Protein AF-A0A098VPV2-F1 (afdb_monomer)

Radius of gyration: 25.62 Å; Cα contacts (8 Å, |Δi|>4): 652; chains: 1; bounding box: 62×74×69 Å

Organism: NCBI:txid1485682

Foldseek 3Di:
DVVVVVVVVVVVVVVVVVVVVVVVVVDDLVNQDFDDPDPWAWDKDWDWFDAPPDIAIFIETETADPPVQKKKKKFKWDFLCLPDPCVDLLVVLQLQLCVFLLQLCLQQQDFPPDDSVVLVVLCVVQWPGKGKGKDKAWQQPLDPDSQPDDDPNTGITIIIMIIIMGGLVSLVVNLVSVLRSLQGRPLVPPVSSLVSLVVVLVVLVVCCQVPVQQLQAQLQVQHCRCLSSVVSLVLNVQVPDPDPRVVNVVVSVLSVLSSVLSQSSTNGSYMYMYGNDPVSSVVSVVSVCVCRRPCHSHVDDDDNDDRDDDPPSSVPTDGRPLFAAEEADAHPDKHKDKDFDDDRNLDLCNLLPQCLVVQVPPPPDGDDPVNLVVVLVVVSCVVVPDDDPNCPCVCCVRRVQDPVNVSVSNVSNSPDDPVSNVVVCCVQPNDPDDHGSMYMYMYYHDDDDDPRHHYHYDPPDDDD

InterPro domains:
  IPR011249 Metalloenzyme, LuxS/M16 peptidase-like [SSF63411] (55-239)
  IPR013578 Peptidase M16C associated [PF08367] (9-222)
  IPR013578 Peptidase M16C associated [SM01264] (1-235)

Solvent-accessible surface area (backbone atoms only — not comparable to full-atom values): 26373 Å² total; per-residue (Å²): 110,76,70,57,54,56,52,52,52,52,50,50,53,52,49,52,53,47,52,51,51,56,52,58,72,64,66,52,81,84,73,58,77,75,87,74,72,69,93,63,65,78,44,78,48,76,45,82,26,68,51,102,88,48,83,47,65,39,36,41,36,37,39,67,45,97,45,86,48,33,31,40,42,42,34,31,18,37,53,78,45,62,81,54,83,68,84,46,71,67,59,54,58,57,50,53,47,54,45,57,59,45,26,50,41,54,54,69,56,36,38,62,97,56,56,58,66,64,50,53,50,50,44,61,75,32,26,79,47,62,46,41,41,72,45,79,45,66,56,45,73,76,63,97,61,81,50,66,37,67,62,95,85,44,42,40,41,47,22,46,30,38,39,37,34,26,44,59,91,30,45,70,61,38,51,49,49,53,51,47,43,67,51,38,51,30,78,81,46,57,66,60,52,50,51,51,49,50,48,51,36,57,48,45,58,50,44,42,75,77,44,29,38,60,31,21,41,30,31,28,68,62,41,58,45,54,38,33,51,56,52,35,50,52,52,46,58,45,66,70,45,95,57,94,43,68,66,45,56,53,50,54,55,45,44,56,50,45,50,50,35,50,43,58,68,31,59,62,38,35,34,36,40,38,20,55,46,68,68,59,49,51,53,50,50,53,49,52,48,52,59,52,43,78,41,34,69,43,70,62,74,91,63,90,64,71,68,89,78,69,74,78,73,53,81,80,52,72,70,66,79,66,62,38,33,40,35,40,28,95,37,98,61,68,26,64,24,72,35,66,80,83,67,43,71,67,42,88,61,33,62,52,53,82,60,46,66,65,44,72,70,44,87,73,87,53,82,51,74,64,57,49,49,53,49,50,52,55,51,46,56,65,72,70,47,91,69,56,82,84,59,58,67,41,56,36,72,74,71,64,51,48,72,68,56,51,53,51,50,51,54,53,48,71,66,64,48,73,63,59,42,53,51,49,44,50,72,56,48,38,91,94,54,84,55,66,77,54,12,38,21,37,40,22,40,98,72,84,75,65,92,88,45,48,77,42,81,36,89,91,55,78,90,124

Secondary structure (DSSP, 8-state):
-HHHHHHHHHHHHHHHHHHHHHHHTT--GGGSPPPPPPSSPPEEEEEEEEETTEEEEEEEEEEE---TTEEEEEEE---TTTT-----HHHHHHHHHHHHHHHHHHHHS-BTTS-HHHHHHHHHHH-S-EEEEEEEEE-SS----S---EETTEEEEEEEEEEEEEEGGGHHHHHHHHHHHHH-B-TT-HHHHHHHHHHHHHHHHHHHHHHHHHHHHHHHTTSSTTHHHHHHHHHHHHHTSSS--HHHHHHHHHHHHHHHHHHHHHS-SEEEEEES-HHHHHHHHHHHHHHHHSS-S----S--------GGGTTTS----S--EEEE---SS-EEEEEE----TTSTTHHHHHHHHHHHT--SS---HHHHHHHHHHHHHHHTS---TTTTTHHHHHH---HHHHHHHHHHHHH--HHHHHHHHHHHS-TTS----EEEEEEESS----TTSEEEEPTT----

Sequence (464 aa):
MKTLESSLDKNQVLIEAKELKEDQNKIQVSDIPKESPLKTPWVKAQRSRGYANFESNLVCYSRTDSTNNILYLKILGNDLFSNADVQSPELLVRSLIRLPIVMDCISEIGVEHRTIDDYTEDVKLHTGGISVGLETIIDYKGSDRDLIVILDNQKFSILPTISTHGLSQNVPRLLDLIDETLRIPNFSDKLRLKNLILSSSSSGITSIANSGHSYAILYAEALEGITQIFYLDHLCSLISCKDENPDLDRSVLKFTKDWEAIVCRGICDRFSILGAEDSIIASAAETVFDIFSNGGPLACKAGGTRLPFSEEDASKLPIPDGTNTYFDFPFPVSSTATSFMTVPWCDDDSPKFKKSIGWIKSEDNGPNDQDILEAKLSIFKSMDAPVDIDSLGMTEFIHRISSEERDARRKKLLSVTLHDIKELLNRVWPTGGQGPKGCSVIIGGGISPPADWRIIKGPGCSQS

Structure (mmCIF, N/CA/C/O backbone):
data_AF-A0A098VPV2-F1
#
_entry.id   AF-A0A098VPV2-F1
#
loop_
_atom_site.group_PDB
_atom_site.id
_atom_site.type_symbol
_atom_site.label_atom_id
_atom_site.label_alt_id
_atom_site.label_comp_id
_atom_site.label_asym_id
_atom_site.label_entity_id
_atom_site.label_seq_id
_atom_site.pdbx_PDB_ins_code
_atom_site.Cartn_x
_atom_site.Cartn_y
_atom_site.Cartn_z
_atom_site.occupancy
_atom_site.B_iso_or_equiv
_atom_site.auth_seq_id
_atom_site.auth_comp_id
_atom_site.auth_asym_id
_atom_site.auth_atom_id
_atom_site.pdbx_PDB_model_num
ATOM 1 N N . MET A 1 1 ? -24.142 -48.689 18.770 1.00 47.81 1 MET A N 1
ATOM 2 C CA . MET A 1 1 ? -22.750 -48.335 19.130 1.00 47.81 1 MET A CA 1
ATOM 3 C C . MET A 1 1 ? -22.330 -46.998 18.527 1.00 47.81 1 MET A C 1
ATOM 5 O O . MET A 1 1 ? -22.113 -46.094 19.314 1.00 47.81 1 MET A O 1
ATOM 9 N N . LYS A 1 2 ? -22.369 -46.795 17.198 1.00 50.50 2 LYS A N 1
ATOM 10 C CA . LYS A 1 2 ? -21.977 -45.514 16.554 1.00 50.50 2 LYS A CA 1
ATOM 11 C C . LYS A 1 2 ? -22.668 -44.235 17.080 1.00 50.50 2 LYS A C 1
ATOM 13 O O . LYS A 1 2 ? -22.057 -43.177 17.117 1.00 50.50 2 LYS A O 1
ATOM 18 N N . THR A 1 3 ? -23.929 -44.308 17.511 1.00 49.53 3 THR A N 1
ATOM 19 C CA . THR A 1 3 ? -24.670 -43.151 18.058 1.00 49.53 3 THR A CA 1
ATOM 20 C C . THR A 1 3 ? -24.257 -42.779 19.487 1.00 49.53 3 THR A C 1
ATOM 22 O O . THR A 1 3 ? -24.289 -41.602 19.831 1.00 49.53 3 THR A O 1
ATOM 25 N N . LEU A 1 4 ? -23.839 -43.768 20.289 1.00 46.47 4 LEU A N 1
ATOM 26 C CA . LEU A 1 4 ? -23.369 -43.588 21.669 1.00 46.47 4 LEU A CA 1
ATOM 27 C C . LEU A 1 4 ? -21.952 -42.997 21.704 1.00 46.47 4 LEU A C 1
ATOM 29 O O . LEU A 1 4 ? -21.686 -42.109 22.509 1.00 46.47 4 LEU A O 1
ATOM 33 N N . GLU A 1 5 ? -21.084 -43.416 20.779 1.00 51.12 5 GLU A N 1
ATOM 34 C CA . GLU A 1 5 ? -19.741 -42.844 20.600 1.00 51.12 5 GLU A CA 1
ATOM 35 C C . GLU A 1 5 ? -19.811 -41.361 20.198 1.00 51.12 5 GLU A C 1
ATOM 37 O O . GLU A 1 5 ? -19.147 -40.539 20.819 1.00 51.12 5 GLU A O 1
ATOM 42 N N . SER A 1 6 ? -20.705 -40.977 19.273 1.00 56.75 6 SER A N 1
ATOM 43 C CA . SER A 1 6 ? -20.863 -39.559 18.886 1.00 56.75 6 SER A CA 1
ATOM 44 C C . SER A 1 6 ? -21.430 -38.673 20.009 1.00 56.75 6 SER A C 1
ATOM 46 O O . SER A 1 6 ? -21.164 -37.474 20.055 1.00 56.75 6 SER A O 1
ATOM 48 N N . SER A 1 7 ? -22.235 -39.244 20.916 1.00 54.62 7 SER A N 1
ATOM 49 C CA . SER A 1 7 ? -22.764 -38.511 22.075 1.00 54.62 7 SER A CA 1
ATOM 50 C C . SER A 1 7 ? -21.745 -38.365 23.205 1.00 54.62 7 SER A C 1
ATOM 52 O O . SER A 1 7 ? -21.778 -37.359 23.909 1.00 54.62 7 SER A O 1
ATOM 54 N N . LEU A 1 8 ? -20.838 -39.337 23.367 1.00 58.19 8 LEU A N 1
ATOM 55 C CA . LEU A 1 8 ? -19.726 -39.237 24.315 1.00 58.19 8 LEU A CA 1
ATOM 56 C C . LEU A 1 8 ? -18.745 -38.145 23.877 1.00 58.19 8 LEU A C 1
ATOM 58 O O . LEU A 1 8 ? -18.377 -37.302 24.686 1.00 58.19 8 LEU A O 1
ATOM 62 N N . ASP A 1 9 ? -18.413 -38.120 22.587 1.00 72.00 9 ASP A N 1
ATOM 63 C CA . ASP A 1 9 ? -17.484 -37.159 21.987 1.00 72.00 9 ASP A CA 1
ATOM 64 C C . ASP A 1 9 ? -18.010 -35.714 22.091 1.00 72.00 9 ASP A C 1
ATOM 66 O O . ASP A 1 9 ? -17.317 -34.802 22.532 1.00 72.00 9 ASP A O 1
ATOM 70 N N . LYS A 1 10 ? -19.311 -35.502 21.840 1.00 72.44 10 LYS A N 1
ATOM 71 C CA . LYS A 1 10 ? -19.955 -34.191 22.051 1.00 72.44 10 LYS A CA 1
ATOM 72 C C . LYS A 1 10 ? -19.955 -33.738 23.510 1.00 72.44 10 LYS A C 1
ATOM 74 O O . LYS A 1 10 ? -19.818 -32.546 23.766 1.00 72.44 10 LYS A O 1
ATOM 79 N N . ASN A 1 11 ? -20.139 -34.659 24.456 1.00 77.88 11 ASN A N 1
ATOM 80 C CA . ASN A 1 11 ? -20.098 -34.327 25.881 1.00 77.88 11 ASN A CA 1
ATOM 81 C C . ASN A 1 11 ? -18.674 -33.996 26.339 1.00 77.88 11 ASN A C 1
ATOM 83 O O . ASN A 1 11 ? -18.511 -33.071 27.129 1.00 77.88 11 ASN A O 1
ATOM 87 N N . GLN A 1 12 ? -17.666 -34.692 25.807 1.00 80.62 12 GLN A N 1
ATOM 88 C CA . GLN A 1 12 ? -16.251 -34.399 26.037 1.00 80.62 12 GLN A CA 1
ATOM 89 C C . GLN A 1 12 ? -15.903 -32.984 25.547 1.00 80.62 12 GLN A C 1
ATOM 91 O O . GLN A 1 12 ? -15.435 -32.164 26.331 1.00 80.62 12 GLN A O 1
ATOM 96 N N . VAL A 1 13 ? -16.270 -32.651 24.304 1.00 76.75 13 VAL A N 1
ATOM 97 C CA . VAL A 1 13 ? -16.083 -31.308 23.725 1.00 76.75 13 VAL A CA 1
ATOM 98 C C . VAL A 1 13 ? -16.815 -30.232 24.534 1.00 76.75 13 VAL A C 1
ATOM 100 O O . VAL A 1 13 ? -16.314 -29.123 24.689 1.00 76.75 13 VAL A O 1
ATOM 103 N N . LEU A 1 14 ? -17.998 -30.533 25.080 1.00 77.50 14 LEU A N 1
ATOM 104 C CA . LEU A 1 14 ? -18.746 -29.584 25.908 1.00 77.50 14 LEU A CA 1
ATOM 105 C C . LEU A 1 14 ? -18.081 -29.341 27.274 1.00 77.50 14 LEU A C 1
ATOM 107 O O . LEU A 1 14 ? -18.190 -28.238 27.810 1.00 77.50 14 LEU A O 1
ATOM 111 N N . ILE A 1 15 ? -17.437 -30.359 27.850 1.00 82.88 15 ILE A N 1
ATOM 112 C CA . ILE A 1 15 ? -16.669 -30.246 29.098 1.00 82.88 15 ILE A CA 1
ATOM 113 C C . ILE A 1 15 ? -15.402 -29.433 28.839 1.00 82.88 15 ILE A C 1
ATOM 115 O O . ILE A 1 15 ? -15.197 -28.428 29.510 1.00 82.88 15 ILE A O 1
ATOM 119 N N . GLU A 1 16 ? -14.641 -29.776 27.800 1.00 79.88 16 GLU A N 1
ATOM 120 C CA . GLU A 1 16 ? -13.447 -29.027 27.387 1.00 79.88 16 GLU A CA 1
ATOM 121 C C . GLU A 1 16 ? -13.785 -27.566 27.059 1.00 79.88 16 GLU A C 1
ATOM 123 O O . GLU A 1 16 ? -13.076 -26.655 27.470 1.00 79.88 16 GLU A O 1
ATOM 128 N N . ALA A 1 17 ? -14.913 -27.300 26.393 1.00 68.62 17 ALA A N 1
ATOM 129 C CA . ALA A 1 17 ? -15.369 -25.937 26.125 1.00 68.62 17 ALA A CA 1
ATOM 130 C C . ALA A 1 17 ? -15.728 -25.161 27.405 1.00 68.62 17 ALA A C 1
ATOM 132 O O . ALA A 1 17 ? -15.537 -23.945 27.457 1.00 68.62 17 ALA A O 1
ATOM 133 N N . LYS A 1 18 ? -16.256 -25.833 28.438 1.00 75.69 18 LYS A N 1
ATOM 134 C CA . LYS A 1 18 ? -16.531 -25.211 29.743 1.00 75.69 18 LYS A CA 1
ATOM 135 C C . LYS A 1 18 ? -15.243 -24.929 30.507 1.00 75.69 18 LYS A C 1
ATOM 137 O O . LYS A 1 18 ? -15.109 -23.827 31.023 1.00 75.69 18 LYS A O 1
ATOM 142 N N . GLU A 1 19 ? -14.306 -25.870 30.518 1.00 79.75 19 GLU A N 1
ATOM 143 C CA . GLU A 1 19 ? -12.982 -25.699 31.126 1.00 79.75 19 GLU A CA 1
ATOM 144 C C . GLU A 1 19 ? -12.207 -24.565 30.440 1.00 79.75 19 GLU A C 1
ATOM 146 O O . GLU A 1 19 ? -11.731 -23.654 31.110 1.00 79.75 19 GLU A O 1
ATOM 151 N N . LEU A 1 20 ? -12.202 -24.522 29.104 1.00 73.38 20 LEU A N 1
ATOM 152 C CA . LEU A 1 20 ? -11.614 -23.426 28.326 1.00 73.38 20 LEU A CA 1
ATOM 153 C C . LEU A 1 20 ? -12.273 -22.077 28.625 1.00 73.38 20 LEU A C 1
ATOM 155 O O . LEU A 1 20 ? -11.588 -21.058 28.666 1.00 73.38 20 LEU A O 1
ATOM 159 N N . LYS A 1 21 ? -13.594 -22.046 28.837 1.00 71.25 21 LYS A N 1
ATOM 160 C CA . LYS A 1 21 ? -14.310 -20.820 29.213 1.00 71.25 21 LYS A CA 1
ATOM 161 C C . LYS A 1 21 ? -13.957 -20.375 30.634 1.00 71.25 21 LYS A C 1
ATOM 163 O O . LYS A 1 21 ? -13.791 -19.184 30.878 1.00 71.25 21 LYS A O 1
ATOM 168 N N . GLU A 1 22 ? -13.825 -21.313 31.567 1.00 73.19 22 GLU A N 1
ATOM 169 C CA . GLU A 1 22 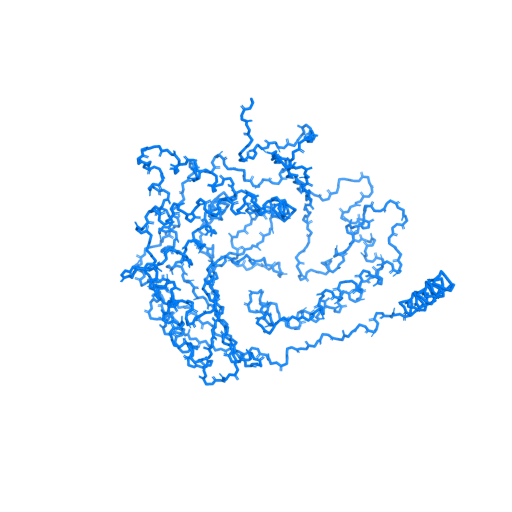? -13.362 -21.031 32.928 1.00 73.19 22 GLU A CA 1
ATOM 170 C C . GLU A 1 22 ? -11.911 -20.545 32.948 1.00 73.19 22 GLU A C 1
ATOM 172 O O . GLU A 1 22 ? -11.595 -19.621 33.695 1.00 73.19 22 GLU A O 1
ATOM 177 N N . ASP A 1 23 ? -11.045 -21.104 32.105 1.00 71.81 23 ASP A N 1
ATOM 178 C CA . ASP A 1 23 ? -9.656 -20.671 31.966 1.00 71.81 23 ASP A CA 1
ATOM 179 C C . ASP A 1 23 ? -9.536 -19.312 31.270 1.00 71.81 23 ASP A C 1
ATOM 181 O O . ASP A 1 23 ? -8.753 -18.475 31.714 1.00 71.81 23 ASP A O 1
ATOM 185 N N . GLN A 1 24 ? -10.363 -19.025 30.259 1.00 61.16 24 GLN A N 1
ATOM 186 C CA . GLN A 1 24 ? -10.448 -17.689 29.655 1.00 61.16 24 GLN A CA 1
ATOM 187 C C . GLN A 1 24 ? -10.844 -16.618 30.675 1.00 61.16 24 GLN A C 1
ATOM 189 O O . GLN A 1 24 ? -10.275 -15.529 30.662 1.00 61.16 24 GLN A O 1
ATOM 194 N N . ASN A 1 25 ? -11.748 -16.937 31.606 1.00 64.06 25 ASN A N 1
ATOM 195 C CA . ASN A 1 25 ? -12.144 -16.025 32.683 1.00 64.06 25 ASN A CA 1
ATOM 196 C C . ASN A 1 25 ? -11.033 -15.785 33.723 1.00 64.06 25 ASN A C 1
ATOM 198 O O . ASN A 1 25 ? -11.143 -14.860 34.529 1.00 64.06 25 ASN A O 1
ATOM 202 N N . LYS A 1 26 ? -9.974 -16.607 33.741 1.00 69.25 26 LYS A N 1
ATOM 203 C CA . LYS A 1 26 ? -8.810 -16.416 34.621 1.00 69.25 26 LYS A CA 1
ATOM 204 C C . LYS A 1 26 ? -7.746 -15.509 34.003 1.00 69.25 26 LYS A C 1
ATOM 206 O O . LYS A 1 26 ? -6.904 -15.025 34.755 1.00 69.25 26 LYS A O 1
ATOM 211 N N . ILE A 1 27 ? -7.780 -15.274 32.687 1.00 64.56 27 ILE A N 1
ATOM 212 C CA . ILE A 1 27 ? -6.778 -14.465 31.981 1.00 64.56 27 ILE A CA 1
ATOM 213 C C . ILE A 1 27 ? -6.861 -13.019 32.463 1.00 64.56 27 ILE A C 1
ATOM 215 O O . ILE A 1 27 ? -7.900 -12.368 32.372 1.00 64.56 27 ILE A O 1
ATOM 219 N N . GLN A 1 28 ? -5.744 -12.502 32.950 1.00 68.38 28 GLN A N 1
ATOM 220 C CA . GLN A 1 28 ? -5.603 -11.126 33.396 1.00 68.38 28 GLN A CA 1
ATOM 221 C C . GLN A 1 28 ? -4.818 -10.304 32.376 1.00 68.38 28 GLN A C 1
ATOM 223 O O . GLN A 1 28 ? -4.032 -10.808 31.576 1.00 68.38 28 GLN A O 1
ATOM 228 N N . VAL A 1 29 ? -4.967 -8.982 32.450 1.00 63.59 29 VAL A N 1
ATOM 229 C CA . VAL A 1 29 ? -4.187 -8.037 31.631 1.00 63.59 29 VAL A CA 1
ATOM 230 C C . VAL A 1 29 ? -2.673 -8.197 31.862 1.00 63.59 29 VAL A C 1
ATOM 232 O O . VAL A 1 29 ? -1.883 -7.921 30.964 1.00 63.59 29 VAL A O 1
ATOM 235 N N . SER A 1 30 ? -2.261 -8.677 33.041 1.00 65.81 30 SER A N 1
ATOM 236 C CA . SER A 1 30 ? -0.864 -8.984 33.374 1.00 65.81 30 SER A CA 1
ATOM 237 C C . SER A 1 30 ? -0.269 -10.150 32.584 1.00 65.81 30 SER A C 1
ATOM 239 O O . SER A 1 30 ? 0.954 -10.242 32.499 1.00 65.81 30 SER A O 1
ATOM 241 N N . ASP A 1 31 ? -1.107 -11.016 32.013 1.00 67.38 31 ASP A N 1
ATOM 242 C CA . ASP A 1 31 ? -0.672 -12.203 31.268 1.00 67.38 31 ASP A CA 1
ATOM 243 C C . ASP A 1 31 ? -0.323 -11.867 29.812 1.00 67.38 31 ASP A C 1
ATOM 245 O O . ASP A 1 31 ? 0.223 -12.693 29.080 1.00 67.38 31 ASP A O 1
ATOM 249 N N . ILE A 1 32 ? -0.616 -10.634 29.385 1.00 67.94 32 ILE A N 1
ATOM 250 C CA . ILE A 1 32 ? -0.303 -10.129 28.054 1.00 67.94 32 ILE A CA 1
ATOM 251 C C . ILE A 1 32 ? 1.218 -9.904 27.971 1.00 67.94 32 ILE A C 1
ATOM 253 O O . ILE A 1 32 ? 1.752 -9.078 28.720 1.00 67.94 32 ILE A O 1
ATOM 257 N N . PRO A 1 33 ? 1.937 -10.596 27.063 1.00 64.94 33 PRO A N 1
ATOM 258 C CA . PRO A 1 33 ? 3.388 -10.480 26.952 1.00 64.94 33 PRO A CA 1
ATOM 259 C C . PRO A 1 33 ? 3.839 -9.034 26.729 1.00 64.94 33 PRO A C 1
ATOM 261 O O . PRO A 1 33 ? 3.109 -8.207 26.181 1.00 64.94 33 PRO A O 1
ATOM 264 N N . LYS A 1 34 ? 5.068 -8.702 27.123 1.00 66.38 34 LYS A N 1
ATOM 265 C CA . LYS A 1 34 ? 5.674 -7.432 26.697 1.00 66.38 34 LYS A CA 1
ATOM 266 C C . LYS A 1 34 ? 5.966 -7.490 25.201 1.00 66.38 34 LYS A C 1
ATOM 268 O O . LYS A 1 34 ? 6.206 -8.572 24.666 1.00 66.38 34 LYS A O 1
ATOM 273 N N . GLU A 1 35 ? 5.960 -6.331 24.550 1.00 67.50 35 GLU A N 1
ATOM 274 C CA . GLU A 1 35 ? 6.436 -6.258 23.174 1.00 67.50 35 GLU A CA 1
ATOM 275 C C . GLU A 1 35 ? 7.873 -6.781 23.136 1.00 67.50 35 GLU A C 1
ATOM 277 O O . GLU A 1 35 ? 8.708 -6.423 23.973 1.00 67.50 35 GLU A O 1
ATOM 282 N N . SER A 1 36 ? 8.144 -7.693 22.208 1.00 63.22 36 SER A N 1
ATOM 283 C CA . SER A 1 36 ? 9.511 -8.130 21.976 1.00 63.22 36 SER A CA 1
ATOM 284 C C . SER A 1 36 ? 10.161 -7.108 21.051 1.00 63.22 36 SER A C 1
ATOM 286 O O . SER A 1 36 ? 9.631 -6.885 19.958 1.00 63.22 36 SER A O 1
ATOM 288 N N . PRO A 1 37 ? 11.283 -6.478 21.444 1.00 63.84 37 PRO A N 1
ATOM 289 C CA . PRO A 1 37 ? 12.012 -5.627 20.520 1.00 63.84 37 PRO A CA 1
ATOM 290 C C . PRO A 1 37 ? 12.425 -6.450 19.298 1.00 63.84 37 PRO A C 1
ATOM 292 O O . PRO A 1 37 ? 12.566 -7.677 19.369 1.00 63.84 37 PRO A O 1
ATOM 295 N N . LEU A 1 38 ? 12.634 -5.766 18.173 1.00 66.31 38 LEU A N 1
ATOM 296 C CA . LEU A 1 38 ? 13.230 -6.400 17.002 1.00 66.31 38 LEU A CA 1
ATOM 297 C C . LEU A 1 38 ? 14.532 -7.083 17.432 1.00 66.31 38 LEU A C 1
ATOM 299 O O . LEU A 1 38 ? 15.394 -6.447 18.039 1.00 66.31 38 LEU A O 1
ATOM 303 N N . LYS A 1 39 ? 14.664 -8.379 17.123 1.00 71.44 39 LYS A N 1
ATOM 304 C CA . LYS A 1 39 ? 15.875 -9.149 17.450 1.00 71.44 39 LYS A CA 1
ATOM 305 C C . LYS A 1 39 ? 17.119 -8.498 16.843 1.00 71.44 39 LYS A C 1
ATOM 307 O O . LYS A 1 39 ? 18.169 -8.475 17.476 1.00 71.44 39 LYS A O 1
ATOM 312 N N . THR A 1 40 ? 16.969 -7.946 15.642 1.00 75.06 40 THR A N 1
ATOM 313 C CA . THR A 1 40 ? 17.985 -7.193 14.912 1.00 75.06 40 THR A CA 1
ATOM 314 C C . THR A 1 40 ? 17.417 -5.812 14.544 1.00 75.06 40 THR A C 1
ATOM 316 O O . THR A 1 40 ? 16.446 -5.718 13.790 1.00 75.06 40 THR A O 1
ATOM 319 N N . PRO A 1 41 ? 17.942 -4.712 15.113 1.00 81.94 41 PRO A N 1
ATOM 320 C CA . PRO A 1 41 ? 17.497 -3.366 14.761 1.00 81.94 41 PRO A CA 1
ATOM 321 C C . PRO A 1 41 ? 18.033 -2.941 13.386 1.00 81.94 41 PRO A C 1
ATOM 323 O O . PRO A 1 41 ? 18.973 -3.536 12.859 1.00 81.94 41 PRO A O 1
ATOM 326 N N . TRP A 1 42 ? 17.456 -1.879 12.820 1.00 86.88 42 TRP A N 1
ATOM 327 C CA . TRP A 1 42 ? 17.965 -1.268 11.592 1.00 86.88 42 TRP A CA 1
ATOM 328 C C . TRP A 1 42 ? 19.347 -0.646 11.802 1.00 86.88 42 TRP A C 1
ATOM 330 O O . TRP A 1 42 ? 19.540 0.174 12.703 1.00 86.88 42 TRP A O 1
ATOM 340 N N . VAL A 1 43 ? 20.280 -0.957 10.906 1.00 88.62 43 VAL A N 1
ATOM 341 C CA . VAL A 1 43 ? 21.529 -0.213 10.740 1.00 88.62 43 VAL A CA 1
ATOM 342 C C . VAL A 1 43 ? 21.279 0.897 9.722 1.00 88.62 43 VAL A C 1
ATOM 344 O O . VAL A 1 43 ? 20.774 0.646 8.630 1.00 88.62 43 VAL A O 1
ATOM 347 N N . LYS A 1 44 ? 21.586 2.146 10.089 1.00 90.31 44 LYS A N 1
ATOM 348 C CA . LYS A 1 44 ? 21.343 3.318 9.236 1.00 90.31 44 LYS A CA 1
ATOM 349 C C . LYS A 1 44 ? 22.655 3.817 8.646 1.00 90.31 44 LYS A C 1
ATOM 351 O O . LYS A 1 44 ? 23.588 4.120 9.388 1.00 90.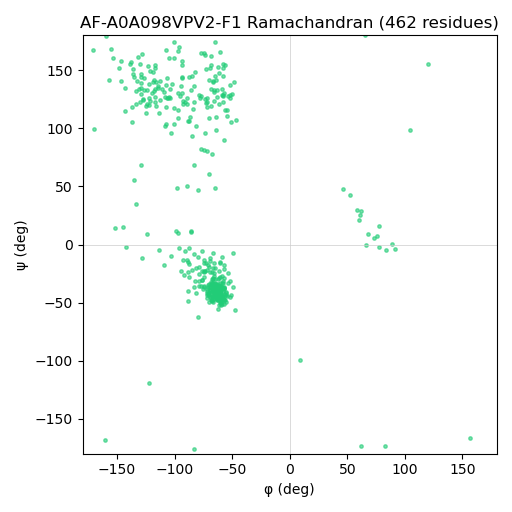31 44 LYS A O 1
ATOM 356 N N . ALA A 1 45 ? 22.703 3.945 7.326 1.00 84.81 45 ALA A N 1
ATOM 357 C CA . ALA A 1 45 ? 23.785 4.603 6.600 1.00 84.81 45 ALA A CA 1
ATOM 358 C C . ALA A 1 45 ? 23.214 5.757 5.771 1.00 84.81 45 ALA A C 1
ATOM 360 O O . ALA A 1 45 ? 22.066 5.703 5.332 1.00 84.81 45 ALA A O 1
ATOM 361 N N . GLN A 1 46 ? 24.003 6.806 5.556 1.00 84.75 46 GLN A N 1
ATOM 362 C CA . GLN A 1 46 ? 23.580 7.963 4.770 1.00 84.75 46 GLN A CA 1
ATOM 363 C C . GLN A 1 46 ? 24.677 8.398 3.807 1.00 84.75 46 GLN A C 1
ATOM 365 O O . GLN A 1 46 ? 25.862 8.349 4.146 1.00 84.75 46 GLN A O 1
ATOM 370 N N . ARG A 1 47 ? 24.269 8.860 2.627 1.00 79.31 47 ARG A N 1
ATOM 371 C CA . ARG A 1 47 ? 25.156 9.434 1.615 1.00 79.31 47 ARG A CA 1
ATOM 372 C C . ARG A 1 47 ? 24.573 10.758 1.135 1.00 79.31 47 ARG A C 1
ATOM 374 O O . ARG A 1 47 ? 23.375 10.842 0.862 1.00 79.31 47 ARG A O 1
ATOM 381 N N . SER A 1 48 ? 25.411 11.787 1.054 1.00 67.25 48 SER A N 1
ATOM 382 C CA . SER A 1 48 ? 25.003 13.081 0.514 1.00 67.25 48 SER A CA 1
ATOM 383 C C . SER A 1 48 ? 24.767 12.981 -0.992 1.00 67.25 48 SER A C 1
ATOM 385 O O . SER A 1 48 ? 25.493 12.294 -1.712 1.00 67.25 48 SER A O 1
ATOM 387 N N . ARG A 1 49 ? 23.740 13.683 -1.470 1.00 65.81 49 ARG A N 1
ATOM 388 C CA . ARG A 1 49 ? 23.368 13.751 -2.881 1.00 65.81 49 ARG A CA 1
ATOM 389 C C . ARG A 1 49 ? 23.104 15.198 -3.278 1.00 65.81 49 ARG A C 1
ATOM 391 O O . ARG A 1 49 ? 22.356 15.897 -2.598 1.00 65.81 49 ARG A O 1
ATOM 398 N N . GLY A 1 50 ? 23.680 15.619 -4.403 1.00 50.94 50 GLY A N 1
ATOM 399 C CA . GLY A 1 50 ? 23.377 16.903 -5.032 1.00 50.94 50 GLY A CA 1
ATOM 400 C C . GLY A 1 50 ? 22.343 16.739 -6.144 1.00 50.94 50 GLY A C 1
ATOM 401 O O . GLY A 1 50 ? 22.621 16.101 -7.158 1.00 50.94 50 GLY A O 1
ATOM 402 N N . TYR A 1 51 ? 21.166 17.336 -5.979 1.00 52.41 51 TYR A N 1
ATOM 403 C CA . TYR A 1 51 ? 20.308 17.706 -7.105 1.00 52.41 51 TYR A CA 1
ATOM 404 C C . TYR A 1 51 ? 20.604 19.148 -7.500 1.00 52.41 51 TYR A C 1
ATOM 406 O O . TYR A 1 51 ? 21.092 19.914 -6.677 1.00 52.41 51 TYR A O 1
ATOM 414 N N . ALA A 1 52 ? 20.289 19.527 -8.742 1.00 46.28 52 ALA A N 1
ATOM 415 C CA . ALA A 1 52 ? 20.718 20.765 -9.399 1.00 46.28 52 ALA A CA 1
ATOM 416 C C . ALA A 1 52 ? 20.530 22.089 -8.618 1.00 46.28 52 ALA A C 1
ATOM 418 O O . ALA A 1 52 ? 21.042 23.085 -9.106 1.00 46.28 52 ALA A O 1
ATOM 419 N N . ASN A 1 53 ? 19.857 22.116 -7.453 1.00 37.47 53 ASN A N 1
ATOM 420 C CA . ASN A 1 53 ? 19.852 23.218 -6.476 1.00 37.47 53 ASN A CA 1
ATOM 421 C C . ASN A 1 53 ? 19.613 22.788 -4.993 1.00 37.47 53 ASN A C 1
ATOM 423 O O . ASN A 1 53 ? 19.305 23.650 -4.174 1.00 37.47 53 ASN A O 1
ATOM 427 N N . PHE A 1 54 ? 19.717 21.500 -4.621 1.00 47.09 54 PHE A N 1
ATOM 428 C CA . PHE A 1 54 ? 19.455 21.017 -3.247 1.00 47.09 54 PHE A CA 1
ATOM 429 C C . PHE A 1 54 ? 20.413 19.889 -2.832 1.00 47.09 54 PHE A C 1
ATOM 431 O O . PHE A 1 54 ? 20.612 18.935 -3.587 1.00 47.09 54 PHE A O 1
ATOM 438 N N . GLU A 1 55 ? 20.961 19.974 -1.616 1.00 53.97 55 GLU A N 1
ATOM 439 C CA . GLU A 1 55 ? 21.633 18.856 -0.943 1.00 53.97 55 GLU A CA 1
ATOM 440 C C . GLU A 1 55 ? 20.598 18.059 -0.140 1.00 53.97 55 GLU A C 1
ATOM 442 O O . GLU A 1 55 ? 19.932 18.598 0.744 1.00 53.97 55 GLU A O 1
ATOM 447 N N . SER A 1 56 ? 20.450 16.773 -0.449 1.00 65.06 56 SER A N 1
ATOM 448 C CA . SER A 1 56 ? 19.594 15.844 0.299 1.00 65.06 56 SER A CA 1
ATOM 449 C C . SER A 1 56 ? 20.388 14.594 0.664 1.00 65.06 56 SER A C 1
ATOM 451 O O . SER A 1 56 ? 21.205 14.138 -0.137 1.00 65.06 56 SER A O 1
ATOM 453 N N . ASN A 1 57 ? 20.140 14.009 1.834 1.00 75.50 57 ASN A N 1
ATOM 454 C CA . ASN A 1 57 ? 20.778 12.752 2.226 1.00 75.50 57 ASN A CA 1
ATOM 455 C C . ASN A 1 57 ? 19.910 11.571 1.800 1.00 75.50 57 ASN A C 1
ATOM 457 O O . ASN A 1 57 ? 18.771 11.467 2.245 1.00 75.50 57 ASN A O 1
ATOM 461 N N . LEU A 1 58 ? 20.468 10.662 0.999 1.00 84.81 58 LEU A N 1
ATOM 462 C CA . LEU A 1 58 ? 19.851 9.362 0.757 1.00 84.81 58 LEU A CA 1
ATOM 463 C C . LEU A 1 58 ? 20.136 8.454 1.956 1.00 84.81 58 LEU A C 1
ATOM 465 O O . LEU A 1 58 ? 21.295 8.331 2.367 1.00 84.81 58 LEU A O 1
ATOM 469 N N . VAL A 1 59 ? 19.099 7.827 2.518 1.00 90.38 59 VAL A N 1
ATOM 470 C CA . VAL A 1 59 ? 19.222 7.007 3.737 1.00 90.38 59 VAL A CA 1
ATOM 471 C C . VAL A 1 59 ? 18.962 5.528 3.446 1.00 90.38 59 VAL A C 1
ATOM 473 O O . VAL A 1 59 ? 17.890 5.154 2.975 1.00 90.38 59 VAL A O 1
ATOM 476 N N . CYS A 1 60 ? 19.924 4.678 3.795 1.00 94.00 60 CYS A N 1
ATOM 477 C CA . CYS A 1 60 ? 19.802 3.223 3.764 1.00 94.00 60 CYS A CA 1
ATOM 478 C C . CYS A 1 60 ? 19.447 2.692 5.156 1.00 94.00 60 CYS A C 1
ATOM 480 O O . CYS A 1 60 ? 20.107 3.033 6.140 1.00 94.00 60 CYS A O 1
ATOM 482 N N . TYR A 1 61 ? 18.429 1.839 5.214 1.00 94.62 61 TYR A N 1
ATOM 483 C CA . TYR A 1 61 ? 18.059 1.024 6.364 1.00 94.62 61 TYR A CA 1
ATOM 484 C C . TYR A 1 61 ? 18.427 -0.426 6.043 1.00 94.62 61 TYR A C 1
ATOM 486 O O . TYR A 1 61 ? 17.729 -1.084 5.278 1.00 94.62 61 TYR A O 1
ATOM 494 N N . SER A 1 62 ? 19.515 -0.944 6.599 1.00 94.19 62 SER A N 1
ATOM 495 C CA . SER A 1 62 ? 19.928 -2.330 6.376 1.00 94.19 62 SER A CA 1
ATOM 496 C C . SER A 1 62 ? 19.672 -3.202 7.598 1.00 94.19 62 SER A C 1
ATOM 498 O O . SER A 1 62 ? 19.804 -2.760 8.744 1.00 94.19 62 SER A O 1
ATOM 500 N N . ARG A 1 63 ? 19.281 -4.455 7.361 1.00 92.12 63 ARG A N 1
ATOM 501 C CA . ARG A 1 63 ? 19.125 -5.455 8.416 1.00 92.12 63 ARG A CA 1
ATOM 502 C C . ARG A 1 63 ? 19.485 -6.843 7.913 1.00 92.12 63 ARG A C 1
ATOM 504 O O . ARG A 1 63 ? 19.093 -7.240 6.818 1.00 92.12 63 ARG A O 1
ATOM 511 N N . THR A 1 64 ? 20.153 -7.593 8.775 1.00 92.00 64 THR A N 1
ATOM 512 C CA . THR A 1 64 ? 20.543 -8.977 8.516 1.00 92.00 64 THR A CA 1
ATOM 513 C C . THR A 1 64 ? 19.671 -9.912 9.335 1.00 92.00 64 THR A C 1
ATOM 515 O O . THR A 1 64 ? 19.525 -9.730 10.547 1.00 92.00 64 THR A O 1
ATOM 518 N N . ASP A 1 65 ? 19.044 -10.877 8.668 1.00 90.94 65 ASP A N 1
ATOM 519 C CA . ASP A 1 65 ? 18.153 -11.850 9.297 1.00 90.94 65 ASP A CA 1
ATOM 520 C C . ASP A 1 65 ? 18.048 -13.152 8.483 1.00 90.94 65 ASP A C 1
ATOM 522 O O . ASP A 1 65 ? 18.482 -13.234 7.331 1.00 90.94 65 ASP A O 1
ATOM 526 N N . SER A 1 66 ? 17.454 -14.190 9.071 1.00 89.00 66 SER A N 1
ATOM 527 C CA . SER A 1 66 ? 17.289 -15.505 8.442 1.00 89.00 66 SER A CA 1
ATOM 528 C C . SER A 1 66 ? 16.185 -15.481 7.379 1.00 89.00 66 SER A C 1
ATOM 530 O O . SER A 1 66 ? 15.038 -15.855 7.604 1.00 89.00 66 SER A O 1
ATOM 532 N N . THR A 1 67 ? 16.554 -15.009 6.195 1.00 89.94 67 THR A N 1
ATOM 533 C CA . THR A 1 67 ? 15.671 -14.787 5.037 1.00 89.94 67 THR A CA 1
ATOM 534 C C . THR A 1 67 ? 15.694 -15.932 4.023 1.00 89.94 67 THR A C 1
ATOM 536 O O . THR A 1 67 ? 15.176 -15.786 2.920 1.00 89.94 67 THR A O 1
ATOM 539 N N . ASN A 1 68 ? 16.316 -17.069 4.359 1.00 92.25 68 ASN A N 1
ATOM 540 C CA . ASN A 1 68 ? 16.526 -18.197 3.442 1.00 92.25 68 ASN A CA 1
ATOM 541 C C . ASN A 1 68 ? 17.194 -17.788 2.111 1.00 92.25 68 ASN A C 1
ATOM 543 O O . ASN A 1 68 ? 16.804 -18.259 1.046 1.00 92.25 68 ASN A O 1
ATOM 547 N N . ASN A 1 69 ? 18.215 -16.924 2.180 1.00 92.69 69 ASN A N 1
ATOM 548 C CA . ASN A 1 69 ? 18.965 -16.396 1.029 1.00 92.69 69 ASN A CA 1
ATOM 549 C C . ASN A 1 69 ? 18.124 -15.577 0.040 1.00 92.69 69 ASN A C 1
ATOM 551 O O . ASN A 1 69 ? 18.443 -15.522 -1.149 1.00 92.69 69 ASN A O 1
ATOM 555 N N . ILE A 1 70 ? 17.064 -14.936 0.530 1.00 95.44 70 ILE A N 1
ATOM 556 C CA . ILE A 1 70 ? 16.280 -13.964 -0.227 1.00 95.44 70 ILE A CA 1
ATOM 557 C C . ILE A 1 70 ? 16.653 -12.566 0.264 1.00 95.44 70 ILE A C 1
ATOM 559 O O . ILE A 1 70 ? 16.591 -12.276 1.457 1.00 95.44 70 ILE A O 1
ATOM 563 N N . LEU A 1 71 ? 17.034 -11.693 -0.661 1.00 96.88 71 LEU A N 1
ATOM 564 C CA . LEU A 1 71 ? 17.200 -10.272 -0.402 1.00 96.88 71 LEU A CA 1
ATOM 565 C C . LEU A 1 71 ? 15.899 -9.550 -0.747 1.00 96.88 71 LEU A C 1
ATOM 567 O O . LEU A 1 71 ? 15.370 -9.727 -1.843 1.00 96.88 71 LEU A O 1
ATOM 571 N N . TYR A 1 72 ? 15.414 -8.720 0.170 1.00 96.88 72 TYR A N 1
ATOM 572 C CA . TYR A 1 72 ? 14.258 -7.848 -0.020 1.00 96.88 72 TYR A CA 1
ATOM 573 C C . TYR A 1 72 ? 14.735 -6.402 -0.090 1.00 96.88 72 TYR A C 1
ATOM 575 O O . TYR A 1 72 ? 15.496 -5.950 0.771 1.00 96.88 72 TYR A O 1
ATOM 583 N N . LEU A 1 73 ? 14.272 -5.678 -1.102 1.00 96.88 73 LEU A N 1
ATOM 584 C CA . LEU A 1 73 ? 14.545 -4.264 -1.311 1.00 96.88 73 LEU A CA 1
ATOM 585 C C . LEU A 1 73 ? 13.216 -3.513 -1.351 1.00 96.88 73 LEU A C 1
ATOM 587 O O . LEU A 1 73 ? 12.365 -3.803 -2.193 1.00 96.88 73 LEU A O 1
ATOM 591 N N . LYS A 1 74 ? 13.056 -2.511 -0.481 1.00 96.06 74 LYS A N 1
ATOM 592 C CA . LYS A 1 74 ? 11.954 -1.542 -0.570 1.00 96.06 74 LYS A CA 1
ATOM 593 C C . LYS A 1 74 ? 12.508 -0.128 -0.629 1.00 96.06 74 LYS A C 1
ATOM 595 O O . LYS A 1 74 ? 13.195 0.312 0.289 1.00 96.06 74 LYS A O 1
ATOM 600 N N . ILE A 1 75 ? 12.186 0.589 -1.693 1.00 93.88 75 ILE A N 1
ATOM 601 C CA . ILE A 1 75 ? 12.533 1.988 -1.929 1.00 93.88 75 ILE A CA 1
ATOM 602 C C . ILE A 1 75 ? 11.299 2.849 -1.648 1.00 93.88 75 ILE A C 1
ATOM 604 O O . ILE A 1 75 ? 10.177 2.497 -2.027 1.00 93.88 75 ILE A O 1
ATOM 608 N N . LEU A 1 76 ? 11.515 3.978 -0.980 1.00 91.31 76 LEU A N 1
ATOM 609 C CA . LEU A 1 76 ? 10.534 5.035 -0.768 1.00 91.31 76 LEU A CA 1
ATOM 610 C C . LEU A 1 76 ? 11.087 6.341 -1.329 1.00 91.31 76 LEU A C 1
ATOM 612 O O . LEU A 1 76 ? 12.189 6.766 -0.970 1.00 91.31 76 LEU A O 1
ATOM 616 N N . GLY A 1 77 ? 10.315 6.982 -2.197 1.00 86.19 77 GLY A N 1
ATOM 617 C CA . GLY A 1 77 ? 10.668 8.281 -2.748 1.00 86.19 77 GLY A CA 1
ATOM 618 C C . GLY A 1 77 ? 10.301 9.445 -1.847 1.00 86.19 77 GLY A C 1
ATOM 619 O O . GLY A 1 77 ? 9.826 9.281 -0.722 1.00 86.19 77 GLY A O 1
ATOM 620 N N . ASN A 1 78 ? 10.534 10.641 -2.373 1.00 79.12 78 ASN A N 1
ATOM 621 C CA . ASN A 1 78 ? 10.125 11.873 -1.722 1.00 79.12 78 ASN A CA 1
ATOM 622 C C . ASN A 1 78 ? 8.602 12.013 -1.723 1.00 79.12 78 ASN A C 1
ATOM 624 O O . ASN A 1 78 ? 7.908 11.491 -2.598 1.00 79.12 78 ASN A O 1
ATOM 628 N N . ASP A 1 79 ? 8.093 12.769 -0.753 1.00 78.25 79 ASP A N 1
ATOM 629 C CA . ASP A 1 79 ? 6.689 13.153 -0.747 1.00 78.25 79 ASP A CA 1
ATOM 630 C C . ASP A 1 79 ? 6.392 13.979 -2.002 1.00 78.25 79 ASP A C 1
ATOM 632 O O . ASP A 1 79 ? 6.987 15.045 -2.223 1.00 78.25 79 ASP A O 1
ATOM 636 N N . LEU A 1 80 ? 5.454 13.477 -2.807 1.00 74.81 80 LEU A N 1
ATOM 637 C CA . LEU A 1 80 ? 5.030 14.091 -4.056 1.00 74.81 80 LEU A CA 1
ATOM 638 C C . LEU A 1 80 ? 4.446 15.496 -3.850 1.00 74.81 80 LEU A C 1
ATOM 640 O O . LEU A 1 80 ? 4.379 16.240 -4.824 1.00 74.81 80 LEU A O 1
ATOM 644 N N . PHE A 1 81 ? 4.083 15.901 -2.630 1.00 69.00 81 PHE A N 1
ATOM 645 C CA . PHE A 1 81 ? 3.453 17.197 -2.345 1.00 69.00 81 PHE A CA 1
ATOM 646 C C . PHE A 1 81 ? 4.312 18.155 -1.503 1.00 69.00 81 PHE A C 1
ATOM 648 O O . PHE A 1 81 ? 3.950 19.322 -1.373 1.00 69.00 81 PHE A O 1
ATOM 655 N N . SER A 1 82 ? 5.489 17.724 -1.030 1.00 58.94 82 SER A N 1
ATOM 656 C CA . SER A 1 82 ? 6.361 18.454 -0.077 1.00 58.94 82 SER A CA 1
ATOM 657 C C . SER A 1 82 ? 6.859 19.850 -0.493 1.00 58.94 82 SER A C 1
ATOM 659 O O . SER A 1 82 ? 7.399 20.569 0.336 1.00 58.94 82 SER A O 1
ATOM 661 N N . ASN A 1 83 ? 6.682 20.264 -1.750 1.00 50.97 83 ASN A N 1
ATOM 662 C CA . ASN A 1 83 ? 7.089 21.583 -2.265 1.00 50.97 83 ASN A CA 1
ATOM 663 C C . ASN A 1 83 ? 6.117 22.128 -3.322 1.00 50.97 83 ASN A C 1
ATOM 665 O O . ASN A 1 83 ? 6.453 23.024 -4.102 1.00 50.97 83 ASN A O 1
ATOM 669 N N . ALA A 1 84 ? 4.925 21.542 -3.424 1.00 51.66 84 ALA A N 1
ATOM 670 C CA . ALA A 1 84 ? 3.900 22.110 -4.274 1.00 51.66 84 ALA A CA 1
ATOM 671 C C . ALA A 1 84 ? 3.310 23.315 -3.536 1.00 51.66 84 ALA A C 1
ATOM 673 O O . ALA A 1 84 ? 2.861 23.179 -2.402 1.00 51.66 84 ALA A O 1
ATOM 674 N N . ASP A 1 85 ? 3.249 24.480 -4.186 1.00 45.47 85 ASP A N 1
ATOM 675 C CA . ASP A 1 85 ? 2.188 25.438 -3.877 1.00 45.47 85 ASP A CA 1
ATOM 676 C C . ASP A 1 85 ? 0.871 24.684 -4.114 1.00 45.47 85 ASP A C 1
ATOM 678 O O . ASP A 1 85 ? 0.383 24.619 -5.248 1.00 45.47 85 ASP A O 1
ATOM 682 N N . VAL A 1 86 ? 0.341 24.011 -3.089 1.00 51.56 86 VAL A N 1
ATOM 683 C CA . VAL A 1 86 ? -0.939 23.304 -3.155 1.00 51.56 86 VAL A CA 1
ATOM 684 C C . VAL A 1 86 ? -2.014 24.381 -3.192 1.00 51.56 86 VAL A C 1
ATOM 686 O O . VAL A 1 86 ? -2.584 24.771 -2.180 1.00 51.56 86 VAL A O 1
ATOM 689 N N . GLN A 1 87 ? -2.227 24.938 -4.385 1.00 45.62 87 GLN A N 1
ATOM 690 C CA . GLN A 1 87 ? -3.157 26.043 -4.604 1.00 45.62 87 GLN A CA 1
ATOM 691 C C . GLN A 1 87 ? -4.620 25.593 -4.450 1.00 45.62 87 GLN A C 1
ATOM 693 O O . GLN A 1 87 ? -5.475 26.442 -4.210 1.00 45.62 87 GLN A O 1
ATOM 698 N N . SER A 1 88 ? -4.926 24.286 -4.535 1.00 52.22 88 SER A N 1
ATOM 699 C CA . SER A 1 88 ? -6.264 23.760 -4.233 1.00 52.22 88 SER A CA 1
ATOM 700 C C . SER A 1 88 ? -6.278 22.263 -3.837 1.00 52.22 88 SER A C 1
ATOM 702 O O . SER A 1 88 ? -5.572 21.460 -4.453 1.00 52.22 88 SER A O 1
ATOM 704 N N . PRO A 1 89 ? -7.124 21.849 -2.865 1.00 52.91 89 PRO A N 1
ATOM 705 C CA . PRO A 1 89 ? -7.414 20.439 -2.536 1.00 52.91 89 PRO A CA 1
ATOM 706 C C . PRO A 1 89 ? -7.878 19.600 -3.735 1.00 52.91 89 PRO A C 1
ATOM 708 O O . PRO A 1 89 ? -7.694 18.389 -3.788 1.00 52.91 89 PRO A O 1
ATOM 711 N N . GLU A 1 90 ? -8.442 20.258 -4.742 1.00 49.78 90 GLU A N 1
ATOM 712 C CA . GLU A 1 90 ? -8.882 19.628 -5.979 1.00 49.78 90 GLU A CA 1
ATOM 713 C C . GLU A 1 90 ? -7.708 19.065 -6.796 1.00 49.78 90 GLU A C 1
ATOM 715 O O . GLU A 1 90 ? -7.816 17.995 -7.389 1.00 49.78 90 GLU A O 1
ATOM 720 N N . LEU A 1 91 ? -6.550 19.737 -6.793 1.00 52.75 91 LEU A N 1
ATOM 721 C CA . LEU A 1 91 ? -5.341 19.253 -7.468 1.00 52.75 91 LEU A CA 1
ATOM 722 C C . LEU A 1 91 ? -4.767 18.000 -6.800 1.00 52.75 91 LEU A C 1
ATOM 724 O O . LEU A 1 91 ? -4.249 17.130 -7.499 1.00 52.75 91 LEU A O 1
ATOM 728 N N . LEU A 1 92 ? -4.893 17.873 -5.476 1.00 56.56 92 LEU A N 1
ATOM 729 C CA . LEU A 1 92 ? -4.494 16.669 -4.750 1.00 56.56 92 LEU A CA 1
ATOM 730 C C . LEU A 1 92 ? -5.318 15.467 -5.201 1.00 56.56 92 LEU A C 1
ATOM 732 O O . LEU A 1 92 ? -4.743 14.474 -5.638 1.00 56.56 92 LEU A O 1
ATOM 736 N N . VAL A 1 93 ? -6.648 15.576 -5.129 1.00 55.72 93 VAL A N 1
ATOM 737 C CA . VAL A 1 93 ? -7.556 14.483 -5.501 1.00 55.72 93 VAL A CA 1
ATOM 738 C C . VAL A 1 93 ? -7.348 14.085 -6.964 1.00 55.72 93 VAL A C 1
ATOM 740 O O . VAL A 1 93 ? -7.325 12.909 -7.298 1.00 55.72 93 VAL A O 1
ATOM 743 N N . ARG A 1 94 ? -7.098 15.053 -7.848 1.00 58.47 94 ARG A N 1
ATOM 744 C CA . ARG A 1 94 ? -6.808 14.791 -9.268 1.00 58.47 94 ARG A CA 1
ATOM 745 C C . ARG A 1 94 ? -5.467 14.099 -9.510 1.00 58.47 94 ARG A C 1
ATOM 747 O O . ARG A 1 94 ? -5.345 13.338 -10.466 1.00 58.47 94 ARG A O 1
ATOM 754 N N . SER A 1 95 ? -4.457 14.395 -8.692 1.00 59.12 95 SER A N 1
ATOM 755 C CA . SER A 1 95 ? -3.146 13.738 -8.770 1.00 59.12 95 SER A CA 1
ATOM 756 C C . SER A 1 95 ? -3.262 12.293 -8.366 1.00 59.12 95 SER A C 1
ATOM 758 O O . SER A 1 95 ? -2.796 11.414 -9.071 1.00 59.12 95 SER A O 1
ATOM 760 N N . LEU A 1 96 ? -3.923 12.091 -7.241 1.00 67.12 96 LEU A N 1
ATOM 761 C CA . LEU A 1 96 ? -4.251 10.811 -6.683 1.00 67.12 96 LEU A CA 1
ATOM 762 C C . LEU A 1 96 ? -4.861 9.920 -7.796 1.00 67.12 96 LEU A C 1
ATOM 764 O O . LEU A 1 96 ? -4.215 8.961 -8.199 1.00 67.12 96 LEU A O 1
ATOM 768 N N . ILE A 1 97 ? -5.940 10.339 -8.471 1.00 76.44 97 ILE A N 1
ATOM 769 C CA . ILE A 1 97 ? -6.772 9.399 -9.263 1.00 76.44 97 ILE A CA 1
ATOM 770 C C . ILE A 1 97 ? -6.031 8.679 -10.397 1.00 76.44 97 ILE A C 1
ATOM 772 O O . ILE A 1 97 ? -6.338 7.533 -10.737 1.00 76.44 97 ILE A O 1
ATOM 776 N N . ARG A 1 98 ? -5.058 9.353 -11.011 1.00 78.94 98 ARG A N 1
ATOM 777 C CA . ARG A 1 98 ? -4.300 8.816 -12.149 1.00 78.94 98 ARG A CA 1
ATOM 778 C C . ARG A 1 98 ? -3.025 8.089 -11.746 1.00 78.94 98 ARG A C 1
ATOM 780 O O . ARG A 1 98 ? -2.534 7.264 -12.509 1.00 78.94 98 ARG A O 1
ATOM 787 N N . LEU A 1 99 ? -2.440 8.422 -10.600 1.00 82.44 99 LEU A N 1
ATOM 788 C CA . LEU A 1 99 ? -1.100 7.951 -10.274 1.00 82.44 99 LEU A CA 1
ATOM 789 C C . LEU A 1 99 ? -1.029 6.439 -10.030 1.00 82.44 99 LEU A C 1
ATOM 791 O O . LEU A 1 99 ? -0.069 5.854 -10.526 1.00 82.44 99 LEU A O 1
ATOM 795 N N . PRO A 1 100 ? -1.992 5.764 -9.371 1.00 86.75 100 PRO A N 1
ATOM 796 C CA . PRO A 1 100 ? -1.863 4.330 -9.171 1.00 86.75 100 PRO A CA 1
ATOM 797 C C . PRO A 1 100 ? -1.876 3.551 -10.495 1.00 86.75 100 PRO A C 1
ATOM 799 O O . PRO A 1 100 ? -1.036 2.677 -10.662 1.00 86.75 100 PRO A O 1
ATOM 802 N N . ILE A 1 101 ? -2.689 3.931 -11.497 1.00 87.50 101 ILE A N 1
ATOM 803 C CA . ILE A 1 101 ? -2.621 3.274 -12.820 1.00 87.50 101 ILE A CA 1
ATOM 804 C C . ILE A 1 101 ? -1.296 3.558 -13.542 1.00 87.50 101 ILE A C 1
ATOM 806 O O . ILE A 1 101 ? -0.782 2.684 -14.238 1.00 87.50 101 ILE A O 1
ATOM 810 N N . VAL A 1 102 ? -0.705 4.746 -13.362 1.00 88.00 102 VAL A N 1
ATOM 811 C CA . VAL A 1 102 ? 0.646 5.035 -13.876 1.00 88.00 102 VAL A CA 1
ATOM 812 C C . VAL A 1 102 ? 1.670 4.101 -13.225 1.00 88.00 102 VAL A C 1
ATOM 814 O O . VAL A 1 102 ? 2.470 3.507 -13.944 1.00 88.00 102 VAL A O 1
ATOM 817 N N . MET A 1 103 ? 1.623 3.930 -11.899 1.00 88.94 103 MET A N 1
ATOM 818 C CA . MET A 1 103 ? 2.533 3.041 -11.166 1.00 88.94 103 MET A CA 1
ATOM 819 C C . MET A 1 103 ? 2.374 1.574 -11.576 1.00 88.94 103 MET A C 1
ATOM 821 O O . MET A 1 103 ? 3.376 0.918 -11.861 1.00 88.94 103 MET A O 1
ATOM 825 N N . ASP A 1 104 ? 1.135 1.092 -11.691 1.00 88.88 104 ASP A N 1
ATOM 826 C CA . ASP A 1 104 ? 0.840 -0.267 -12.154 1.00 88.88 104 ASP A CA 1
ATOM 827 C C . ASP A 1 104 ? 1.433 -0.500 -13.550 1.00 88.88 104 ASP A C 1
ATOM 829 O O . ASP A 1 104 ? 2.126 -1.491 -13.791 1.00 88.88 104 ASP A O 1
ATOM 833 N N . CYS A 1 105 ? 1.243 0.460 -14.464 1.00 91.19 105 CYS A N 1
ATOM 834 C CA . CYS A 1 105 ? 1.787 0.366 -15.814 1.00 91.19 105 CYS A CA 1
ATOM 835 C C . CYS A 1 105 ? 3.316 0.284 -15.820 1.00 91.19 105 CYS A C 1
ATOM 837 O O . CYS A 1 105 ? 3.854 -0.503 -16.591 1.00 91.19 105 CYS A O 1
ATOM 839 N N . ILE A 1 106 ? 4.030 1.028 -14.968 1.00 90.44 106 ILE A N 1
ATOM 840 C CA . ILE A 1 106 ? 5.505 0.985 -14.926 1.00 90.44 106 ILE A CA 1
ATOM 841 C C . ILE A 1 106 ? 6.030 -0.427 -14.663 1.00 90.44 106 ILE A C 1
ATOM 843 O O . ILE A 1 106 ? 7.014 -0.835 -15.276 1.00 90.44 106 ILE A O 1
ATOM 847 N N . SER A 1 107 ? 5.361 -1.187 -13.797 1.00 87.38 107 SER A N 1
ATOM 848 C CA . SER A 1 107 ? 5.779 -2.554 -13.474 1.00 87.38 107 SER A CA 1
ATOM 849 C C . SER A 1 107 ? 5.557 -3.565 -14.609 1.00 87.38 107 SER A C 1
ATOM 851 O O . SER A 1 107 ? 6.177 -4.626 -14.613 1.00 87.38 107 SER A O 1
ATOM 853 N N . GLU A 1 108 ? 4.718 -3.236 -15.600 1.00 90.88 108 GLU A N 1
ATOM 854 C CA . GLU A 1 108 ? 4.248 -4.194 -16.611 1.00 90.88 108 GLU A CA 1
ATOM 855 C C . GLU A 1 108 ? 4.417 -3.761 -18.078 1.00 90.88 108 GLU A C 1
ATOM 857 O O . GLU A 1 108 ? 4.209 -4.575 -18.991 1.00 90.88 108 GLU A O 1
ATOM 862 N N . ILE A 1 109 ? 4.741 -2.491 -18.333 1.00 91.50 109 ILE A N 1
ATOM 863 C CA . ILE A 1 109 ? 4.851 -1.924 -19.686 1.00 91.50 109 ILE A CA 1
ATOM 864 C C . ILE A 1 109 ? 6.123 -2.395 -20.408 1.00 91.50 109 ILE A C 1
ATOM 866 O O . ILE A 1 109 ? 6.152 -2.438 -21.636 1.00 91.50 109 ILE A O 1
ATOM 870 N N . GLY A 1 110 ? 7.144 -2.812 -19.652 1.00 92.00 110 GLY A N 1
ATOM 871 C CA . GLY A 1 110 ? 8.459 -3.188 -20.169 1.00 92.00 110 GLY A CA 1
ATOM 872 C C . GLY A 1 110 ? 9.371 -1.982 -20.408 1.00 92.00 110 GLY A C 1
ATOM 873 O O . GLY A 1 110 ? 9.043 -0.846 -20.064 1.00 92.00 110 GLY A O 1
ATOM 874 N N . VAL A 1 111 ? 10.534 -2.235 -21.005 1.00 92.38 111 VAL A N 1
ATOM 875 C CA . VAL A 1 111 ? 11.593 -1.230 -21.190 1.00 92.38 111 VAL A CA 1
ATOM 876 C C . VAL A 1 111 ? 11.876 -0.951 -22.659 1.00 92.38 111 VAL A C 1
ATOM 878 O O . VAL A 1 111 ? 11.636 -1.790 -23.532 1.00 92.38 111 VAL A O 1
ATOM 881 N N . GLU A 1 112 ? 12.391 0.240 -22.948 1.00 86.69 112 GLU A N 1
ATOM 882 C CA . GLU A 1 112 ? 12.877 0.580 -24.280 1.00 86.69 112 GLU A CA 1
ATOM 883 C C . GLU A 1 112 ? 14.039 -0.356 -24.666 1.00 86.69 112 GLU A C 1
ATOM 885 O O . GLU A 1 112 ? 14.815 -0.808 -23.827 1.00 86.69 112 GLU A O 1
ATOM 890 N N . HIS A 1 113 ? 14.161 -0.668 -25.958 1.00 86.88 113 HIS A N 1
ATOM 891 C CA . HIS A 1 113 ? 15.233 -1.503 -26.532 1.00 86.88 113 HIS A CA 1
ATOM 892 C C . HIS A 1 113 ? 15.186 -3.017 -26.256 1.00 86.88 113 HIS A C 1
ATOM 894 O O . HIS A 1 113 ? 16.093 -3.725 -26.699 1.00 86.88 113 HIS A O 1
ATOM 900 N N . ARG A 1 114 ? 14.138 -3.547 -25.616 1.00 91.31 114 ARG A N 1
ATOM 901 C CA . ARG A 1 114 ? 13.921 -4.999 -25.465 1.00 91.31 114 ARG A CA 1
ATOM 902 C C . ARG A 1 114 ? 12.510 -5.392 -25.879 1.00 91.31 114 ARG A C 1
ATOM 904 O O . ARG A 1 114 ? 11.593 -4.576 -25.841 1.00 91.31 114 ARG A O 1
ATOM 911 N N . THR A 1 115 ? 12.331 -6.650 -26.277 1.00 92.88 115 THR A N 1
ATOM 912 C CA . THR A 1 115 ? 10.979 -7.194 -26.418 1.00 92.88 115 THR A CA 1
ATOM 913 C C . THR A 1 115 ? 10.383 -7.427 -25.029 1.00 92.88 115 THR A C 1
ATOM 915 O O . THR A 1 115 ? 11.106 -7.676 -24.060 1.00 92.88 115 THR A O 1
ATOM 918 N N . ILE A 1 116 ? 9.056 -7.335 -24.922 1.00 91.06 116 ILE A N 1
ATOM 919 C CA . ILE A 1 116 ? 8.356 -7.566 -23.654 1.00 91.06 116 ILE A CA 1
ATOM 920 C C . ILE A 1 116 ? 8.568 -8.992 -23.136 1.00 91.06 116 ILE A C 1
ATOM 922 O O . ILE A 1 116 ? 8.714 -9.182 -21.929 1.00 91.06 116 ILE A O 1
ATOM 926 N N . ASP A 1 117 ? 8.630 -9.975 -24.035 1.00 93.25 117 ASP A N 1
ATOM 927 C CA . ASP A 1 117 ? 8.811 -11.381 -23.681 1.00 93.25 117 ASP A CA 1
ATOM 928 C C . ASP A 1 117 ? 10.198 -11.603 -23.067 1.00 93.25 117 ASP A C 1
ATOM 930 O O . ASP A 1 117 ? 10.292 -12.117 -21.952 1.00 93.25 117 ASP A O 1
ATOM 934 N N . ASP A 1 118 ? 11.253 -11.098 -23.720 1.00 95.00 118 ASP A N 1
ATOM 935 C CA . ASP A 1 118 ? 12.631 -11.212 -23.225 1.00 95.00 118 ASP A CA 1
ATOM 936 C C . ASP A 1 118 ? 12.819 -10.495 -21.881 1.00 95.00 118 ASP A C 1
ATOM 938 O O . ASP A 1 118 ? 13.561 -10.956 -21.013 1.00 95.00 118 ASP A O 1
ATOM 942 N N . TYR A 1 119 ? 12.193 -9.328 -21.706 1.00 94.88 119 TYR A N 1
ATOM 943 C CA . TYR A 1 119 ? 12.266 -8.581 -20.450 1.00 94.88 119 TYR A CA 1
ATOM 944 C C . TYR A 1 119 ? 11.509 -9.302 -19.327 1.00 94.88 119 TYR A C 1
ATOM 946 O O . TYR A 1 119 ? 12.036 -9.467 -18.228 1.00 94.88 119 TYR A O 1
ATOM 954 N N . THR A 1 120 ? 10.302 -9.796 -19.606 1.00 94.19 120 THR A N 1
ATOM 955 C CA . THR A 1 120 ? 9.480 -10.501 -18.613 1.00 94.19 120 THR A CA 1
ATOM 956 C C . THR A 1 120 ? 10.118 -11.823 -18.182 1.00 94.19 120 THR A C 1
ATOM 958 O O . THR A 1 120 ? 10.044 -12.185 -17.006 1.00 94.19 120 THR A O 1
ATOM 961 N N . GLU A 1 121 ? 10.739 -12.559 -19.107 1.00 95.81 121 GLU A N 1
ATOM 962 C CA . GLU A 1 121 ? 11.483 -13.783 -18.793 1.00 95.81 121 GLU A CA 1
ATOM 963 C C . GLU A 1 121 ? 12.670 -13.495 -17.865 1.00 95.81 121 GLU A C 1
ATOM 965 O O . GLU A 1 121 ? 12.844 -14.173 -16.854 1.00 95.81 121 GLU A O 1
ATOM 970 N N . ASP A 1 122 ? 13.429 -12.439 -18.148 1.00 96.25 122 ASP A N 1
ATOM 971 C CA . ASP A 1 122 ? 14.580 -12.021 -17.346 1.00 96.25 122 ASP A CA 1
ATOM 972 C C . ASP A 1 122 ? 14.183 -11.564 -15.931 1.00 96.25 122 ASP A C 1
ATOM 974 O O . ASP A 1 122 ? 14.799 -11.983 -14.947 1.00 96.25 122 ASP A O 1
ATOM 978 N N . VAL A 1 123 ? 13.091 -10.798 -15.805 1.00 96.06 123 VAL A N 1
ATOM 979 C CA . VAL A 1 123 ? 12.504 -10.436 -14.502 1.00 96.06 123 VAL A CA 1
ATOM 980 C C . VAL A 1 123 ? 12.118 -11.686 -13.713 1.00 96.06 123 VAL A C 1
ATOM 982 O O . VAL A 1 123 ? 12.451 -11.770 -12.531 1.00 96.06 123 VAL A O 1
ATOM 985 N N . LYS A 1 124 ? 11.476 -12.677 -14.343 1.00 96.06 124 LYS A N 1
ATOM 986 C CA . LYS A 1 124 ? 11.075 -13.934 -13.680 1.00 96.06 124 LYS A CA 1
ATOM 987 C C . LYS A 1 124 ? 12.258 -14.819 -13.296 1.00 96.06 124 LYS A C 1
ATOM 989 O O . LYS A 1 124 ? 12.173 -15.551 -12.314 1.00 96.06 124 LYS A O 1
ATOM 994 N N . LEU A 1 125 ? 13.337 -14.788 -14.074 1.00 97.12 125 LEU A N 1
ATOM 995 C CA . LEU A 1 125 ? 14.527 -15.597 -13.825 1.00 97.12 125 LEU A CA 1
ATOM 996 C C . LEU A 1 125 ? 15.351 -15.054 -12.649 1.00 97.12 125 LEU A C 1
ATOM 998 O O . LEU A 1 125 ? 15.922 -15.832 -11.880 1.00 97.12 125 LEU A O 1
ATOM 1002 N N . HIS A 1 126 ? 15.411 -13.728 -12.498 1.00 96.94 126 HIS A N 1
ATOM 1003 C CA . HIS A 1 126 ? 16.317 -13.082 -11.545 1.00 96.94 126 HIS A CA 1
ATOM 1004 C C . HIS A 1 126 ? 15.629 -12.461 -10.326 1.00 96.94 126 HIS A C 1
ATOM 1006 O O . HIS A 1 126 ? 16.294 -12.236 -9.313 1.00 96.94 126 HIS A O 1
ATOM 1012 N N . THR A 1 127 ? 14.318 -12.230 -10.376 1.00 96.88 127 THR A N 1
ATOM 1013 C CA . THR A 1 127 ? 13.552 -11.579 -9.304 1.00 96.88 127 THR A CA 1
ATOM 1014 C C . THR A 1 127 ? 12.279 -12.364 -8.977 1.00 96.88 127 THR A C 1
ATOM 1016 O O . THR A 1 127 ? 11.793 -13.154 -9.783 1.00 96.88 127 THR A O 1
ATOM 1019 N N . GLY A 1 128 ? 11.699 -12.120 -7.804 1.00 94.75 128 GLY A N 1
ATOM 1020 C CA . GLY A 1 128 ? 10.338 -12.543 -7.464 1.00 94.75 128 GLY A CA 1
ATOM 1021 C C . GLY A 1 128 ? 9.260 -11.556 -7.923 1.00 94.75 128 GLY A C 1
ATOM 1022 O O . GLY A 1 128 ? 8.110 -11.669 -7.505 1.00 94.75 128 GLY A O 1
ATOM 1023 N N . GLY A 1 129 ? 9.627 -10.579 -8.758 1.00 94.62 129 GLY A N 1
ATOM 1024 C CA . GLY A 1 129 ? 8.767 -9.501 -9.231 1.00 94.62 129 GLY A CA 1
ATOM 1025 C C . GLY A 1 129 ? 9.295 -8.116 -8.858 1.00 94.62 129 GLY A C 1
ATOM 1026 O O . GLY A 1 129 ? 10.034 -7.937 -7.884 1.00 94.62 129 GLY A O 1
ATOM 1027 N N . ILE A 1 130 ? 8.895 -7.126 -9.652 1.00 95.50 130 ILE A N 1
ATOM 1028 C CA . ILE A 1 130 ? 9.121 -5.702 -9.401 1.00 95.50 130 ILE A CA 1
ATOM 1029 C C . ILE A 1 130 ? 7.748 -5.062 -9.249 1.00 95.50 130 ILE A C 1
ATOM 1031 O O . ILE A 1 130 ? 6.913 -5.164 -10.142 1.00 95.50 130 ILE A O 1
ATOM 1035 N N . SER A 1 131 ? 7.500 -4.423 -8.114 1.00 94.94 131 SER A N 1
ATOM 1036 C CA . SER A 1 131 ? 6.242 -3.734 -7.837 1.00 94.94 131 SER A CA 1
ATOM 1037 C C . SER A 1 131 ? 6.514 -2.257 -7.645 1.00 94.94 131 SER A C 1
ATOM 1039 O O . SER A 1 131 ? 7.357 -1.886 -6.827 1.00 94.94 131 SER A O 1
ATOM 1041 N N . VAL A 1 132 ? 5.793 -1.422 -8.385 1.00 93.50 132 VAL A N 1
ATOM 1042 C CA . VAL A 1 132 ? 5.837 0.036 -8.274 1.00 93.50 132 VAL A CA 1
ATOM 1043 C C . VAL A 1 132 ? 4.455 0.498 -7.844 1.00 93.50 132 VAL A C 1
ATOM 1045 O O . VAL A 1 132 ? 3.456 0.019 -8.365 1.00 93.50 132 VAL A O 1
ATOM 1048 N N . GLY A 1 133 ? 4.384 1.390 -6.865 1.00 90.94 133 GLY A N 1
ATOM 1049 C CA . GLY A 1 133 ? 3.118 1.801 -6.273 1.00 90.94 133 GLY A CA 1
ATOM 1050 C C . GLY A 1 133 ? 3.207 3.130 -5.542 1.00 90.94 133 GLY A C 1
ATOM 1051 O O . GLY A 1 133 ? 4.199 3.859 -5.631 1.00 90.94 133 GLY A O 1
ATOM 1052 N N . LEU A 1 134 ? 2.155 3.429 -4.788 1.00 87.31 134 LEU A N 1
ATOM 1053 C CA . LEU A 1 134 ? 2.072 4.584 -3.904 1.00 87.31 134 LEU A CA 1
ATOM 1054 C C . LEU A 1 134 ? 1.896 4.119 -2.462 1.00 87.31 134 LEU A C 1
ATOM 1056 O O . LEU A 1 134 ? 1.156 3.181 -2.182 1.00 87.31 134 LEU A O 1
ATOM 1060 N N . GLU A 1 135 ? 2.543 4.822 -1.547 1.00 87.06 135 GLU A N 1
ATOM 1061 C CA . GLU A 1 135 ? 2.406 4.649 -0.110 1.00 87.06 135 GLU A CA 1
ATOM 1062 C C . GLU A 1 135 ? 1.827 5.945 0.469 1.00 87.06 135 GLU A C 1
ATOM 1064 O O . GLU A 1 135 ? 2.436 7.012 0.348 1.00 87.06 135 GLU A O 1
ATOM 1069 N N . THR A 1 136 ? 0.648 5.862 1.090 1.00 81.75 136 THR A N 1
ATOM 1070 C CA . THR A 1 136 ? 0.038 7.002 1.789 1.00 81.75 136 THR A CA 1
ATOM 1071 C C . THR A 1 136 ? 0.440 6.962 3.257 1.00 81.75 136 THR A C 1
ATOM 1073 O O . THR A 1 136 ? 0.159 6.001 3.970 1.00 81.75 136 THR A O 1
ATOM 1076 N N . ILE A 1 137 ? 1.100 8.016 3.726 1.00 79.81 137 ILE A N 1
ATOM 1077 C CA . ILE A 1 137 ? 1.593 8.137 5.096 1.00 79.81 137 ILE A CA 1
ATOM 1078 C C . ILE A 1 137 ? 0.829 9.260 5.786 1.00 79.81 137 ILE A C 1
ATOM 1080 O O . ILE A 1 137 ? 0.994 10.427 5.452 1.00 79.81 137 ILE A O 1
ATOM 1084 N N . ILE A 1 138 ? 0.023 8.909 6.782 1.00 75.81 138 ILE A N 1
ATOM 1085 C CA . ILE A 1 138 ? -0.701 9.873 7.617 1.00 75.81 138 ILE A CA 1
ATOM 1086 C C . ILE A 1 138 ? 0.232 10.365 8.731 1.00 75.81 138 ILE A C 1
ATOM 1088 O O . ILE A 1 138 ? 0.939 9.555 9.342 1.00 75.81 138 ILE A O 1
ATOM 1092 N N . ASP A 1 139 ? 0.243 11.673 9.019 1.00 70.00 139 ASP A N 1
ATOM 1093 C CA . ASP A 1 139 ? 1.018 12.203 10.145 1.00 70.00 139 ASP A CA 1
ATOM 1094 C C . ASP A 1 139 ? 0.472 11.659 11.469 1.00 70.00 139 ASP A C 1
ATOM 1096 O O . ASP A 1 139 ? -0.604 12.019 11.949 1.00 70.00 139 ASP A O 1
ATOM 1100 N N . TYR A 1 140 ? 1.259 10.783 12.082 1.00 67.81 140 TYR A N 1
ATOM 1101 C CA . TYR A 1 140 ? 0.907 10.117 13.325 1.00 67.81 140 TYR A CA 1
ATOM 1102 C C . TYR A 1 140 ? 1.105 11.013 14.559 1.00 67.81 140 TYR A C 1
ATOM 1104 O O . TYR A 1 140 ? 0.506 10.730 15.602 1.00 67.81 140 TYR A O 1
ATOM 1112 N N . LYS A 1 141 ? 1.913 12.084 14.450 1.00 64.00 141 LYS A N 1
ATOM 1113 C CA . LYS A 1 141 ? 2.309 12.969 15.563 1.00 64.00 141 LYS A CA 1
ATOM 1114 C C . LYS A 1 141 ? 1.420 14.195 15.747 1.00 64.00 141 LYS A C 1
ATOM 1116 O O . LYS A 1 141 ? 1.537 14.844 16.782 1.00 64.00 141 LYS A O 1
ATOM 1121 N N . GLY A 1 142 ? 0.564 14.520 14.776 1.00 53.94 142 GLY A N 1
ATOM 1122 C CA . GLY A 1 142 ? -0.223 15.760 14.799 1.00 53.94 142 GLY A CA 1
ATOM 1123 C C . GLY A 1 142 ? 0.659 17.012 14.867 1.00 53.94 142 GLY A C 1
ATOM 1124 O O . GLY A 1 142 ? 0.278 18.006 15.479 1.00 53.94 142 GLY A O 1
ATOM 1125 N N . SER A 1 143 ? 1.871 16.942 14.310 1.00 45.28 143 SER A N 1
ATOM 1126 C CA . SER A 1 143 ? 2.874 18.002 14.426 1.00 45.28 143 SER A CA 1
ATOM 1127 C C . SER A 1 143 ? 2.805 18.969 13.243 1.00 45.28 143 SER A C 1
ATOM 1129 O O . SER A 1 143 ? 2.403 18.609 12.136 1.00 45.28 143 SER A O 1
ATOM 1131 N N . ASP A 1 144 ? 3.245 20.212 13.445 1.00 42.47 144 ASP A N 1
ATOM 1132 C CA . ASP A 1 144 ? 3.536 21.166 12.365 1.00 42.47 144 ASP A CA 1
ATOM 1133 C C . ASP A 1 144 ? 4.789 20.767 11.578 1.00 42.47 144 ASP A C 1
ATOM 1135 O O . ASP A 1 144 ? 5.792 21.469 11.542 1.00 42.47 144 ASP A O 1
ATOM 1139 N N . ARG A 1 145 ? 4.752 19.587 10.957 1.00 40.75 145 ARG A N 1
ATOM 1140 C CA . ARG A 1 145 ? 5.655 19.248 9.860 1.00 40.75 145 ARG A CA 1
ATOM 1141 C C . ARG A 1 145 ? 5.099 19.828 8.562 1.00 40.75 145 ARG A C 1
ATOM 1143 O O . ARG A 1 145 ? 3.877 19.901 8.403 1.00 40.75 145 ARG A O 1
ATOM 1150 N N . ASP A 1 146 ? 6.009 20.186 7.656 1.00 39.44 146 ASP A N 1
ATOM 1151 C CA . ASP A 1 146 ? 5.796 20.688 6.287 1.00 39.44 146 ASP A CA 1
ATOM 1152 C C . ASP A 1 146 ? 5.133 19.641 5.355 1.00 39.44 146 ASP A C 1
ATOM 1154 O O . ASP A 1 146 ? 5.609 19.345 4.263 1.00 39.44 146 ASP A O 1
ATOM 1158 N N . LEU A 1 147 ? 4.047 19.012 5.808 1.00 41.41 147 LEU A N 1
ATOM 1159 C CA . LEU A 1 147 ? 3.263 18.007 5.090 1.00 41.41 147 LEU A CA 1
ATOM 1160 C C . LEU A 1 147 ? 2.001 18.721 4.589 1.00 41.41 147 LEU A C 1
ATOM 1162 O O . LEU A 1 147 ? 1.063 18.963 5.351 1.00 41.41 147 LEU A O 1
ATOM 1166 N N . ILE A 1 148 ? 2.034 19.168 3.332 1.00 43.88 148 ILE A N 1
ATOM 1167 C CA . ILE A 1 148 ? 1.141 20.209 2.790 1.00 43.88 148 ILE A CA 1
ATOM 1168 C C . ILE A 1 148 ? -0.040 19.594 2.040 1.00 43.88 148 ILE A C 1
ATOM 1170 O O . ILE A 1 148 ? -0.378 20.022 0.940 1.00 43.88 148 ILE A O 1
ATOM 1174 N N . VAL A 1 149 ? -0.729 18.611 2.624 1.00 46.59 149 VAL A N 1
ATOM 1175 C CA . VAL A 1 149 ? -2.097 18.381 2.162 1.00 46.59 149 VAL A CA 1
ATOM 1176 C C . VAL A 1 149 ? -3.069 18.137 3.288 1.00 46.59 149 VAL A C 1
ATOM 1178 O O . VAL A 1 149 ? -2.928 17.202 4.063 1.00 46.59 149 VAL A O 1
ATOM 1181 N N . ILE A 1 150 ? -4.035 19.051 3.362 1.00 47.56 150 ILE A N 1
ATOM 1182 C CA . ILE A 1 150 ? -5.086 19.105 4.362 1.00 47.56 150 ILE A CA 1
ATOM 1183 C C . ILE A 1 150 ? -6.381 18.709 3.657 1.00 47.56 150 ILE A C 1
ATOM 1185 O O . ILE A 1 150 ? -6.975 19.525 2.951 1.00 47.56 150 ILE A O 1
ATOM 1189 N N . LEU A 1 151 ? -6.821 17.467 3.847 1.00 49.12 151 LEU A N 1
ATOM 1190 C CA . LEU A 1 151 ? -8.227 17.107 3.666 1.00 49.12 151 LEU A CA 1
ATOM 1191 C C . LEU A 1 151 ? -8.840 17.050 5.064 1.00 49.12 151 LEU A C 1
ATOM 1193 O O . LEU A 1 151 ? -8.366 16.299 5.914 1.00 49.12 151 LEU A O 1
ATOM 1197 N N . ASP A 1 152 ? -9.818 17.917 5.334 1.00 48.53 152 ASP A N 1
ATOM 1198 C CA . ASP A 1 152 ? -10.518 17.994 6.622 1.00 48.53 152 ASP A CA 1
ATOM 1199 C C . ASP A 1 152 ? -9.587 17.980 7.866 1.00 48.53 152 ASP A C 1
ATOM 1201 O O . ASP A 1 152 ? -9.814 17.246 8.817 1.00 48.53 152 ASP A O 1
ATOM 1205 N N . ASN A 1 153 ? -8.522 18.795 7.898 1.00 48.91 153 ASN A N 1
ATOM 1206 C CA . ASN A 1 153 ? -7.528 18.867 8.995 1.00 48.91 153 ASN A CA 1
ATOM 1207 C C . ASN A 1 153 ? -6.610 17.638 9.191 1.00 48.91 153 ASN A C 1
ATOM 1209 O O . ASN A 1 153 ? -5.840 17.621 10.155 1.00 48.91 153 ASN A O 1
ATOM 1213 N N . GLN A 1 154 ? -6.604 16.645 8.295 1.00 52.75 154 GLN A N 1
ATOM 1214 C CA . GLN A 1 154 ? -5.610 15.563 8.316 1.00 52.75 154 GLN A CA 1
ATOM 1215 C C . GLN A 1 154 ? -4.444 15.859 7.373 1.00 52.75 154 GLN A C 1
ATOM 1217 O O . GLN A 1 154 ? -4.656 16.146 6.198 1.00 52.75 154 GLN A O 1
ATOM 1222 N N . LYS A 1 155 ? -3.214 15.769 7.898 1.00 64.75 155 LYS A N 1
ATOM 1223 C CA . LYS A 1 155 ? -1.974 15.877 7.120 1.00 64.75 155 LYS A CA 1
ATOM 1224 C C . LYS A 1 155 ? -1.527 14.486 6.686 1.00 64.75 155 LYS A C 1
ATOM 1226 O O . LYS A 1 155 ? -1.308 13.617 7.533 1.00 64.75 155 LYS A O 1
ATOM 1231 N N . PHE A 1 156 ? -1.353 14.284 5.389 1.00 69.12 156 PHE A N 1
ATOM 1232 C CA . PHE A 1 156 ? -0.783 13.057 4.846 1.00 69.12 156 PHE A CA 1
ATOM 1233 C C . PHE A 1 156 ? 0.195 13.359 3.715 1.00 69.12 156 PHE A C 1
ATOM 1235 O O . PHE A 1 156 ? 0.134 14.407 3.075 1.00 69.12 156 PHE A O 1
ATOM 1242 N N . SER A 1 157 ? 1.089 12.410 3.479 1.00 75.62 157 SER A N 1
ATOM 1243 C CA . SER A 1 157 ? 2.027 12.395 2.365 1.00 75.62 157 SER A CA 1
ATOM 1244 C C . SER A 1 157 ? 1.754 11.208 1.476 1.00 75.62 157 SER A C 1
ATOM 1246 O O . SER A 1 157 ? 1.322 10.155 1.943 1.00 75.62 157 SER A O 1
ATOM 1248 N N . ILE A 1 158 ? 2.086 11.356 0.204 1.00 79.94 158 ILE A N 1
ATOM 1249 C CA . ILE A 1 158 ? 2.029 10.262 -0.757 1.00 79.94 158 ILE A CA 1
ATOM 1250 C C . ILE A 1 158 ? 3.421 10.112 -1.336 1.00 79.94 158 ILE A C 1
ATOM 1252 O O . ILE A 1 158 ? 3.977 11.052 -1.908 1.00 79.94 158 ILE A O 1
ATOM 1256 N N . LEU A 1 159 ? 3.997 8.935 -1.144 1.00 85.06 159 LEU A N 1
ATOM 1257 C CA . LEU A 1 159 ? 5.346 8.612 -1.580 1.00 85.06 159 LEU A CA 1
ATOM 1258 C C . LEU A 1 159 ? 5.255 7.536 -2.662 1.00 85.06 159 LEU A C 1
ATOM 1260 O O . LEU A 1 159 ? 4.515 6.568 -2.483 1.00 85.06 159 LEU A O 1
ATOM 1264 N N . PRO A 1 160 ? 6.015 7.637 -3.763 1.00 88.31 160 PRO A N 1
ATOM 1265 C CA . PRO A 1 160 ? 6.182 6.503 -4.652 1.00 88.31 160 PRO A CA 1
ATOM 1266 C C . PRO A 1 160 ? 6.974 5.420 -3.912 1.00 88.31 160 PRO A C 1
ATOM 1268 O O . PRO A 1 160 ? 7.925 5.714 -3.177 1.00 88.31 160 PRO A O 1
ATOM 1271 N N . THR A 1 161 ? 6.589 4.165 -4.095 1.00 92.81 161 THR A N 1
ATOM 1272 C CA . THR A 1 161 ? 7.298 3.021 -3.529 1.00 92.81 161 THR A CA 1
ATOM 1273 C C . THR A 1 161 ? 7.650 2.024 -4.613 1.00 92.81 161 THR A C 1
ATOM 1275 O O . THR A 1 161 ? 6.885 1.811 -5.549 1.00 92.81 161 THR A O 1
ATOM 1278 N N . ILE A 1 162 ? 8.826 1.418 -4.481 1.00 94.25 162 ILE A N 1
ATOM 1279 C CA . ILE A 1 162 ? 9.249 0.299 -5.316 1.00 94.25 162 ILE A CA 1
ATOM 1280 C C . ILE A 1 162 ? 9.650 -0.823 -4.382 1.00 94.25 162 ILE A C 1
ATOM 1282 O O . ILE A 1 162 ? 10.389 -0.600 -3.424 1.00 94.25 162 ILE A O 1
ATOM 1286 N N . SER A 1 163 ? 9.173 -2.026 -4.652 1.00 95.50 163 SER A N 1
ATOM 1287 C CA . SER A 1 163 ? 9.549 -3.210 -3.896 1.00 95.50 163 SER A CA 1
ATOM 1288 C C . SER A 1 163 ? 9.908 -4.347 -4.833 1.00 95.50 163 SER A C 1
ATOM 1290 O O . SER A 1 163 ? 9.309 -4.526 -5.892 1.00 95.50 163 SER A O 1
ATOM 1292 N N . THR A 1 164 ? 10.936 -5.089 -4.454 1.00 96.75 164 THR A N 1
ATOM 1293 C CA . THR A 1 164 ? 11.375 -6.285 -5.160 1.00 96.75 164 THR A CA 1
ATOM 1294 C C . THR A 1 164 ? 12.087 -7.212 -4.188 1.00 96.75 164 THR A C 1
ATOM 1296 O O . THR A 1 164 ? 12.531 -6.803 -3.111 1.00 96.75 164 THR A O 1
ATOM 1299 N N . HIS A 1 165 ? 12.190 -8.475 -4.565 1.00 97.00 165 HIS A N 1
ATOM 1300 C CA . HIS A 1 165 ? 12.953 -9.464 -3.829 1.00 97.00 165 HIS A CA 1
ATOM 1301 C C . HIS A 1 165 ? 13.573 -10.466 -4.796 1.00 97.00 165 HIS A C 1
ATOM 1303 O O . HIS A 1 165 ? 13.112 -10.629 -5.926 1.00 97.00 165 HIS A O 1
ATOM 1309 N N . GLY A 1 166 ? 14.629 -11.145 -4.370 1.00 96.94 166 GLY A N 1
ATOM 1310 C CA . GLY A 1 166 ? 15.297 -12.142 -5.197 1.00 96.94 166 GLY A CA 1
ATOM 1311 C C . GLY A 1 166 ? 16.336 -12.929 -4.422 1.00 96.94 166 GLY A C 1
ATOM 1312 O O . GLY A 1 166 ? 16.705 -12.571 -3.306 1.00 96.94 166 GLY A O 1
ATOM 1313 N N . LEU A 1 167 ? 16.810 -14.022 -5.014 1.00 97.19 167 LEU A N 1
ATOM 1314 C CA . LEU A 1 167 ? 17.876 -14.818 -4.413 1.00 97.19 167 LEU A CA 1
ATOM 1315 C C . LEU A 1 167 ? 19.160 -13.991 -4.319 1.00 97.19 167 LEU A C 1
ATOM 1317 O O . LEU A 1 167 ? 19.506 -13.281 -5.262 1.00 97.19 167 LEU A O 1
ATOM 1321 N N . SER A 1 168 ? 19.905 -14.144 -3.225 1.00 94.50 168 SER A N 1
ATOM 1322 C CA . SER A 1 168 ? 21.153 -13.415 -2.961 1.00 94.50 168 SER A CA 1
ATOM 1323 C C . SER A 1 168 ? 22.143 -13.431 -4.139 1.00 94.50 168 SER A C 1
ATOM 1325 O O . SER A 1 168 ? 22.788 -12.429 -4.427 1.00 94.50 168 SER A O 1
ATOM 1327 N N . GLN A 1 169 ? 22.226 -14.550 -4.866 1.00 94.75 169 GLN A N 1
ATOM 1328 C CA . GLN A 1 169 ? 23.102 -14.711 -6.034 1.00 94.75 169 GLN A CA 1
ATOM 1329 C C . GLN A 1 169 ? 22.681 -13.881 -7.263 1.00 94.75 169 GLN A C 1
ATOM 1331 O O . GLN A 1 169 ? 23.514 -13.577 -8.111 1.00 94.75 169 GLN A O 1
ATOM 1336 N N . ASN A 1 170 ? 21.402 -13.504 -7.356 1.00 96.75 170 ASN A N 1
ATOM 1337 C CA . ASN A 1 170 ? 20.830 -12.759 -8.481 1.00 96.75 170 ASN A CA 1
ATOM 1338 C C . ASN A 1 170 ? 20.772 -11.246 -8.220 1.00 96.75 170 ASN A C 1
ATOM 1340 O O . ASN A 1 170 ? 20.369 -10.494 -9.105 1.00 96.75 170 ASN A O 1
ATOM 1344 N N . VAL A 1 171 ? 21.176 -10.792 -7.028 1.00 96.12 171 VAL A N 1
ATOM 1345 C CA . VAL A 1 171 ? 21.084 -9.388 -6.598 1.00 96.12 171 VAL A CA 1
ATOM 1346 C C . VAL A 1 171 ? 21.686 -8.399 -7.604 1.00 96.12 171 VAL A C 1
ATOM 1348 O O . VAL A 1 171 ? 21.016 -7.406 -7.874 1.00 96.12 171 VAL A O 1
ATOM 1351 N N . PRO A 1 172 ? 22.866 -8.641 -8.217 1.00 95.94 172 PRO A N 1
ATOM 1352 C CA . PRO A 1 172 ? 23.398 -7.719 -9.220 1.00 95.94 172 PRO A CA 1
ATOM 1353 C C . PRO A 1 172 ? 22.426 -7.502 -10.390 1.00 95.94 172 PRO A C 1
ATOM 1355 O O . PRO A 1 172 ? 22.052 -6.368 -10.673 1.00 95.94 172 PRO A O 1
ATOM 1358 N N . ARG A 1 173 ? 21.922 -8.589 -10.995 1.00 96.81 173 ARG A N 1
ATOM 1359 C CA . ARG A 1 173 ? 20.989 -8.499 -12.128 1.00 96.81 173 ARG A CA 1
ATOM 1360 C C . ARG A 1 173 ? 19.632 -7.928 -11.720 1.00 96.81 173 ARG A C 1
ATOM 1362 O O . ARG A 1 173 ? 19.021 -7.198 -12.491 1.00 96.81 173 ARG A O 1
ATOM 1369 N N . LEU A 1 174 ? 19.165 -8.235 -10.510 1.00 96.94 174 LEU A N 1
ATOM 1370 C CA . LEU A 1 174 ? 17.941 -7.660 -9.952 1.00 96.94 174 LEU A CA 1
ATOM 1371 C C . LEU A 1 174 ? 18.031 -6.129 -9.875 1.00 96.94 174 LEU A C 1
ATOM 1373 O O . LEU A 1 174 ? 17.082 -5.448 -10.255 1.00 96.94 174 LEU A O 1
ATOM 1377 N N . LEU A 1 175 ? 19.158 -5.584 -9.411 1.00 95.62 175 LEU A N 1
ATOM 1378 C CA . LEU A 1 175 ? 19.355 -4.135 -9.321 1.00 95.62 175 LEU A CA 1
ATOM 1379 C C . LEU A 1 175 ? 19.482 -3.483 -10.703 1.00 95.62 175 LEU A C 1
ATOM 1381 O O . LEU A 1 175 ? 18.916 -2.407 -10.898 1.00 95.62 175 LEU A O 1
ATOM 1385 N N . ASP A 1 176 ? 20.124 -4.152 -11.666 1.00 94.00 176 ASP A N 1
ATOM 1386 C CA . ASP A 1 176 ? 20.145 -3.701 -13.065 1.00 94.00 176 ASP A CA 1
ATOM 1387 C C . ASP A 1 176 ? 18.725 -3.608 -13.640 1.00 94.00 176 ASP A C 1
ATOM 1389 O O . ASP A 1 176 ? 18.369 -2.613 -14.265 1.00 94.00 176 ASP A O 1
ATOM 1393 N N . LEU A 1 177 ? 17.881 -4.616 -13.389 1.00 94.81 177 LEU A N 1
ATOM 1394 C CA . LEU A 1 177 ? 16.492 -4.621 -13.851 1.00 94.81 177 LEU A CA 1
ATOM 1395 C C . LEU A 1 177 ? 15.677 -3.489 -13.222 1.00 94.81 177 LEU A C 1
ATOM 1397 O O . LEU A 1 177 ? 14.876 -2.867 -13.916 1.00 94.81 177 LEU A O 1
ATOM 1401 N N . ILE A 1 178 ? 15.883 -3.184 -11.937 1.00 92.81 178 ILE A N 1
ATOM 1402 C CA . ILE A 1 178 ? 15.261 -2.017 -11.296 1.00 92.81 178 ILE A CA 1
ATOM 1403 C C . ILE A 1 178 ? 15.701 -0.729 -11.999 1.00 92.81 178 ILE A C 1
ATOM 1405 O O . ILE A 1 178 ? 14.854 0.098 -12.330 1.00 92.81 178 ILE A O 1
ATOM 1409 N N . ASP A 1 179 ? 16.992 -0.564 -12.275 1.00 90.12 179 ASP A N 1
ATOM 1410 C CA . ASP A 1 179 ? 17.506 0.618 -12.970 1.00 90.12 179 ASP A CA 1
ATOM 1411 C C . ASP A 1 179 ? 16.935 0.750 -14.397 1.00 90.12 179 ASP A C 1
ATOM 1413 O O . ASP A 1 179 ? 16.419 1.813 -14.752 1.00 90.12 179 ASP A O 1
ATOM 1417 N N . GLU A 1 180 ? 16.925 -0.342 -15.177 1.00 90.62 180 GLU A N 1
ATOM 1418 C CA . GLU A 1 180 ? 16.316 -0.420 -16.518 1.00 90.62 180 GLU A CA 1
ATOM 1419 C C . GLU A 1 180 ? 14.831 0.001 -16.473 1.00 90.62 180 GLU A C 1
ATOM 1421 O O . GLU A 1 180 ? 14.405 0.880 -17.227 1.00 90.62 180 GLU A O 1
ATOM 1426 N N . THR A 1 181 ? 14.058 -0.570 -15.542 1.00 91.38 181 THR A N 1
ATOM 1427 C CA . THR A 1 181 ? 12.608 -0.323 -15.388 1.00 91.38 181 THR A CA 1
ATOM 1428 C C . THR A 1 181 ? 12.299 1.142 -15.104 1.00 91.38 181 THR A C 1
ATOM 1430 O O . THR A 1 181 ? 11.338 1.698 -15.632 1.00 91.38 181 THR A O 1
ATOM 1433 N N . LEU A 1 182 ? 13.108 1.784 -14.258 1.00 86.75 182 LEU A N 1
ATOM 1434 C CA . LEU A 1 182 ? 12.844 3.152 -13.818 1.00 86.75 182 LEU A CA 1
ATOM 1435 C C . LEU A 1 182 ? 13.316 4.208 -14.821 1.00 86.75 182 LEU A C 1
ATOM 1437 O O . LEU A 1 182 ? 12.721 5.287 -14.881 1.00 86.75 182 LEU A O 1
ATOM 1441 N N . ARG A 1 183 ? 14.386 3.928 -15.576 1.00 83.19 183 ARG A N 1
ATOM 1442 C CA . ARG A 1 183 ? 15.000 4.890 -16.505 1.00 83.19 183 ARG A CA 1
ATOM 1443 C C . ARG A 1 183 ? 14.290 4.979 -17.844 1.00 83.19 183 ARG A C 1
ATOM 1445 O O . ARG A 1 183 ? 14.160 6.079 -18.374 1.00 83.19 183 ARG A O 1
ATOM 1452 N N . ILE A 1 184 ? 13.889 3.840 -18.399 1.00 84.19 184 ILE A N 1
ATOM 1453 C CA . ILE A 1 184 ? 13.443 3.745 -19.793 1.00 84.19 184 ILE A CA 1
ATOM 1454 C C . ILE A 1 184 ? 12.159 2.910 -19.942 1.00 84.19 184 ILE A C 1
ATOM 1456 O O . ILE A 1 184 ? 12.148 1.941 -20.702 1.00 84.19 184 ILE A O 1
ATOM 1460 N N . PRO A 1 185 ? 11.060 3.234 -19.233 1.00 89.12 185 PRO A N 1
ATOM 1461 C CA . PRO A 1 185 ? 9.790 2.538 -19.431 1.00 89.12 185 PRO A CA 1
ATOM 1462 C C . PRO A 1 185 ? 9.223 2.805 -20.833 1.00 89.12 185 PRO A C 1
ATOM 1464 O O . PRO A 1 185 ? 9.124 3.953 -21.272 1.00 89.12 185 PRO A O 1
ATOM 1467 N N . ASN A 1 186 ? 8.783 1.756 -21.532 1.00 89.19 186 ASN A N 1
ATOM 1468 C CA . ASN A 1 186 ? 8.325 1.860 -22.921 1.00 89.19 186 ASN A CA 1
ATOM 1469 C C . ASN A 1 186 ? 6.857 2.321 -23.048 1.00 89.19 186 ASN A C 1
ATOM 1471 O O . ASN A 1 186 ? 5.987 1.589 -23.521 1.00 89.19 186 ASN A O 1
ATOM 1475 N N . PHE A 1 187 ? 6.568 3.573 -22.691 1.00 85.06 187 PHE A N 1
ATOM 1476 C CA . PHE A 1 187 ? 5.233 4.165 -22.885 1.00 85.06 187 PHE A CA 1
ATOM 1477 C C . PHE A 1 187 ? 4.831 4.353 -24.360 1.00 85.06 187 PHE A C 1
ATOM 1479 O O . PHE A 1 187 ? 3.682 4.694 -24.647 1.00 85.06 187 PHE A O 1
ATOM 1486 N N . SER A 1 188 ? 5.752 4.124 -25.301 1.00 83.62 188 SER A N 1
ATOM 1487 C CA . SER A 1 188 ? 5.468 4.200 -26.736 1.00 83.62 188 SER A CA 1
ATOM 1488 C C . SER A 1 188 ? 4.600 3.034 -27.228 1.00 83.62 188 SER A C 1
ATOM 1490 O O . SER A 1 188 ? 3.923 3.171 -28.252 1.00 83.62 188 SER A O 1
ATOM 1492 N N . ASP A 1 189 ? 4.563 1.906 -26.508 1.00 86.81 189 ASP A N 1
ATOM 1493 C CA . ASP A 1 189 ? 3.684 0.779 -26.833 1.00 86.81 189 ASP A CA 1
ATOM 1494 C C . ASP A 1 189 ? 2.229 1.056 -26.412 1.00 86.81 189 ASP A C 1
ATOM 1496 O O . ASP A 1 189 ? 1.727 0.624 -25.368 1.00 86.81 189 ASP A O 1
ATOM 1500 N N . LYS A 1 190 ? 1.518 1.782 -27.282 1.00 83.69 190 LYS A N 1
ATOM 1501 C CA . LYS A 1 190 ? 0.101 2.120 -27.092 1.00 83.69 190 LYS A CA 1
ATOM 1502 C C . LYS A 1 190 ? -0.792 0.884 -26.960 1.00 83.69 190 LYS A C 1
ATOM 1504 O O . LYS A 1 190 ? -1.813 0.954 -26.279 1.00 83.69 190 LYS A O 1
ATOM 1509 N N . LEU A 1 191 ? -0.472 -0.223 -27.637 1.00 85.62 191 LEU A N 1
ATOM 1510 C CA . LEU A 1 191 ? -1.302 -1.431 -27.609 1.00 85.62 191 LEU A CA 1
ATOM 1511 C C . LEU A 1 191 ? -1.189 -2.115 -26.249 1.00 85.62 191 LEU A C 1
ATOM 1513 O O . LEU A 1 191 ? -2.212 -2.456 -25.650 1.00 85.62 191 LEU A O 1
ATOM 1517 N N . ARG A 1 192 ? 0.034 -2.261 -25.732 1.00 87.69 192 ARG A N 1
ATOM 1518 C CA . ARG A 1 192 ? 0.269 -2.793 -24.388 1.00 87.69 192 ARG A CA 1
ATOM 1519 C C . ARG A 1 192 ? -0.400 -1.922 -23.337 1.00 87.69 192 ARG A C 1
ATOM 1521 O O . ARG A 1 192 ? -1.133 -2.455 -22.510 1.00 87.69 192 ARG A O 1
ATOM 1528 N N . LEU A 1 193 ? -0.233 -0.603 -23.412 1.00 87.88 193 LEU A N 1
ATOM 1529 C CA . LEU A 1 193 ? -0.846 0.315 -22.455 1.00 87.88 193 LEU A CA 1
ATOM 1530 C C . LEU A 1 193 ? -2.381 0.228 -22.459 1.00 87.88 193 LEU A C 1
ATOM 1532 O O . LEU A 1 193 ? -2.994 0.161 -21.396 1.00 87.88 193 LEU A O 1
ATOM 1536 N N . LYS A 1 194 ? -3.012 0.143 -23.640 1.00 87.88 194 LYS A N 1
ATOM 1537 C CA . LYS A 1 194 ? -4.461 -0.108 -23.756 1.00 87.88 194 LYS A CA 1
ATOM 1538 C C . LYS A 1 194 ? -4.862 -1.406 -23.054 1.00 87.88 194 LYS A C 1
ATOM 1540 O O . LYS A 1 194 ? -5.819 -1.405 -22.286 1.00 87.88 194 LYS A O 1
ATOM 1545 N N . ASN A 1 195 ? -4.127 -2.493 -23.289 1.00 89.94 195 ASN A N 1
ATOM 1546 C CA . ASN A 1 195 ? -4.405 -3.783 -22.657 1.00 89.94 195 ASN A CA 1
ATOM 1547 C C . ASN A 1 195 ? -4.241 -3.727 -21.131 1.00 89.94 195 ASN A C 1
ATOM 1549 O O . ASN A 1 195 ? -5.062 -4.302 -20.422 1.00 89.94 195 ASN A O 1
ATOM 1553 N N . LEU A 1 196 ? -3.233 -3.009 -20.626 1.00 91.62 196 LEU A N 1
ATOM 1554 C CA . LEU A 1 196 ? -3.022 -2.806 -19.190 1.00 91.62 196 LEU A CA 1
ATOM 1555 C C . LEU A 1 196 ? -4.172 -2.020 -18.554 1.00 91.62 196 LEU A C 1
ATOM 1557 O O . LEU A 1 196 ? -4.704 -2.448 -17.534 1.00 91.62 196 LEU A O 1
ATOM 1561 N N . ILE A 1 197 ? -4.628 -0.936 -19.187 1.00 89.44 197 ILE A N 1
ATOM 1562 C CA . ILE A 1 197 ? -5.773 -0.145 -18.705 1.00 89.44 197 ILE A CA 1
ATOM 1563 C C . ILE A 1 197 ? -7.056 -0.989 -18.695 1.00 89.44 197 ILE A C 1
ATOM 1565 O O . ILE A 1 197 ? -7.779 -0.995 -17.699 1.00 89.44 197 ILE A O 1
ATOM 1569 N N . LEU A 1 198 ? -7.330 -1.736 -19.771 1.00 89.94 198 LEU A N 1
ATOM 1570 C CA . LEU A 1 198 ? -8.499 -2.620 -19.859 1.00 89.94 198 LEU A CA 1
ATOM 1571 C C . LEU A 1 198 ? -8.455 -3.735 -18.798 1.00 89.94 198 LEU A C 1
ATOM 1573 O O . LEU A 1 198 ? -9.475 -4.037 -18.170 1.00 89.94 198 LEU A O 1
ATOM 1577 N N . SER A 1 199 ? -7.275 -4.323 -18.580 1.00 91.75 199 SER A N 1
ATOM 1578 C CA . SER A 1 199 ? -7.039 -5.345 -17.555 1.00 91.75 199 SER A CA 1
ATOM 1579 C C . SER A 1 199 ? -7.228 -4.783 -16.143 1.00 91.75 199 SER A C 1
ATOM 1581 O O . SER A 1 199 ? -7.940 -5.381 -15.332 1.00 91.75 199 SER A O 1
ATOM 1583 N N . SER A 1 200 ? -6.661 -3.605 -15.865 1.00 91.00 200 SER A N 1
ATOM 1584 C CA . SER A 1 200 ? -6.780 -2.918 -14.575 1.00 91.00 200 SER A CA 1
ATOM 1585 C C . SER A 1 200 ? -8.230 -2.524 -14.282 1.00 91.00 200 SER A C 1
ATOM 1587 O O . SER A 1 200 ? -8.727 -2.794 -13.192 1.00 91.00 200 SER A O 1
ATOM 1589 N N . SER A 1 201 ? -8.968 -2.009 -15.272 1.00 89.06 201 SER A N 1
ATOM 1590 C CA . SER A 1 201 ? -10.401 -1.700 -15.137 1.00 89.06 201 SER A CA 1
ATOM 1591 C C . SER A 1 201 ? -11.236 -2.942 -14.803 1.00 89.06 201 SER A C 1
ATOM 1593 O O . SER A 1 201 ? -11.994 -2.957 -13.831 1.00 89.06 201 SER A O 1
ATOM 1595 N N . SER A 1 202 ? -11.034 -4.032 -15.552 1.00 89.31 202 SER A N 1
ATOM 1596 C CA . SER A 1 202 ? -11.742 -5.302 -15.328 1.00 89.31 202 SER A CA 1
ATOM 1597 C C . SER A 1 202 ? -11.434 -5.897 -13.948 1.00 89.31 202 SER A C 1
ATOM 1599 O O . SER A 1 202 ? -12.334 -6.362 -13.237 1.00 89.31 202 SER A O 1
ATOM 1601 N N . SER A 1 203 ? -10.163 -5.845 -13.544 1.00 89.75 203 SER A N 1
ATOM 1602 C CA . SER A 1 203 ? -9.714 -6.286 -12.221 1.00 89.75 203 SER A CA 1
ATOM 1603 C C . SER A 1 203 ? -10.299 -5.404 -11.120 1.00 89.75 203 SER A C 1
ATOM 1605 O O . SER A 1 203 ? -10.804 -5.923 -10.131 1.00 89.75 203 SER A O 1
ATOM 1607 N N . GLY A 1 204 ? -10.329 -4.086 -11.316 1.00 88.56 204 GLY A N 1
ATOM 1608 C CA . GLY A 1 204 ? -10.889 -3.120 -10.378 1.00 88.56 204 GLY A CA 1
ATOM 1609 C C . GLY A 1 204 ? -12.386 -3.318 -10.117 1.00 88.56 204 GLY A C 1
ATOM 1610 O O . GLY A 1 204 ? -12.805 -3.327 -8.962 1.00 88.56 204 GLY A O 1
ATOM 1611 N N . ILE A 1 205 ? -13.192 -3.575 -11.155 1.00 86.69 205 ILE A N 1
ATOM 1612 C CA . ILE A 1 205 ? -14.624 -3.908 -10.996 1.00 86.69 205 ILE A CA 1
ATOM 1613 C C . ILE A 1 205 ? -14.797 -5.194 -10.174 1.00 86.69 205 ILE A C 1
ATOM 1615 O O . ILE A 1 205 ? -15.637 -5.256 -9.273 1.00 86.69 205 ILE A O 1
ATOM 1619 N N . THR A 1 206 ? -13.972 -6.207 -10.446 1.00 89.12 206 THR A N 1
ATOM 1620 C CA . THR A 1 206 ? -13.973 -7.467 -9.687 1.00 89.12 206 THR A CA 1
ATOM 1621 C C . THR A 1 206 ? -13.561 -7.238 -8.227 1.00 89.12 206 THR A C 1
ATOM 1623 O O . THR A 1 206 ? -14.169 -7.796 -7.311 1.00 89.12 206 THR A O 1
ATOM 1626 N N . SER A 1 207 ? -12.582 -6.366 -7.985 1.00 89.19 207 SER A N 1
ATOM 1627 C CA . SER A 1 207 ? -12.142 -5.969 -6.646 1.00 89.19 207 SER A CA 1
ATOM 1628 C C . SER A 1 207 ? -13.226 -5.228 -5.865 1.00 89.19 207 SER A C 1
ATOM 1630 O O . SER A 1 207 ? -13.349 -5.468 -4.665 1.00 89.19 207 SER A O 1
ATOM 1632 N N . ILE A 1 208 ? -14.067 -4.402 -6.505 1.00 89.56 208 ILE A N 1
ATOM 1633 C CA . ILE A 1 208 ? -15.240 -3.816 -5.828 1.00 89.56 208 ILE A CA 1
ATOM 1634 C C . ILE A 1 208 ? -16.217 -4.920 -5.406 1.00 89.56 208 ILE A C 1
ATOM 1636 O O . ILE A 1 208 ? -16.721 -4.894 -4.285 1.00 89.56 208 ILE A O 1
ATOM 1640 N N . ALA A 1 209 ? -16.486 -5.901 -6.271 1.00 87.31 209 ALA A N 1
ATOM 1641 C CA . ALA A 1 209 ? -17.414 -6.983 -5.939 1.00 87.31 209 ALA A CA 1
ATOM 1642 C C . ALA A 1 209 ? -16.918 -7.832 -4.751 1.00 87.31 209 ALA A C 1
ATOM 1644 O O . ALA A 1 209 ? -17.714 -8.217 -3.894 1.00 87.31 209 ALA A O 1
ATOM 1645 N N . ASN A 1 210 ? -15.608 -8.086 -4.671 1.00 88.50 210 ASN A N 1
ATOM 1646 C CA . ASN A 1 210 ? -15.003 -8.901 -3.612 1.00 88.50 210 ASN A CA 1
ATOM 1647 C C . ASN A 1 210 ? -14.731 -8.116 -2.313 1.00 88.50 210 ASN A C 1
ATOM 1649 O O . ASN A 1 210 ? -14.900 -8.654 -1.219 1.00 88.50 210 ASN A O 1
ATOM 1653 N N . SER A 1 211 ? -14.331 -6.847 -2.426 1.00 90.31 211 SER A N 1
ATOM 1654 C CA . SER A 1 211 ? -13.824 -6.015 -1.323 1.00 90.31 211 SER A CA 1
ATOM 1655 C C . SER A 1 211 ? -14.454 -4.618 -1.296 1.00 90.31 211 SER A C 1
ATOM 1657 O O . SER A 1 211 ? -13.812 -3.637 -0.921 1.00 90.31 211 SER A O 1
ATOM 1659 N N . GLY A 1 212 ? -15.732 -4.499 -1.666 1.00 90.81 212 GLY A N 1
ATOM 1660 C CA . GLY A 1 212 ? -16.432 -3.212 -1.771 1.00 90.81 212 GLY A CA 1
ATOM 1661 C C . GLY A 1 212 ? -16.438 -2.392 -0.479 1.00 90.81 212 GLY A C 1
ATOM 1662 O O . GLY A 1 212 ? -16.421 -1.167 -0.525 1.00 90.81 212 GLY A O 1
ATOM 1663 N N . HIS A 1 213 ? -16.380 -3.037 0.687 1.00 90.81 213 HIS A N 1
ATOM 1664 C CA . HIS A 1 213 ? -16.277 -2.346 1.972 1.00 90.81 213 HIS A CA 1
ATOM 1665 C C . HIS A 1 213 ? -14.983 -1.524 2.084 1.00 90.81 213 HIS A C 1
ATOM 1667 O O . HIS A 1 213 ? -15.036 -0.402 2.575 1.00 90.81 213 HIS A O 1
ATOM 1673 N N . SER A 1 214 ? -13.847 -2.019 1.578 1.00 91.00 214 SER A N 1
ATOM 1674 C CA . SER A 1 214 ? -12.580 -1.276 1.562 1.00 91.00 214 SER A CA 1
ATOM 1675 C C . SER A 1 214 ? -12.676 -0.034 0.675 1.00 91.00 214 SER A C 1
ATOM 1677 O O . SER A 1 214 ? -12.260 1.044 1.086 1.00 91.00 214 SER A O 1
ATOM 1679 N N . TYR A 1 215 ? -13.302 -0.155 -0.500 1.00 90.50 215 TYR A N 1
ATOM 1680 C CA . TYR A 1 215 ? -13.560 0.981 -1.393 1.00 90.50 215 TYR A CA 1
ATOM 1681 C C . TYR A 1 215 ? -14.486 2.023 -0.752 1.00 90.50 215 TYR A C 1
ATOM 1683 O O . TYR A 1 215 ? -14.238 3.223 -0.875 1.00 90.50 215 TYR A O 1
ATOM 1691 N N . ALA A 1 216 ? -15.524 1.573 -0.038 1.00 90.62 216 ALA A N 1
ATOM 1692 C CA . ALA A 1 216 ? -16.435 2.450 0.691 1.00 90.62 216 ALA A CA 1
ATOM 1693 C C . ALA A 1 216 ? -15.728 3.176 1.849 1.00 90.62 216 ALA A C 1
ATOM 1695 O O . ALA A 1 216 ? -15.958 4.369 2.030 1.00 90.62 216 ALA A O 1
ATOM 1696 N N . ILE A 1 217 ? -14.853 2.487 2.597 1.00 88.25 217 ILE A N 1
ATOM 1697 C CA . ILE A 1 217 ? -14.043 3.080 3.676 1.00 88.25 217 ILE A CA 1
ATOM 1698 C C . ILE A 1 217 ? -13.126 4.163 3.111 1.00 88.25 217 ILE A C 1
ATOM 1700 O O . ILE A 1 217 ? -13.178 5.294 3.584 1.00 88.25 217 ILE A O 1
ATOM 1704 N N . LEU A 1 218 ? -12.350 3.846 2.070 1.00 84.94 218 LEU A N 1
ATOM 1705 C CA . LEU A 1 218 ? -11.415 4.796 1.464 1.00 84.94 218 LEU A CA 1
ATOM 1706 C C . LEU A 1 218 ? -12.142 6.048 0.958 1.00 84.94 218 LEU A C 1
ATOM 1708 O O . LEU A 1 218 ? -11.722 7.158 1.264 1.00 84.94 218 LEU A O 1
ATOM 1712 N N . TYR A 1 219 ? -13.272 5.893 0.261 1.00 84.88 219 TYR A N 1
ATOM 1713 C CA . TYR A 1 219 ? -14.055 7.048 -0.190 1.00 84.88 219 TYR A CA 1
ATOM 1714 C C . TYR A 1 219 ? -14.620 7.864 0.985 1.00 84.88 219 TYR A C 1
ATOM 1716 O O . TYR A 1 219 ? -14.605 9.094 0.954 1.00 84.88 219 TYR A O 1
ATOM 1724 N N . ALA A 1 220 ? -15.093 7.197 2.043 1.00 84.44 220 ALA A N 1
ATOM 1725 C CA . ALA A 1 220 ? -15.592 7.861 3.248 1.00 84.44 220 ALA A CA 1
ATOM 1726 C C . ALA A 1 220 ? -14.489 8.618 4.014 1.00 84.44 220 ALA A C 1
ATOM 1728 O O . ALA A 1 220 ? -14.781 9.601 4.691 1.00 84.44 220 ALA A O 1
ATOM 1729 N N . GLU A 1 221 ? -13.232 8.188 3.889 1.00 77.56 221 GLU A N 1
ATOM 1730 C CA . GLU A 1 221 ? -12.034 8.840 4.443 1.00 77.56 221 GLU A CA 1
ATOM 1731 C C . GLU A 1 221 ? -11.458 9.934 3.528 1.00 77.56 221 GLU A C 1
ATOM 1733 O O . GLU A 1 221 ? -10.366 10.438 3.773 1.00 77.56 221 GLU A O 1
ATOM 1738 N N . ALA A 1 222 ? -12.192 10.319 2.481 1.00 74.38 222 ALA A N 1
ATOM 1739 C CA . ALA A 1 222 ? -11.752 11.262 1.457 1.00 74.38 222 ALA A CA 1
ATOM 1740 C C . ALA A 1 222 ? -10.508 10.820 0.662 1.00 74.38 222 ALA A C 1
ATOM 1742 O O . ALA A 1 222 ? -9.794 11.644 0.089 1.00 74.38 222 ALA A O 1
ATOM 1743 N N . LEU A 1 223 ? -10.283 9.508 0.581 1.00 72.00 223 LEU A N 1
ATOM 1744 C CA . LEU A 1 223 ? -9.284 8.883 -0.275 1.00 72.00 223 LEU A CA 1
ATOM 1745 C C . LEU A 1 223 ? -9.912 8.385 -1.584 1.00 72.00 223 LEU A C 1
ATOM 1747 O O . LEU A 1 223 ? -11.124 8.262 -1.746 1.00 72.00 223 LEU A O 1
ATOM 1751 N N . GLU A 1 224 ? -9.034 8.068 -2.525 1.00 67.69 224 GLU A N 1
ATOM 1752 C CA . GLU A 1 224 ? -9.302 7.700 -3.920 1.00 67.69 224 GLU A CA 1
ATOM 1753 C C . GLU A 1 224 ? -10.326 6.592 -4.140 1.00 67.69 224 GLU A C 1
ATOM 1755 O O . GLU A 1 224 ? -10.985 6.572 -5.177 1.00 67.69 224 GLU A O 1
ATOM 1760 N N . GLY A 1 225 ? -10.402 5.660 -3.181 1.00 73.69 225 GLY A N 1
ATOM 1761 C CA . GLY A 1 225 ? -11.172 4.417 -3.186 1.00 73.69 225 GLY A CA 1
ATOM 1762 C C . GLY A 1 225 ? -11.805 4.068 -4.529 1.00 73.69 225 GLY A C 1
ATOM 1763 O O . GLY A 1 225 ? -11.176 3.497 -5.416 1.00 73.69 225 GLY A O 1
ATOM 1764 N N . ILE A 1 226 ? -13.093 4.383 -4.659 1.00 84.81 226 ILE A N 1
ATOM 1765 C CA . ILE A 1 226 ? -13.896 4.036 -5.835 1.00 84.81 226 ILE A CA 1
ATOM 1766 C C . ILE A 1 226 ? -13.718 5.008 -7.010 1.00 84.81 226 ILE A C 1
ATOM 1768 O O . ILE A 1 226 ? -13.983 4.638 -8.152 1.00 84.81 226 ILE A O 1
ATOM 1772 N N . THR A 1 227 ? -13.242 6.230 -6.770 1.00 84.88 227 THR A N 1
ATOM 1773 C CA . THR A 1 227 ? -13.043 7.268 -7.792 1.00 84.88 227 THR A CA 1
ATOM 1774 C C . THR A 1 227 ? -12.052 6.830 -8.867 1.00 84.88 227 THR A C 1
ATOM 1776 O O . THR A 1 227 ? -12.277 7.102 -10.048 1.00 84.88 227 THR A O 1
ATOM 1779 N N . GLN A 1 228 ? -11.012 6.079 -8.490 1.00 84.94 228 GLN A N 1
ATOM 1780 C CA . GLN A 1 228 ? -10.066 5.495 -9.444 1.00 84.94 228 GLN A CA 1
ATOM 1781 C C . GLN A 1 228 ? -10.762 4.570 -10.460 1.00 84.94 228 GLN A C 1
ATOM 1783 O O . GLN A 1 228 ? -10.417 4.570 -11.640 1.00 84.94 228 GLN A O 1
ATOM 1788 N N . ILE A 1 229 ? -11.790 3.825 -10.044 1.00 88.12 229 ILE A N 1
ATOM 1789 C CA . ILE A 1 229 ? -12.525 2.916 -10.936 1.00 88.12 229 ILE A CA 1
ATOM 1790 C C . ILE A 1 229 ? -13.339 3.692 -11.973 1.00 88.12 229 ILE A C 1
ATOM 1792 O O . ILE A 1 229 ? -13.357 3.320 -13.143 1.00 88.12 229 ILE A O 1
ATOM 1796 N N . PHE A 1 230 ? -13.950 4.810 -11.578 1.00 87.25 230 PHE A N 1
ATOM 1797 C CA . PHE A 1 230 ? -14.623 5.709 -12.521 1.00 87.25 230 PHE A CA 1
ATOM 1798 C C . PHE A 1 230 ? -13.646 6.319 -13.531 1.00 87.25 230 PHE A C 1
ATOM 1800 O O . PHE A 1 230 ? -13.994 6.499 -14.697 1.00 87.25 230 PHE A O 1
ATOM 1807 N N . TYR A 1 231 ? -12.415 6.607 -13.107 1.00 85.81 231 TYR A N 1
ATOM 1808 C CA . TYR A 1 231 ? -11.373 7.074 -14.015 1.00 85.81 231 TYR A CA 1
ATOM 1809 C C . TYR A 1 231 ? -10.935 5.992 -15.008 1.00 85.81 231 TYR A C 1
ATOM 1811 O O . TYR A 1 231 ? -10.839 6.262 -16.205 1.00 85.81 231 TYR A O 1
ATOM 1819 N N . LEU A 1 232 ? -10.738 4.754 -14.547 1.00 87.12 232 LEU A N 1
ATOM 1820 C CA . LEU A 1 232 ? -10.415 3.623 -15.419 1.00 87.12 232 LEU A CA 1
ATOM 1821 C C . LEU A 1 232 ? -11.534 3.328 -16.425 1.00 87.12 232 LEU A C 1
ATOM 1823 O O . LEU A 1 232 ? -11.249 3.107 -17.602 1.00 87.12 232 LEU A O 1
ATOM 1827 N N . ASP A 1 233 ? -12.797 3.376 -15.999 1.00 86.38 233 ASP A N 1
ATOM 1828 C CA . ASP A 1 233 ? -13.953 3.229 -16.891 1.00 86.38 233 ASP A CA 1
ATOM 1829 C C . ASP A 1 233 ? -13.994 4.343 -17.946 1.00 86.38 233 ASP A C 1
ATOM 1831 O O . ASP A 1 233 ? -14.164 4.078 -19.141 1.00 86.38 233 ASP A O 1
ATOM 1835 N N . HIS A 1 234 ? -13.718 5.586 -17.539 1.00 84.38 234 HIS A N 1
ATOM 1836 C CA . HIS A 1 234 ? -13.593 6.694 -18.478 1.00 84.38 234 HIS A CA 1
ATOM 1837 C C . HIS A 1 234 ? -12.497 6.431 -19.522 1.00 84.38 234 HIS A C 1
ATOM 1839 O O . HIS A 1 234 ? -12.761 6.560 -20.720 1.00 84.38 234 HIS A O 1
ATOM 1845 N N . LEU A 1 235 ? -11.305 5.984 -19.116 1.00 84.44 235 LEU A N 1
ATOM 1846 C CA . LEU A 1 235 ? -10.244 5.614 -20.060 1.00 84.44 235 LEU A CA 1
ATOM 1847 C C . LEU A 1 235 ? -10.677 4.470 -20.993 1.00 84.44 235 LEU A C 1
ATOM 1849 O O . LEU A 1 235 ? -10.433 4.539 -22.198 1.00 84.44 235 LEU A O 1
ATOM 1853 N N . CYS A 1 236 ? -11.378 3.454 -20.483 1.00 86.31 236 CYS A N 1
ATOM 1854 C CA . CYS A 1 236 ? -11.913 2.356 -21.297 1.00 86.31 236 CYS A CA 1
ATOM 1855 C C . CYS A 1 236 ? -12.916 2.848 -22.353 1.00 86.31 236 CYS A C 1
ATOM 1857 O O . CYS A 1 236 ? -12.907 2.366 -23.493 1.00 86.31 236 CYS A O 1
ATOM 1859 N N . SER A 1 237 ? -13.738 3.845 -22.014 1.00 83.19 237 SER A N 1
ATOM 1860 C CA . SER A 1 237 ? -14.658 4.481 -22.964 1.00 83.19 237 SER A CA 1
ATOM 1861 C C . SER A 1 237 ? -13.912 5.195 -24.101 1.00 83.19 237 SER A C 1
ATOM 1863 O O . SER A 1 237 ? -14.307 5.086 -25.265 1.00 83.19 237 SER A O 1
ATOM 1865 N N . LEU A 1 238 ? -12.778 5.839 -23.796 1.00 82.75 238 LEU A N 1
ATOM 1866 C CA . LEU A 1 238 ? -11.920 6.479 -24.797 1.00 82.75 238 LEU A CA 1
ATOM 1867 C C . LEU A 1 238 ? -11.232 5.446 -25.702 1.00 82.75 238 LEU A C 1
ATOM 1869 O O . LEU A 1 238 ? -11.108 5.687 -26.903 1.00 82.75 238 LEU A O 1
ATOM 1873 N N . ILE A 1 239 ? -10.829 4.293 -25.149 1.00 83.25 239 ILE A N 1
ATOM 1874 C CA . ILE A 1 239 ? -10.203 3.178 -25.887 1.00 83.25 239 ILE A CA 1
ATOM 1875 C C . ILE A 1 239 ? -11.184 2.512 -26.859 1.00 83.25 239 ILE A C 1
ATOM 1877 O O . ILE A 1 239 ? -10.780 2.100 -27.944 1.00 83.25 239 ILE A O 1
ATOM 1881 N N . SER A 1 240 ? -12.461 2.409 -26.487 1.00 77.50 240 SER A N 1
ATOM 1882 C CA . SER A 1 240 ? -13.488 1.692 -27.262 1.00 77.50 240 SER A CA 1
ATOM 1883 C C . SER A 1 240 ? -13.987 2.456 -28.500 1.00 77.50 240 SER A C 1
ATOM 1885 O O . SER A 1 240 ? -14.775 1.923 -29.286 1.00 77.50 240 SER A O 1
ATOM 1887 N N . CYS A 1 241 ? -13.551 3.704 -28.694 1.00 70.56 241 CYS A N 1
ATOM 1888 C CA . CYS A 1 241 ? -13.864 4.493 -29.883 1.00 70.56 241 CYS A CA 1
ATOM 1889 C C . CYS A 1 241 ? -13.166 3.896 -31.124 1.00 70.56 241 CYS A C 1
ATOM 1891 O O . CYS A 1 241 ? -11.993 3.541 -31.070 1.00 70.56 241 CYS A O 1
ATOM 1893 N N . LYS A 1 242 ? -13.897 3.752 -32.242 1.00 58.84 242 LYS A N 1
ATOM 1894 C CA . LYS A 1 242 ? -13.421 3.047 -33.456 1.00 58.84 242 LYS A CA 1
ATOM 1895 C C . LYS A 1 242 ? -12.276 3.752 -34.197 1.00 58.84 242 LYS A C 1
ATOM 1897 O O . LYS A 1 242 ? -11.544 3.080 -34.917 1.00 58.84 242 LYS A O 1
ATOM 1902 N N . ASP A 1 243 ? -12.141 5.061 -34.017 1.00 62.31 243 ASP A N 1
ATOM 1903 C CA . ASP A 1 243 ? -11.087 5.881 -34.614 1.00 62.31 243 ASP A CA 1
ATOM 1904 C C . ASP A 1 243 ? -9.974 6.164 -33.594 1.00 62.31 243 ASP A C 1
ATOM 1906 O O . ASP A 1 243 ? -10.189 6.066 -32.383 1.00 62.31 243 ASP A O 1
ATOM 1910 N N . GLU A 1 244 ? -8.780 6.539 -34.069 1.00 66.56 244 GLU A N 1
ATOM 1911 C CA . GLU A 1 244 ? -7.725 7.061 -33.194 1.00 66.56 244 GLU A CA 1
ATOM 1912 C C . GLU A 1 244 ? -8.271 8.249 -32.395 1.00 66.56 244 GLU A C 1
ATOM 1914 O O . GLU A 1 244 ? -8.575 9.306 -32.947 1.00 66.56 244 GLU A O 1
ATOM 1919 N N . ASN A 1 245 ? -8.437 8.054 -31.086 1.00 70.25 245 ASN A N 1
ATOM 1920 C CA . ASN A 1 245 ? -8.986 9.072 -30.212 1.00 70.25 245 ASN A CA 1
ATOM 1921 C C . ASN A 1 245 ? -7.849 9.994 -29.730 1.00 70.25 245 ASN A C 1
ATOM 1923 O O . ASN A 1 245 ? -7.030 9.559 -28.910 1.00 70.25 245 ASN A O 1
ATOM 1927 N N . PRO A 1 246 ? -7.784 11.260 -30.188 1.00 73.38 246 PRO A N 1
ATOM 1928 C CA . PRO A 1 246 ? -6.732 12.188 -29.777 1.00 73.38 246 PRO A CA 1
ATOM 1929 C C . PRO A 1 246 ? -6.743 12.460 -28.266 1.00 73.38 246 PRO A C 1
ATOM 1931 O O . PRO A 1 246 ? -5.709 12.825 -27.704 1.00 73.38 246 PRO A O 1
ATOM 1934 N N . ASP A 1 247 ? -7.875 12.252 -27.587 1.00 71.56 247 ASP A N 1
ATOM 1935 C CA . ASP A 1 247 ? -7.981 12.407 -26.135 1.00 71.56 247 ASP A CA 1
ATOM 1936 C C . ASP A 1 247 ? -7.348 11.234 -25.375 1.00 71.56 247 ASP A C 1
ATOM 1938 O O . ASP A 1 247 ? -6.777 11.434 -24.298 1.00 71.56 247 ASP A O 1
ATOM 1942 N N . LEU A 1 248 ? -7.359 10.022 -25.945 1.00 72.81 248 LEU A N 1
ATOM 1943 C CA . LEU A 1 248 ? -6.602 8.898 -25.390 1.00 72.81 248 LEU A CA 1
ATOM 1944 C C . LEU A 1 248 ? -5.100 9.156 -25.517 1.00 72.81 248 LEU A C 1
ATOM 1946 O O . LEU A 1 248 ? -4.381 9.032 -24.532 1.00 72.81 248 LEU A O 1
ATOM 1950 N N . ASP A 1 249 ? -4.632 9.576 -26.693 1.00 73.81 249 ASP A N 1
ATOM 1951 C CA . ASP A 1 249 ? -3.220 9.915 -26.909 1.00 73.81 249 ASP A CA 1
ATOM 1952 C C . ASP A 1 249 ? -2.762 11.055 -25.989 1.00 73.81 249 ASP A C 1
ATOM 1954 O O . ASP A 1 249 ? -1.667 11.009 -25.421 1.00 73.81 249 ASP A O 1
ATOM 1958 N N . ARG A 1 250 ? -3.628 12.051 -25.761 1.00 76.69 250 ARG A N 1
ATOM 1959 C CA . ARG A 1 250 ? -3.399 13.105 -24.767 1.00 76.69 250 ARG A CA 1
ATOM 1960 C C . ARG A 1 250 ? -3.289 12.534 -23.352 1.00 76.69 250 ARG A C 1
ATOM 1962 O O . ARG A 1 250 ? -2.440 12.999 -22.597 1.00 76.69 250 ARG A O 1
ATOM 1969 N N . SER A 1 251 ? -4.126 11.565 -22.988 1.00 74.94 251 SER A N 1
ATOM 1970 C CA . SER A 1 251 ? -4.128 10.938 -21.658 1.00 74.94 251 SER A CA 1
ATOM 1971 C C . SER A 1 251 ? -2.890 10.067 -21.434 1.00 74.94 251 SER A C 1
ATOM 1973 O O . SER A 1 251 ? -2.246 10.178 -20.395 1.00 74.94 251 SER A O 1
ATOM 1975 N N . VAL A 1 252 ? -2.479 9.292 -22.439 1.00 73.38 252 VAL A N 1
ATOM 1976 C CA . VAL A 1 252 ? -1.229 8.516 -22.425 1.00 73.38 252 VAL A CA 1
ATOM 1977 C C . VAL A 1 252 ? -0.014 9.436 -22.300 1.00 73.38 252 VAL A C 1
ATOM 1979 O O . VAL A 1 252 ? 0.867 9.188 -21.482 1.00 73.38 252 VAL A O 1
ATOM 1982 N N . LEU A 1 253 ? 0.009 10.558 -23.026 1.00 75.50 253 LEU A N 1
ATOM 1983 C CA . LEU A 1 253 ? 1.082 11.548 -22.893 1.00 75.50 253 LEU A CA 1
ATOM 1984 C C . LEU A 1 253 ? 1.157 12.142 -21.475 1.00 75.50 253 LEU A C 1
ATOM 1986 O O . LEU A 1 253 ? 2.237 12.542 -21.036 1.00 75.50 253 LEU A O 1
ATOM 1990 N N . LYS A 1 254 ? 0.032 12.215 -20.747 1.00 77.69 254 LYS A N 1
ATOM 1991 C CA . LYS A 1 254 ? 0.049 12.611 -19.332 1.00 77.69 254 LYS A CA 1
ATOM 1992 C C . LYS A 1 254 ? 0.772 11.562 -18.483 1.00 77.69 254 LYS A C 1
ATOM 1994 O O . LYS A 1 254 ? 1.582 11.976 -17.668 1.00 77.69 254 LYS A O 1
ATOM 1999 N N . PHE A 1 255 ? 0.586 10.259 -18.726 1.00 82.44 255 PHE A N 1
ATOM 2000 C CA . PHE A 1 255 ? 1.238 9.191 -17.946 1.00 82.44 255 PHE A CA 1
ATOM 2001 C C . PHE A 1 255 ? 2.765 9.283 -18.012 1.00 82.44 255 PHE A C 1
ATOM 2003 O O . PHE A 1 255 ? 3.425 9.253 -16.975 1.00 82.44 255 PHE A O 1
ATOM 2010 N N . THR A 1 256 ? 3.327 9.472 -19.210 1.00 80.00 256 THR A N 1
ATOM 2011 C CA . THR A 1 256 ? 4.779 9.647 -19.380 1.00 80.00 256 THR A CA 1
ATOM 2012 C C . THR A 1 256 ? 5.282 10.868 -18.614 1.00 80.00 256 THR A C 1
ATOM 2014 O O . THR A 1 256 ? 6.242 10.770 -17.857 1.00 80.00 256 THR A O 1
ATOM 2017 N N . LYS A 1 257 ? 4.591 12.009 -18.735 1.00 78.25 257 LYS A N 1
ATOM 2018 C CA . LYS A 1 257 ? 4.957 13.240 -18.014 1.00 78.25 257 LYS A CA 1
ATOM 2019 C C . LYS A 1 257 ? 4.814 13.107 -16.499 1.00 78.25 257 LYS A C 1
ATOM 2021 O O . LYS A 1 257 ? 5.567 13.735 -15.760 1.00 78.25 257 LYS A O 1
ATOM 2026 N N . ASP A 1 258 ? 3.839 12.332 -16.036 1.00 78.81 258 ASP A N 1
ATOM 2027 C CA . ASP A 1 258 ? 3.6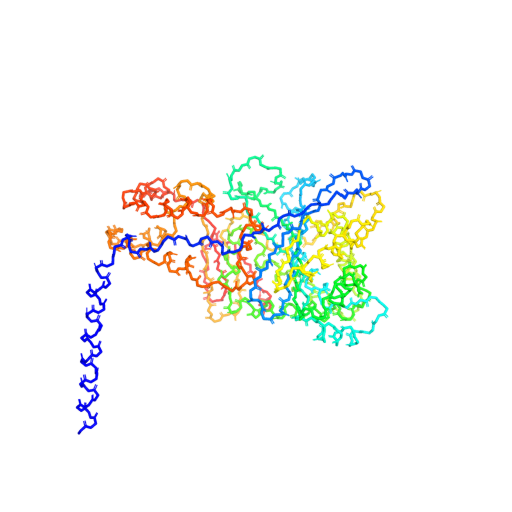27 12.065 -14.615 1.00 78.81 258 ASP A CA 1
ATOM 2028 C C . ASP A 1 258 ? 4.755 11.225 -14.051 1.00 78.81 258 ASP A C 1
ATOM 2030 O O . ASP A 1 258 ? 5.323 11.588 -13.020 1.00 78.81 258 ASP A O 1
ATOM 2034 N N . TRP A 1 259 ? 5.127 10.163 -14.765 1.00 82.94 259 TRP A N 1
ATOM 2035 C CA . TRP A 1 259 ? 6.284 9.359 -14.414 1.00 82.94 259 TRP A CA 1
ATOM 2036 C C . TRP A 1 259 ? 7.559 10.203 -14.386 1.00 82.94 259 TRP A C 1
ATOM 2038 O O . TRP A 1 259 ? 8.240 10.236 -13.365 1.00 82.94 259 TRP A O 1
ATOM 2048 N N . GLU A 1 260 ? 7.843 10.966 -15.444 1.00 78.19 260 GLU A N 1
ATOM 2049 C CA . GLU A 1 260 ? 8.994 11.877 -15.501 1.00 78.19 260 GLU A CA 1
ATOM 2050 C C . GLU A 1 260 ? 9.011 12.854 -14.316 1.00 78.19 260 GLU A C 1
ATOM 2052 O O . GLU A 1 260 ? 10.046 13.051 -13.681 1.00 78.19 260 GLU A O 1
ATOM 2057 N N . ALA A 1 261 ? 7.866 13.447 -13.966 1.00 74.44 261 ALA A N 1
ATOM 2058 C CA . ALA A 1 261 ? 7.763 14.365 -12.836 1.00 74.44 261 ALA A CA 1
ATOM 2059 C C . ALA A 1 261 ? 8.011 13.673 -11.485 1.00 74.44 261 ALA A C 1
ATOM 2061 O O . ALA A 1 261 ? 8.701 14.242 -10.634 1.00 74.44 261 ALA A O 1
ATOM 2062 N N . ILE A 1 262 ? 7.495 12.456 -11.288 1.00 77.38 262 ILE A N 1
ATOM 2063 C CA . ILE A 1 262 ? 7.778 11.629 -10.104 1.00 77.38 262 ILE A CA 1
ATOM 2064 C C . ILE A 1 262 ? 9.276 11.335 -10.022 1.00 77.38 262 ILE A C 1
ATOM 2066 O O . ILE A 1 262 ? 9.893 11.536 -8.973 1.00 77.38 262 ILE A O 1
ATOM 2070 N N . VAL A 1 263 ? 9.877 10.931 -11.142 1.00 74.94 263 VAL A N 1
ATOM 2071 C CA . VAL A 1 263 ? 11.305 10.633 -11.225 1.00 74.94 263 VAL A CA 1
ATOM 2072 C C . VAL A 1 263 ? 12.153 11.846 -10.856 1.00 74.94 263 VAL A C 1
ATOM 2074 O O . VAL A 1 263 ? 13.056 11.746 -10.017 1.00 74.94 263 VAL A O 1
ATOM 2077 N N . CYS A 1 264 ? 11.830 13.005 -11.429 1.00 68.25 264 CYS A N 1
ATOM 2078 C CA . CYS A 1 264 ? 12.548 14.256 -11.201 1.00 68.25 264 CYS A CA 1
ATOM 2079 C C . CYS A 1 264 ? 12.444 14.773 -9.765 1.00 68.25 264 CYS A C 1
ATOM 2081 O O . CYS A 1 264 ? 13.373 15.425 -9.290 1.00 68.25 264 CYS A O 1
ATOM 2083 N N . ARG A 1 265 ? 11.344 14.486 -9.058 1.00 65.88 265 ARG A N 1
ATOM 2084 C CA . ARG A 1 265 ? 11.174 14.847 -7.639 1.00 65.88 265 ARG A CA 1
ATOM 2085 C C . ARG A 1 265 ? 11.983 13.960 -6.691 1.00 65.88 265 ARG A C 1
ATOM 2087 O O . ARG A 1 265 ? 12.160 14.324 -5.532 1.00 65.88 265 ARG A O 1
ATOM 2094 N N . GLY A 1 266 ? 12.513 12.841 -7.181 1.00 68.81 266 GLY A N 1
ATOM 2095 C CA . GLY A 1 266 ? 13.335 11.907 -6.422 1.00 68.81 266 GLY A CA 1
ATOM 2096 C C . GLY A 1 266 ? 12.566 10.645 -6.052 1.00 68.81 266 GLY A C 1
ATOM 2097 O O . GLY A 1 266 ? 11.864 10.599 -5.046 1.00 68.81 266 GLY A O 1
ATOM 2098 N N . ILE A 1 267 ? 12.776 9.590 -6.845 1.00 70.19 267 ILE A N 1
ATOM 2099 C CA . ILE A 1 267 ? 12.207 8.246 -6.614 1.00 70.19 267 ILE A CA 1
ATOM 2100 C C . ILE A 1 267 ? 12.753 7.589 -5.337 1.00 70.19 267 ILE A C 1
ATOM 2102 O O . ILE A 1 267 ? 12.182 6.628 -4.841 1.00 70.19 267 ILE A O 1
ATOM 2106 N N . CYS A 1 268 ? 13.854 8.098 -4.783 1.00 82.56 268 CYS A N 1
ATOM 2107 C CA . CYS A 1 268 ? 14.502 7.509 -3.619 1.00 82.56 268 CYS A CA 1
ATOM 2108 C C . CYS A 1 268 ? 14.925 8.613 -2.638 1.00 82.56 268 CYS A C 1
ATOM 2110 O O . CYS A 1 268 ? 15.877 9.349 -2.907 1.00 82.56 268 CYS A O 1
ATOM 2112 N N . ASP A 1 269 ? 14.179 8.727 -1.538 1.00 84.81 269 ASP A N 1
ATOM 2113 C CA . ASP A 1 269 ? 14.533 9.436 -0.295 1.00 84.81 269 ASP A CA 1
ATOM 2114 C C . ASP A 1 269 ? 15.285 8.479 0.635 1.00 84.81 269 ASP A C 1
ATOM 2116 O O . ASP A 1 269 ? 16.363 8.753 1.169 1.00 84.81 269 ASP A O 1
ATOM 2120 N N . ARG A 1 270 ? 14.704 7.290 0.795 1.00 90.56 270 ARG A N 1
ATOM 2121 C CA . ARG A 1 270 ? 15.218 6.239 1.656 1.00 90.56 270 ARG A CA 1
ATOM 2122 C C . ARG A 1 270 ? 14.879 4.877 1.093 1.00 90.56 270 ARG A C 1
ATOM 2124 O O . ARG A 1 270 ? 13.853 4.690 0.445 1.00 90.56 270 ARG A O 1
ATOM 2131 N N . PHE A 1 271 ? 15.711 3.903 1.402 1.00 94.56 271 PHE A N 1
ATOM 2132 C CA . PHE A 1 271 ? 15.472 2.522 1.022 1.00 94.56 271 PHE A CA 1
ATOM 2133 C C . PHE A 1 271 ? 15.835 1.587 2.166 1.00 94.56 271 PHE A C 1
ATOM 2135 O O . PHE A 1 271 ? 16.633 1.932 3.039 1.00 94.56 271 PHE A O 1
ATOM 2142 N N . SER A 1 272 ? 15.216 0.416 2.170 1.00 95.94 272 SER A N 1
ATOM 2143 C CA . SER A 1 272 ? 15.496 -0.655 3.111 1.00 95.94 272 SER A CA 1
ATOM 2144 C C . SER A 1 272 ? 15.987 -1.894 2.379 1.00 95.94 272 SER A C 1
ATOM 2146 O O . SER A 1 272 ? 15.481 -2.217 1.302 1.00 95.94 272 SER A O 1
ATOM 2148 N N . ILE A 1 273 ? 16.980 -2.561 2.962 1.00 96.12 273 ILE A N 1
ATOM 2149 C CA . ILE A 1 273 ? 17.527 -3.827 2.479 1.00 96.12 273 ILE A CA 1
ATOM 2150 C C . ILE A 1 273 ? 17.516 -4.827 3.626 1.00 96.12 273 ILE A C 1
ATOM 2152 O O . ILE A 1 273 ? 18.090 -4.582 4.690 1.00 96.12 273 ILE A O 1
ATOM 2156 N N . LEU A 1 274 ? 16.886 -5.968 3.384 1.00 95.44 274 LEU A N 1
ATOM 2157 C CA . LEU A 1 274 ? 16.869 -7.108 4.286 1.00 95.44 274 LEU A CA 1
ATOM 2158 C C . LEU A 1 274 ? 17.481 -8.314 3.574 1.00 95.44 274 LEU A C 1
ATOM 2160 O O . LEU A 1 274 ? 17.065 -8.637 2.467 1.00 95.44 274 LEU A O 1
ATOM 2164 N N . GLY A 1 275 ? 18.430 -9.001 4.203 1.00 94.38 275 GLY A N 1
ATOM 2165 C CA . GLY A 1 275 ? 19.048 -10.199 3.628 1.00 94.38 275 GLY A CA 1
ATOM 2166 C C . GLY A 1 275 ? 19.717 -11.089 4.672 1.00 94.38 275 GLY A C 1
ATOM 2167 O O . GLY A 1 275 ? 19.696 -10.783 5.861 1.00 94.38 275 GLY A O 1
ATOM 2168 N N . ALA A 1 276 ? 20.299 -12.203 4.225 1.00 92.25 276 ALA A N 1
ATOM 2169 C CA . ALA A 1 276 ? 20.971 -13.173 5.098 1.00 92.25 276 ALA A CA 1
ATOM 2170 C C . ALA A 1 276 ? 22.463 -12.879 5.340 1.00 92.25 276 ALA A C 1
ATOM 2172 O O . ALA A 1 276 ? 23.011 -13.328 6.344 1.00 92.25 276 ALA A O 1
ATOM 2173 N N . GLU A 1 277 ? 23.118 -12.140 4.439 1.00 93.19 277 GLU A N 1
ATOM 2174 C CA . GLU A 1 277 ? 24.568 -11.917 4.461 1.00 93.19 277 GLU A CA 1
ATOM 2175 C C . GLU A 1 277 ? 24.918 -10.424 4.399 1.00 93.19 277 GLU A C 1
ATOM 2177 O O . GLU A 1 277 ? 24.556 -9.732 3.444 1.00 93.19 277 GLU A O 1
ATOM 2182 N N . ASP A 1 278 ? 25.687 -9.946 5.382 1.00 92.62 278 ASP A N 1
ATOM 2183 C CA . ASP A 1 278 ? 26.112 -8.541 5.493 1.00 92.62 278 ASP A CA 1
ATOM 2184 C C . ASP A 1 278 ? 26.874 -8.045 4.254 1.00 92.62 278 ASP A C 1
ATOM 2186 O O . ASP A 1 278 ? 26.706 -6.902 3.834 1.00 92.62 278 ASP A O 1
ATOM 2190 N N . SER A 1 279 ? 27.703 -8.901 3.648 1.00 93.50 279 SER A N 1
ATOM 2191 C CA . SER A 1 279 ? 28.499 -8.576 2.457 1.00 93.50 279 SER A CA 1
ATOM 2192 C C . SER A 1 279 ? 27.621 -8.258 1.245 1.00 93.50 279 SER A C 1
ATOM 2194 O O . SER A 1 279 ? 27.865 -7.277 0.540 1.00 93.50 279 SER A O 1
ATOM 2196 N N . ILE A 1 280 ? 26.579 -9.061 1.022 1.00 93.88 280 ILE A N 1
ATOM 2197 C CA . ILE A 1 280 ? 25.634 -8.895 -0.087 1.00 93.88 280 ILE A CA 1
ATOM 2198 C C . ILE A 1 280 ? 24.764 -7.665 0.154 1.00 93.88 280 ILE A C 1
ATOM 2200 O O . ILE A 1 280 ? 24.581 -6.861 -0.757 1.00 93.88 280 ILE A O 1
ATOM 2204 N N . ILE A 1 281 ? 24.293 -7.471 1.389 1.00 94.62 281 ILE A N 1
ATOM 2205 C CA . ILE A 1 281 ? 23.530 -6.281 1.786 1.00 94.62 281 ILE A CA 1
ATOM 2206 C C . ILE A 1 281 ? 24.356 -5.009 1.564 1.00 94.62 281 ILE A C 1
ATOM 2208 O O . ILE A 1 281 ? 23.848 -4.051 0.984 1.00 94.62 281 ILE A O 1
ATOM 2212 N N . ALA A 1 282 ? 25.624 -4.998 1.982 1.00 93.50 282 ALA A N 1
ATOM 2213 C CA . ALA A 1 282 ? 26.517 -3.860 1.789 1.00 93.50 282 ALA A CA 1
ATOM 2214 C C . ALA A 1 282 ? 26.750 -3.577 0.297 1.00 93.50 282 ALA A C 1
ATOM 2216 O O . ALA A 1 282 ? 26.586 -2.441 -0.138 1.00 93.50 282 ALA A O 1
ATOM 2217 N N . SER A 1 283 ? 27.046 -4.605 -0.505 1.00 94.69 283 SER A N 1
ATOM 2218 C CA . SER A 1 283 ? 27.224 -4.458 -1.958 1.00 94.69 283 SER A CA 1
ATOM 2219 C C . SER A 1 283 ? 25.960 -3.941 -2.655 1.00 94.69 283 SER A C 1
ATOM 2221 O O . SER A 1 283 ? 26.042 -3.095 -3.549 1.00 94.69 283 SER A O 1
ATOM 2223 N N . ALA A 1 284 ? 24.787 -4.434 -2.254 1.00 95.38 284 ALA A N 1
ATOM 2224 C CA . ALA A 1 284 ? 23.505 -3.983 -2.780 1.00 95.38 284 ALA A CA 1
ATOM 2225 C C . ALA A 1 284 ? 23.231 -2.525 -2.394 1.00 95.38 284 ALA A C 1
ATOM 2227 O O . ALA A 1 284 ? 22.836 -1.733 -3.244 1.00 95.38 284 ALA A O 1
ATOM 2228 N N . ALA A 1 285 ? 23.490 -2.153 -1.137 1.00 94.12 285 ALA A N 1
ATOM 2229 C CA . ALA A 1 285 ? 23.332 -0.783 -0.664 1.00 94.12 285 ALA A CA 1
ATOM 2230 C C . ALA A 1 285 ? 24.217 0.187 -1.451 1.00 94.12 285 ALA A C 1
ATOM 2232 O O . ALA A 1 285 ? 23.724 1.223 -1.883 1.00 94.12 285 ALA A O 1
ATOM 2233 N N . GLU A 1 286 ? 25.484 -0.161 -1.682 1.00 92.38 286 GLU A N 1
ATOM 2234 C CA . GLU A 1 286 ? 26.411 0.632 -2.498 1.00 92.38 286 GLU A CA 1
ATOM 2235 C C . GLU A 1 286 ? 25.894 0.817 -3.930 1.00 92.38 286 GLU A C 1
ATOM 2237 O O . GLU A 1 286 ? 25.842 1.939 -4.427 1.00 92.38 286 GLU A O 1
ATOM 2242 N N . THR A 1 287 ? 25.397 -0.254 -4.550 1.00 92.38 287 THR A N 1
ATOM 2243 C CA . THR A 1 287 ? 24.822 -0.198 -5.904 1.00 92.38 287 THR A CA 1
ATOM 2244 C C . THR A 1 287 ? 23.572 0.689 -5.953 1.00 92.38 287 THR A C 1
ATOM 2246 O O . THR A 1 287 ? 23.435 1.524 -6.845 1.00 92.38 287 THR A O 1
ATOM 2249 N N . VAL A 1 288 ? 22.672 0.574 -4.969 1.00 91.31 288 VAL A N 1
ATOM 2250 C CA . VAL A 1 288 ? 21.484 1.439 -4.857 1.00 91.31 288 VAL A CA 1
ATOM 2251 C C . VAL A 1 288 ? 21.898 2.892 -4.624 1.00 91.31 288 VAL A C 1
ATOM 2253 O O . VAL A 1 288 ? 21.359 3.799 -5.263 1.00 91.31 288 VAL A O 1
ATOM 2256 N N . PHE A 1 289 ? 22.886 3.136 -3.759 1.00 89.44 289 PHE A N 1
ATOM 2257 C CA . PHE A 1 289 ? 23.451 4.468 -3.597 1.00 89.44 289 PHE A CA 1
ATOM 2258 C C . PHE A 1 289 ? 23.975 5.007 -4.925 1.00 89.44 289 PHE A C 1
ATOM 2260 O O . PHE A 1 289 ? 23.711 6.167 -5.213 1.00 89.44 289 PHE A O 1
ATOM 2267 N N . ASP A 1 290 ? 24.660 4.219 -5.746 1.00 86.75 290 ASP A N 1
ATOM 2268 C CA . ASP A 1 290 ? 25.219 4.685 -7.018 1.00 86.75 290 ASP A CA 1
ATOM 2269 C C . ASP A 1 290 ? 24.138 4.970 -8.071 1.00 86.75 290 ASP A C 1
ATOM 2271 O O . ASP A 1 290 ? 24.170 6.038 -8.696 1.00 86.75 290 ASP A O 1
ATOM 2275 N N . ILE A 1 291 ? 23.138 4.085 -8.195 1.00 84.50 291 ILE A N 1
ATOM 2276 C CA . ILE A 1 291 ? 21.956 4.256 -9.062 1.00 84.50 291 ILE A CA 1
ATOM 2277 C C . ILE A 1 291 ? 21.282 5.602 -8.789 1.00 84.50 291 ILE A C 1
ATOM 2279 O O . ILE A 1 291 ? 20.933 6.347 -9.717 1.00 84.50 291 ILE A O 1
ATOM 2283 N N . PHE A 1 292 ? 21.116 5.932 -7.506 1.00 82.12 292 PHE A N 1
ATOM 2284 C CA . PHE A 1 292 ? 20.399 7.127 -7.098 1.00 82.12 292 PHE A CA 1
ATOM 2285 C C . PHE A 1 292 ? 21.313 8.334 -6.845 1.00 82.12 292 PHE A C 1
ATOM 2287 O O . PHE A 1 292 ? 20.833 9.437 -7.006 1.00 82.12 292 PHE A O 1
ATOM 2294 N N . SER A 1 293 ? 22.611 8.245 -6.552 1.00 74.31 293 SER A N 1
ATOM 2295 C CA . SER A 1 293 ? 23.416 9.439 -6.192 1.00 74.31 293 SER A CA 1
ATOM 2296 C C . SER A 1 293 ? 23.847 10.282 -7.400 1.00 74.31 293 SER A C 1
ATOM 2298 O O . SER A 1 293 ? 23.846 11.511 -7.320 1.00 74.31 293 SER A O 1
ATOM 2300 N N . ASN A 1 294 ? 24.150 9.659 -8.544 1.00 59.03 294 ASN A N 1
ATOM 2301 C CA . ASN A 1 294 ? 24.753 10.321 -9.715 1.00 59.03 294 ASN A CA 1
ATOM 2302 C C . ASN A 1 294 ? 23.718 10.901 -10.701 1.00 59.03 294 ASN A C 1
ATOM 2304 O O . ASN A 1 294 ? 23.758 10.637 -11.899 1.00 59.03 294 ASN A O 1
ATOM 2308 N N . GLY A 1 295 ? 22.759 11.683 -10.198 1.00 55.78 295 GLY A N 1
ATOM 2309 C CA . GLY A 1 295 ? 21.689 12.281 -11.014 1.00 55.78 295 GLY A CA 1
ATOM 2310 C C . GLY A 1 295 ? 20.410 11.441 -11.130 1.00 55.78 295 GLY A C 1
ATOM 2311 O O . GLY A 1 295 ? 19.415 11.948 -11.633 1.00 55.78 295 GLY A O 1
ATOM 2312 N N . GLY A 1 296 ? 20.380 10.223 -10.572 1.00 56.12 296 GLY A N 1
ATOM 2313 C CA . GLY A 1 296 ? 19.196 9.350 -10.53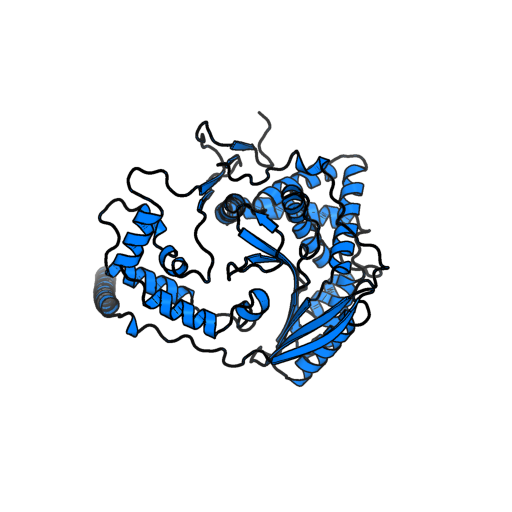0 1.00 56.12 296 GLY A CA 1
ATOM 2314 C C . GLY A 1 296 ? 18.659 8.927 -11.907 1.00 56.12 296 GLY A C 1
ATOM 2315 O O . GLY A 1 296 ? 19.287 9.224 -12.924 1.00 56.12 296 GLY A O 1
ATOM 2316 N N . PRO A 1 297 ? 17.503 8.233 -11.960 1.00 52.44 297 PRO A N 1
ATOM 2317 C CA . PRO A 1 297 ? 16.904 7.741 -13.203 1.00 52.44 297 PRO A CA 1
ATOM 2318 C C . PRO A 1 297 ? 16.603 8.801 -14.271 1.00 52.44 297 PRO A C 1
ATOM 2320 O O . PRO A 1 297 ? 16.531 8.462 -15.443 1.00 52.44 297 PRO A O 1
ATOM 2323 N N . LEU A 1 298 ? 16.552 10.087 -13.927 1.00 49.88 298 LEU A N 1
ATOM 2324 C CA . LEU A 1 298 ? 16.627 11.183 -14.888 1.00 49.88 298 LEU A CA 1
ATOM 2325 C C . LEU A 1 298 ? 17.430 12.312 -14.239 1.00 49.88 298 LEU A C 1
ATOM 2327 O O . LEU A 1 298 ? 16.983 12.916 -13.263 1.00 49.88 298 LEU A O 1
ATOM 2331 N N . ALA A 1 299 ? 18.599 12.634 -14.793 1.00 45.31 299 ALA A N 1
ATOM 2332 C CA . ALA A 1 299 ? 19.272 13.899 -14.523 1.00 45.31 299 ALA A CA 1
ATOM 2333 C C . ALA A 1 299 ? 18.425 15.025 -15.142 1.00 45.31 299 ALA A C 1
ATOM 2335 O O . ALA A 1 299 ? 18.683 15.496 -16.251 1.00 45.31 299 ALA A O 1
ATOM 2336 N N . CYS A 1 300 ? 17.338 15.401 -14.470 1.00 44.09 300 CYS A N 1
ATOM 2337 C CA . CYS A 1 300 ? 16.403 16.386 -14.986 1.00 44.09 300 CYS A CA 1
ATOM 2338 C C . CYS A 1 300 ? 17.075 17.756 -15.011 1.00 44.09 300 CYS A C 1
ATOM 2340 O O . CYS A 1 300 ? 17.481 18.291 -13.976 1.00 44.09 300 CYS A O 1
ATOM 2342 N N . LYS A 1 301 ? 17.178 18.332 -16.212 1.00 41.47 301 LYS A N 1
ATOM 2343 C CA . LYS A 1 301 ? 17.516 19.742 -16.406 1.00 41.47 301 LYS A CA 1
ATOM 2344 C C . LYS A 1 301 ? 16.570 20.580 -15.549 1.00 41.47 301 LYS A C 1
ATOM 2346 O O . LYS A 1 301 ? 15.359 20.397 -15.609 1.00 41.47 301 LYS A O 1
ATOM 2351 N N . ALA A 1 302 ? 17.149 21.473 -14.754 1.00 38.25 302 ALA A N 1
ATOM 2352 C CA . ALA A 1 302 ? 16.444 22.388 -13.873 1.00 38.25 302 ALA A CA 1
ATOM 2353 C C . ALA A 1 302 ? 15.275 23.078 -14.599 1.00 38.25 302 ALA A C 1
ATOM 2355 O O . ALA A 1 302 ? 15.461 23.953 -15.440 1.00 38.25 302 ALA A O 1
ATOM 2356 N N . GLY A 1 303 ? 14.064 22.662 -14.259 1.00 39.31 303 GLY A N 1
ATOM 2357 C CA . GLY A 1 303 ? 12.820 23.268 -14.694 1.00 39.31 303 GLY A CA 1
ATOM 2358 C C . GLY A 1 303 ? 11.727 22.622 -13.873 1.00 39.31 303 GLY A C 1
ATOM 2359 O O . GLY A 1 303 ? 11.371 21.483 -14.139 1.00 39.31 303 GLY A O 1
ATOM 2360 N N . GLY A 1 304 ? 11.278 23.303 -12.817 1.00 50.22 304 GLY A N 1
ATOM 2361 C CA . GLY A 1 304 ? 10.285 22.776 -11.885 1.00 50.22 304 GLY A CA 1
ATOM 2362 C C . GLY A 1 304 ? 9.062 22.248 -12.630 1.00 50.22 304 GLY A C 1
ATOM 2363 O O . GLY A 1 304 ? 8.251 23.019 -13.140 1.00 50.22 304 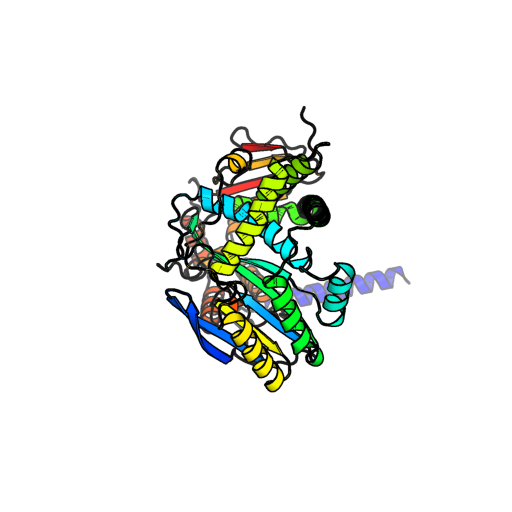GLY A O 1
ATOM 2364 N N . THR A 1 305 ? 8.933 20.928 -12.706 1.00 45.75 305 THR A N 1
ATOM 2365 C CA . THR A 1 305 ? 7.808 20.268 -13.355 1.00 45.75 305 THR A CA 1
ATOM 2366 C C . THR A 1 305 ? 6.680 20.169 -12.337 1.00 45.75 305 THR A C 1
ATOM 2368 O O . THR A 1 305 ? 6.587 19.262 -11.504 1.00 45.75 305 THR A O 1
ATOM 2371 N N . ARG A 1 306 ? 5.793 21.169 -12.364 1.00 51.97 306 ARG A N 1
ATOM 2372 C CA . ARG A 1 306 ? 4.422 20.954 -11.896 1.00 51.97 306 ARG A CA 1
ATOM 2373 C C . ARG A 1 306 ? 3.891 19.749 -12.671 1.00 51.97 306 ARG A C 1
ATOM 2375 O O . ARG A 1 306 ? 3.999 19.720 -13.896 1.00 51.97 306 ARG A O 1
ATOM 2382 N N . LEU A 1 307 ? 3.367 18.757 -11.957 1.00 53.62 307 LEU A N 1
ATOM 2383 C CA . LEU A 1 307 ? 2.617 17.672 -12.579 1.00 53.62 307 LEU A CA 1
ATOM 2384 C C . LEU A 1 307 ? 1.552 18.315 -13.498 1.00 53.62 307 LEU A C 1
ATOM 2386 O O . LEU A 1 307 ? 0.877 19.258 -13.071 1.00 53.62 307 LEU A O 1
ATOM 2390 N N . PRO A 1 308 ? 1.440 17.911 -14.774 1.00 48.28 308 PRO A N 1
ATOM 2391 C CA . PRO A 1 308 ? 0.493 18.525 -15.694 1.00 48.28 308 PRO A CA 1
ATOM 2392 C C . PRO A 1 308 ? -0.919 18.111 -15.269 1.00 48.28 308 PRO A C 1
ATOM 2394 O O . PRO A 1 308 ? -1.275 16.943 -15.405 1.00 48.28 308 PRO A O 1
ATOM 2397 N N . PHE A 1 309 ? -1.709 19.031 -14.718 1.00 53.41 309 PHE A N 1
ATOM 2398 C CA . PHE A 1 309 ? -3.098 18.780 -14.317 1.00 53.41 309 PHE A CA 1
ATOM 2399 C C . PHE A 1 309 ? -4.046 19.611 -15.181 1.00 53.41 309 PHE A C 1
ATOM 2401 O O . PHE A 1 309 ? -3.804 20.799 -15.380 1.00 53.41 309 PHE A O 1
ATOM 2408 N N . SER A 1 310 ? -5.125 19.005 -15.679 1.00 52.03 310 SER A N 1
ATOM 2409 C CA . SER A 1 310 ? -6.196 19.713 -16.394 1.00 52.03 310 SER A CA 1
ATOM 2410 C C . SER A 1 310 ? -7.520 19.588 -15.644 1.00 52.03 310 SER A C 1
ATOM 2412 O O . SER A 1 310 ? -7.907 18.485 -15.270 1.00 52.03 310 SER A O 1
ATOM 2414 N N . GLU A 1 311 ? -8.221 20.710 -15.463 1.00 50.62 311 GLU A N 1
ATOM 2415 C CA . GLU A 1 311 ? -9.539 20.798 -14.808 1.00 50.62 311 GLU A CA 1
ATOM 2416 C C . GLU A 1 311 ? -10.644 19.993 -15.514 1.00 50.62 311 GLU A C 1
ATOM 2418 O O . GLU A 1 311 ? -11.573 19.518 -14.863 1.00 50.62 311 GLU A O 1
ATOM 2423 N N . GLU A 1 312 ? -10.532 19.797 -16.830 1.00 55.78 312 GLU A N 1
ATOM 2424 C CA . GLU A 1 312 ? -11.585 19.199 -17.664 1.00 55.78 312 GLU A CA 1
ATOM 2425 C C . GLU A 1 312 ? -11.935 17.747 -17.279 1.00 55.78 312 GLU A C 1
ATOM 2427 O O . GLU A 1 312 ? -13.115 17.388 -17.273 1.00 55.78 312 GLU A O 1
ATOM 2432 N N . ASP A 1 313 ? -10.945 16.939 -16.880 1.00 53.62 313 ASP A N 1
ATOM 2433 C CA . ASP A 1 313 ? -11.127 15.507 -16.583 1.00 53.62 313 ASP A CA 1
ATOM 2434 C C . ASP A 1 313 ? -11.845 15.270 -15.237 1.00 53.62 313 ASP A C 1
ATOM 2436 O O . ASP A 1 313 ? -12.467 14.230 -15.024 1.00 53.62 313 ASP A O 1
ATOM 2440 N N . ALA A 1 314 ? -11.789 16.243 -14.321 1.00 52.69 314 ALA A N 1
ATOM 2441 C CA . ALA A 1 314 ? -12.234 16.092 -12.934 1.00 52.69 314 ALA A CA 1
ATOM 2442 C C . ALA A 1 314 ? -13.720 16.391 -12.718 1.00 52.69 314 ALA A C 1
ATOM 2444 O O . ALA A 1 314 ? -14.338 15.818 -11.825 1.00 52.69 314 ALA A O 1
ATOM 2445 N N . SER A 1 315 ? -14.308 17.250 -13.557 1.00 59.88 315 SER A N 1
ATOM 2446 C CA . SER A 1 315 ? -15.720 17.659 -13.449 1.00 59.88 315 SER A CA 1
ATOM 2447 C C . SER A 1 315 ? -16.712 16.487 -13.498 1.00 59.88 315 SER A C 1
ATOM 2449 O O . SER A 1 315 ? -17.850 16.616 -13.048 1.00 59.88 315 SER A O 1
ATOM 2451 N N . LYS A 1 316 ? -16.283 15.343 -14.043 1.00 66.69 316 LYS A N 1
ATOM 2452 C CA . LYS A 1 316 ? -17.104 14.145 -14.255 1.00 66.69 316 LYS A CA 1
ATOM 2453 C C . LYS A 1 316 ? -16.856 13.036 -13.232 1.00 66.69 316 LYS A C 1
ATOM 2455 O O . LYS A 1 316 ? -17.604 12.061 -13.227 1.00 66.69 316 LYS A O 1
ATOM 2460 N N . LEU A 1 317 ? -15.825 13.152 -12.394 1.00 77.88 317 LEU A N 1
ATOM 2461 C CA . LEU A 1 317 ? -15.435 12.095 -11.463 1.00 77.88 317 LEU A CA 1
ATOM 2462 C C . LEU A 1 317 ? -16.089 12.298 -10.089 1.00 77.88 317 LEU A C 1
ATOM 2464 O O . LEU A 1 317 ? -16.228 13.433 -9.624 1.00 77.88 317 LEU A O 1
ATOM 2468 N N . PRO A 1 318 ? -16.493 11.215 -9.405 1.00 80.31 318 PRO A N 1
ATOM 2469 C CA . PRO A 1 318 ? -17.016 11.311 -8.053 1.00 80.31 318 PRO A CA 1
ATOM 2470 C C . PRO A 1 318 ? -15.869 11.600 -7.086 1.00 80.31 318 PRO A C 1
ATOM 2472 O O . PRO A 1 318 ? -15.152 10.695 -6.681 1.00 80.31 318 PRO A O 1
ATOM 2475 N N . ILE A 1 319 ? -15.653 12.868 -6.752 1.00 77.50 319 ILE A N 1
ATOM 2476 C CA . ILE A 1 319 ? -14.657 13.274 -5.757 1.00 77.50 319 ILE A CA 1
ATOM 2477 C C . ILE A 1 319 ? -15.287 13.217 -4.358 1.00 77.50 319 ILE A C 1
ATOM 2479 O O . ILE A 1 319 ? -16.393 13.754 -4.194 1.00 77.50 319 ILE A O 1
ATOM 2483 N N . PRO A 1 320 ? -14.602 12.619 -3.364 1.00 76.69 320 PRO A N 1
ATOM 2484 C CA . PRO A 1 320 ? -15.020 12.712 -1.975 1.00 76.69 320 PRO A CA 1
ATOM 2485 C C . PRO A 1 320 ? -15.089 14.170 -1.504 1.00 76.69 320 PRO A C 1
ATOM 2487 O O . PRO A 1 320 ? -14.109 14.907 -1.554 1.00 76.69 320 PRO A O 1
ATOM 2490 N N . ASP A 1 321 ? -16.259 14.578 -1.028 1.00 74.56 321 ASP A N 1
ATOM 2491 C CA . ASP A 1 321 ? -16.563 15.921 -0.512 1.00 74.56 321 ASP A CA 1
ATOM 2492 C C . ASP A 1 321 ? -17.115 15.872 0.930 1.00 74.56 321 ASP A C 1
ATOM 2494 O O . ASP A 1 321 ? -17.610 16.865 1.468 1.00 74.56 321 ASP A O 1
ATOM 2498 N N . GLY A 1 322 ? -17.053 14.690 1.553 1.00 75.38 322 GLY A N 1
ATOM 2499 C CA . GLY A 1 322 ? -17.606 14.410 2.876 1.00 75.38 322 GLY A CA 1
ATOM 2500 C C . GLY A 1 322 ? -19.130 14.248 2.904 1.00 75.38 322 GLY A C 1
ATOM 2501 O O . GLY A 1 322 ? -19.697 14.159 3.995 1.00 75.38 322 GLY A O 1
ATOM 2502 N N . THR A 1 323 ? -19.808 14.221 1.750 1.00 82.75 323 THR A N 1
ATOM 2503 C CA . THR A 1 323 ? -21.251 13.949 1.669 1.00 82.75 323 THR A CA 1
ATOM 2504 C C . THR A 1 323 ? -21.545 12.453 1.647 1.00 82.75 323 THR A C 1
ATOM 2506 O O . THR A 1 323 ? -20.811 11.650 1.063 1.00 82.75 323 THR A O 1
ATOM 2509 N N . ASN A 1 324 ? -22.663 12.065 2.268 1.00 89.44 324 ASN A N 1
ATOM 2510 C CA . ASN A 1 324 ? -23.104 10.678 2.223 1.00 89.44 324 ASN A CA 1
ATOM 2511 C C . ASN A 1 324 ? -23.427 10.280 0.780 1.00 89.44 324 ASN A C 1
ATOM 2513 O O . ASN A 1 324 ? -24.208 10.958 0.106 1.00 89.44 324 ASN A O 1
ATOM 2517 N N . THR A 1 325 ? -22.831 9.185 0.313 1.00 91.19 325 THR A N 1
ATOM 2518 C CA . THR A 1 325 ? -22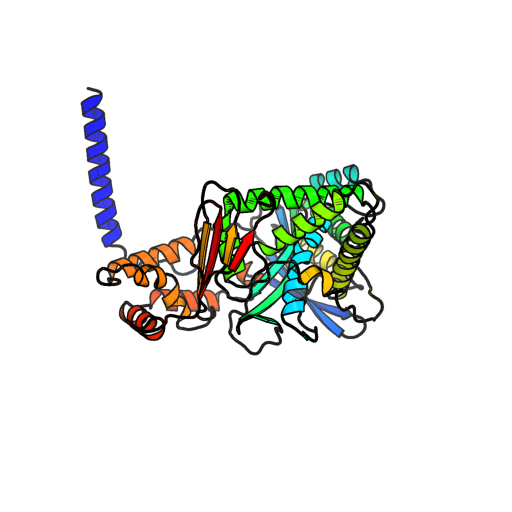.850 8.814 -1.107 1.00 91.19 325 THR A CA 1
ATOM 2519 C C . THR A 1 325 ? -23.298 7.365 -1.305 1.00 91.19 325 THR A C 1
ATOM 2521 O O . THR A 1 325 ? -22.777 6.442 -0.680 1.00 91.19 325 THR A O 1
ATOM 2524 N N . TYR A 1 326 ? -24.264 7.152 -2.199 1.00 93.50 326 TYR A N 1
ATOM 2525 C CA . TYR A 1 326 ? -24.703 5.839 -2.671 1.00 93.50 326 TYR A CA 1
ATOM 2526 C C . TYR A 1 326 ? -24.216 5.617 -4.106 1.00 93.50 326 TYR A C 1
ATOM 2528 O O . TYR A 1 326 ? -24.591 6.346 -5.027 1.00 93.50 326 TYR A O 1
ATOM 2536 N N . PHE A 1 327 ? -23.384 4.597 -4.281 1.00 92.56 327 PHE A N 1
ATOM 2537 C CA . PHE A 1 327 ? -22.892 4.129 -5.565 1.00 92.56 327 PHE A CA 1
ATOM 2538 C C . PHE A 1 327 ? -23.736 2.954 -6.050 1.00 92.56 327 PHE A C 1
ATOM 2540 O O . PHE A 1 327 ? -23.644 1.850 -5.507 1.00 92.56 327 PHE A O 1
ATOM 2547 N N . ASP A 1 328 ? -24.528 3.204 -7.088 1.00 91.00 328 ASP A N 1
ATOM 2548 C CA . ASP A 1 328 ? -25.443 2.230 -7.672 1.00 91.00 328 ASP A CA 1
ATOM 2549 C C . ASP A 1 328 ? -24.697 1.302 -8.635 1.00 91.00 328 ASP A C 1
ATOM 2551 O O . ASP A 1 328 ? -24.378 1.681 -9.765 1.00 91.00 328 ASP A O 1
ATOM 2555 N N . PHE A 1 329 ? -24.402 0.093 -8.170 1.00 89.62 329 PHE A N 1
ATOM 2556 C CA . PHE A 1 329 ? -23.771 -0.977 -8.938 1.00 89.62 329 PHE A CA 1
ATOM 2557 C C . PHE A 1 329 ? -24.702 -2.189 -9.012 1.00 89.62 329 PHE A C 1
ATOM 2559 O O . PHE A 1 329 ? -25.396 -2.482 -8.041 1.00 89.62 329 PHE A O 1
ATOM 2566 N N . PRO A 1 330 ? -24.682 -2.981 -10.097 1.00 87.38 330 PRO A N 1
ATOM 2567 C CA . PRO A 1 330 ? -25.567 -4.132 -10.261 1.00 87.38 330 PRO A CA 1
ATOM 2568 C C . PRO A 1 330 ? -25.066 -5.361 -9.475 1.00 87.38 330 PRO A C 1
ATOM 2570 O O . PRO A 1 330 ? -24.993 -6.469 -10.005 1.00 87.38 330 PRO A O 1
ATOM 2573 N N . PHE A 1 331 ? -24.681 -5.175 -8.210 1.00 87.44 331 PHE A N 1
ATOM 2574 C CA . PHE A 1 331 ? -24.217 -6.242 -7.329 1.00 87.44 331 PHE A CA 1
ATOM 2575 C C . PHE A 1 331 ? -25.365 -6.804 -6.482 1.00 87.44 331 PHE A C 1
ATOM 2577 O O . PHE A 1 331 ? -26.231 -6.049 -6.040 1.00 87.44 331 PHE A O 1
ATOM 2584 N N . PRO A 1 332 ? -25.366 -8.121 -6.203 1.00 83.50 332 PRO A N 1
ATOM 2585 C CA . PRO A 1 332 ? -26.401 -8.762 -5.389 1.00 83.50 332 PRO A CA 1
ATOM 2586 C C . PRO A 1 332 ? -26.299 -8.421 -3.894 1.00 83.50 332 PRO A C 1
ATOM 2588 O O . PRO A 1 332 ? -27.234 -8.680 -3.142 1.00 83.50 332 PRO A O 1
ATOM 2591 N N . VAL A 1 333 ? -25.157 -7.885 -3.456 1.00 88.00 333 VAL A N 1
ATOM 2592 C CA . VAL A 1 333 ? -24.882 -7.495 -2.071 1.00 88.00 333 VAL A CA 1
ATOM 2593 C C . VAL A 1 333 ? -24.364 -6.063 -2.035 1.00 88.00 333 VAL A C 1
ATOM 2595 O O . VAL A 1 333 ? -23.660 -5.630 -2.948 1.00 88.00 333 VAL A O 1
ATOM 2598 N N . SER A 1 334 ? -24.696 -5.339 -0.968 1.00 90.50 334 SER A N 1
ATOM 2599 C CA . SER A 1 334 ? -24.217 -3.976 -0.749 1.00 90.50 334 SER A CA 1
ATOM 2600 C C . SER A 1 334 ? -23.125 -3.957 0.311 1.00 90.50 334 SER A C 1
ATOM 2602 O O . SER A 1 334 ? -23.260 -4.550 1.380 1.00 90.50 334 SER A O 1
ATOM 2604 N N . SER A 1 335 ? -22.047 -3.242 0.018 1.00 92.06 335 SER A N 1
ATOM 2605 C CA . SER A 1 335 ? -21.011 -2.893 0.979 1.00 92.06 335 SER A CA 1
ATOM 2606 C C . SER A 1 335 ? -21.293 -1.518 1.560 1.00 92.06 335 SER A C 1
ATOM 2608 O O . SER A 1 335 ? -21.628 -0.590 0.828 1.00 92.06 335 SER A O 1
ATOM 2610 N N . THR A 1 336 ? -21.142 -1.373 2.872 1.00 90.44 336 THR A N 1
ATOM 2611 C CA . THR A 1 336 ? -21.406 -0.113 3.570 1.00 90.44 336 THR A CA 1
ATOM 2612 C C . THR A 1 336 ? -20.227 0.262 4.447 1.00 90.44 336 THR A C 1
ATOM 2614 O O . THR A 1 336 ? -19.691 -0.599 5.148 1.00 90.44 336 THR A O 1
ATOM 2617 N N . ALA A 1 337 ? -19.879 1.540 4.474 1.00 90.00 337 ALA A N 1
ATOM 2618 C CA . ALA A 1 337 ? -18.894 2.087 5.390 1.00 90.00 337 ALA A CA 1
ATOM 2619 C C . ALA A 1 337 ? -19.387 3.408 5.973 1.00 90.00 337 ALA A C 1
ATOM 2621 O O . ALA A 1 337 ? -20.069 4.179 5.301 1.00 90.00 337 ALA A O 1
ATOM 2622 N N . THR A 1 338 ? -19.007 3.673 7.218 1.00 86.00 338 THR A N 1
ATOM 2623 C CA . THR A 1 338 ? -19.154 4.992 7.828 1.00 86.00 338 THR A CA 1
ATOM 2624 C C . THR A 1 338 ? -17.851 5.332 8.520 1.00 86.00 338 THR A C 1
ATOM 2626 O O . THR A 1 338 ? -17.431 4.605 9.424 1.00 86.00 338 THR A O 1
ATOM 2629 N N . SER A 1 339 ? -17.244 6.440 8.112 1.00 83.00 339 SER A N 1
ATOM 2630 C CA . SER A 1 339 ? -15.997 6.936 8.684 1.00 83.00 339 SER A CA 1
ATOM 2631 C C . SER A 1 339 ? -16.273 8.172 9.528 1.00 83.00 339 SER A C 1
ATOM 2633 O O . SER A 1 339 ? -17.050 9.046 9.140 1.00 83.00 339 SER A O 1
ATOM 2635 N N . PHE A 1 340 ? -15.641 8.235 10.698 1.00 78.62 340 PHE A N 1
ATOM 2636 C CA . PHE A 1 340 ? -15.737 9.359 11.626 1.00 78.62 340 PHE A CA 1
ATOM 2637 C C . PHE A 1 340 ? -14.348 9.919 11.887 1.00 78.62 340 PHE A C 1
ATOM 2639 O O . PHE A 1 340 ? -13.400 9.166 12.123 1.00 78.62 340 PHE A O 1
ATOM 2646 N N . MET A 1 341 ? -14.238 11.243 11.913 1.00 74.94 341 MET A N 1
ATOM 2647 C CA . MET A 1 341 ? -13.002 11.890 12.323 1.00 74.94 341 MET A CA 1
ATOM 2648 C C . MET A 1 341 ? -12.797 11.730 13.832 1.00 74.94 341 MET A C 1
ATOM 2650 O O . MET A 1 341 ? -13.681 12.060 14.622 1.00 74.94 341 MET A O 1
ATOM 2654 N N . THR A 1 342 ? -11.635 11.210 14.225 1.00 77.62 342 THR A N 1
ATOM 2655 C CA . THR A 1 342 ? -11.272 10.999 15.634 1.00 77.62 342 THR A CA 1
ATOM 2656 C C . THR A 1 342 ? -9.988 11.754 15.976 1.00 77.62 342 THR A C 1
ATOM 2658 O O . THR A 1 342 ? -9.965 12.976 15.868 1.00 77.62 342 THR A O 1
ATOM 2661 N N . VAL A 1 343 ? -8.927 11.059 16.391 1.00 78.94 343 VAL A N 1
ATOM 2662 C CA . VAL A 1 343 ? -7.654 11.653 16.815 1.00 78.94 343 VAL A CA 1
ATOM 2663 C C . VAL A 1 343 ? -6.458 10.890 16.223 1.00 78.94 343 VAL A C 1
ATOM 2665 O O . VAL A 1 343 ? -6.564 9.679 15.994 1.00 78.94 343 VAL A O 1
ATOM 2668 N N . PRO A 1 344 ? -5.309 11.557 15.992 1.00 79.19 344 PRO A N 1
ATOM 2669 C CA . PRO A 1 344 ? -4.092 10.915 15.496 1.00 79.19 344 PRO A CA 1
ATOM 2670 C C . PRO A 1 344 ? -3.550 9.825 16.427 1.00 79.19 344 PRO A C 1
ATOM 2672 O O . PRO A 1 344 ? -3.895 9.733 17.602 1.00 79.19 344 PRO A O 1
ATOM 2675 N N . TRP A 1 345 ? -2.635 9.003 15.918 1.00 82.94 345 TRP A N 1
ATOM 2676 C CA . TRP A 1 345 ? -2.090 7.856 16.650 1.00 82.94 345 TRP A CA 1
ATOM 2677 C C . TRP A 1 345 ? -1.331 8.231 17.937 1.00 82.94 345 TRP A C 1
ATOM 2679 O O . TRP A 1 345 ? -1.382 7.476 18.907 1.00 82.94 345 TRP A O 1
ATOM 2689 N N . CYS A 1 346 ? -0.628 9.364 17.990 1.00 79.56 346 CYS A N 1
ATOM 2690 C CA . CYS A 1 346 ? 0.092 9.781 19.203 1.00 79.56 346 CYS A CA 1
ATOM 2691 C C . CYS A 1 346 ? -0.817 10.304 20.325 1.00 79.56 346 CYS A C 1
ATOM 2693 O O . CYS A 1 346 ? -0.359 10.385 21.468 1.00 79.56 346 CYS A O 1
ATOM 2695 N N . ASP A 1 347 ? -2.069 10.640 20.010 1.00 83.69 347 ASP A N 1
ATOM 2696 C CA . ASP A 1 347 ? -3.016 11.225 20.954 1.00 83.69 347 ASP A CA 1
ATOM 2697 C C . ASP A 1 347 ? -3.365 10.253 22.098 1.00 83.69 347 ASP A C 1
ATOM 2699 O O . ASP A 1 347 ? -3.454 9.033 21.906 1.00 83.69 347 ASP A O 1
ATOM 2703 N N . ASP A 1 348 ? -3.571 10.797 23.298 1.00 84.81 348 ASP A N 1
ATOM 2704 C CA . ASP A 1 348 ? -3.907 10.032 24.504 1.00 84.81 348 ASP A CA 1
ATOM 2705 C C . ASP A 1 348 ? -5.284 9.359 24.426 1.00 84.81 348 ASP A C 1
ATOM 2707 O O . ASP A 1 348 ? -5.507 8.326 25.066 1.00 84.81 348 ASP A O 1
ATOM 2711 N N . ASP A 1 349 ? -6.194 9.887 23.608 1.00 84.81 349 ASP A N 1
ATOM 2712 C CA . ASP A 1 349 ? -7.527 9.334 23.389 1.00 84.81 349 ASP A CA 1
ATOM 2713 C C . ASP A 1 349 ? -7.563 8.287 22.265 1.00 84.81 349 ASP A C 1
ATOM 2715 O O . ASP A 1 349 ? -8.495 7.482 22.198 1.00 84.81 349 ASP A O 1
ATOM 2719 N N . SER A 1 350 ? -6.528 8.201 21.421 1.00 83.62 350 SER A N 1
ATOM 2720 C CA . SER A 1 350 ? -6.451 7.221 20.324 1.00 83.62 350 SER A CA 1
ATOM 2721 C C . SER A 1 350 ? -6.618 5.759 20.787 1.00 83.62 350 SER A C 1
ATOM 2723 O O . SER A 1 350 ? -7.381 5.014 20.161 1.00 83.62 350 SER A O 1
ATOM 2725 N N . PRO A 1 351 ? -5.988 5.306 21.893 1.00 80.38 351 PRO A N 1
ATOM 2726 C CA . PRO A 1 351 ? -6.218 3.974 22.459 1.00 80.38 351 PRO A CA 1
ATOM 2727 C C . PRO A 1 351 ? -7.678 3.689 22.836 1.00 80.38 351 PRO A C 1
ATOM 2729 O O . PRO A 1 351 ? -8.119 2.543 22.739 1.00 80.38 351 PRO A O 1
ATOM 2732 N N . LYS A 1 352 ? -8.431 4.716 23.247 1.00 83.44 352 LYS A N 1
ATOM 2733 C CA . LYS A 1 352 ? -9.805 4.593 23.751 1.00 83.44 352 LYS A CA 1
ATOM 2734 C C . LYS A 1 352 ? -10.819 4.357 22.618 1.00 83.44 352 LYS A C 1
ATOM 2736 O O . LYS A 1 352 ? -11.871 3.776 22.863 1.00 83.44 352 LYS A O 1
ATOM 2741 N N . PHE A 1 353 ? -10.499 4.735 21.373 1.00 77.75 353 PHE A N 1
ATOM 2742 C CA . PHE A 1 353 ? -11.393 4.582 20.213 1.00 77.75 353 PHE A CA 1
ATOM 2743 C C . PHE A 1 353 ? -11.462 3.169 19.617 1.00 77.75 353 PHE A C 1
ATOM 2745 O O . PHE A 1 353 ? -12.472 2.810 19.014 1.00 77.75 353 PHE A O 1
ATOM 2752 N N . LYS A 1 354 ? -10.420 2.341 19.784 1.00 63.00 354 LYS A N 1
ATOM 2753 C CA . LYS A 1 354 ? -10.179 1.134 18.961 1.00 63.00 354 LYS A CA 1
ATOM 2754 C C . LYS A 1 354 ? -11.289 0.059 19.015 1.00 63.00 354 LYS A C 1
ATOM 2756 O O . LYS A 1 354 ? -11.321 -0.807 18.147 1.00 63.00 354 LYS A O 1
ATOM 2761 N N . LYS A 1 355 ? -12.213 0.127 19.986 1.00 67.62 355 LYS A N 1
ATOM 2762 C CA . LYS A 1 355 ? -13.466 -0.662 20.040 1.00 67.62 355 LYS A CA 1
ATOM 2763 C C . LYS A 1 355 ? -14.686 0.096 20.582 1.00 67.62 355 LYS A C 1
ATOM 2765 O O . LYS A 1 355 ? -15.785 -0.455 20.585 1.00 67.62 355 LYS A O 1
ATOM 2770 N N . SER A 1 356 ? -14.530 1.353 20.999 1.00 64.19 356 SER A N 1
ATOM 2771 C CA . SER A 1 356 ? -15.602 2.090 21.677 1.00 64.19 356 SER A CA 1
ATOM 2772 C C . SER A 1 356 ? -16.790 2.392 20.766 1.00 64.19 356 SER A C 1
ATOM 2774 O O . SER A 1 356 ? -17.922 2.375 21.233 1.00 64.19 356 SER A O 1
ATOM 2776 N N . ILE A 1 357 ? -16.561 2.55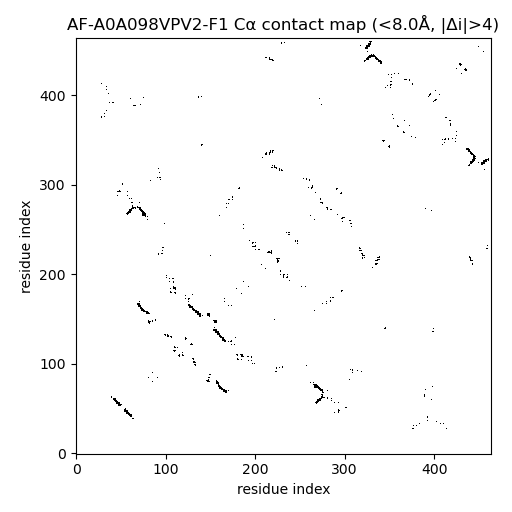5 19.459 1.00 63.75 357 ILE A N 1
ATOM 2777 C CA . ILE A 1 357 ? -17.610 2.829 18.463 1.00 63.75 357 ILE A CA 1
ATOM 2778 C C . ILE A 1 357 ? -18.614 1.670 18.340 1.00 63.75 357 ILE A C 1
ATOM 2780 O O . ILE A 1 357 ? -19.802 1.905 18.130 1.00 63.75 357 ILE A O 1
ATOM 2784 N N . GLY A 1 358 ? -18.169 0.419 18.502 1.00 62.28 358 GLY A N 1
ATOM 2785 C CA . GLY A 1 358 ? -19.067 -0.742 18.493 1.00 62.28 358 GLY A CA 1
ATOM 2786 C C . GLY A 1 358 ? -20.028 -0.735 19.683 1.00 62.28 358 GLY A C 1
ATOM 2787 O O . GLY A 1 358 ? -21.204 -1.049 19.525 1.00 62.28 358 GLY A O 1
ATOM 2788 N N . TRP A 1 359 ? -19.547 -0.286 20.845 1.00 68.44 359 TRP A N 1
ATOM 2789 C CA . TRP A 1 359 ? -20.352 -0.159 22.060 1.00 68.44 359 TRP A CA 1
ATOM 2790 C C . TRP A 1 359 ? -21.316 1.029 22.035 1.00 68.44 359 TRP A C 1
ATOM 2792 O O . TRP A 1 359 ? -22.348 0.969 22.691 1.00 68.44 359 TRP A O 1
ATOM 2802 N N . ILE A 1 360 ? -21.041 2.073 21.239 1.00 61.78 360 ILE A N 1
ATOM 2803 C CA . ILE A 1 360 ? -22.018 3.152 20.976 1.00 61.78 360 ILE A CA 1
ATOM 2804 C C . ILE A 1 360 ? -23.303 2.577 20.361 1.00 61.78 360 ILE A C 1
ATOM 2806 O O . ILE A 1 360 ? -24.387 3.094 20.606 1.00 61.78 360 ILE A O 1
ATOM 2810 N N . LYS A 1 361 ? -23.186 1.513 19.556 1.00 57.84 361 LYS A N 1
ATOM 2811 C CA . LYS A 1 361 ? -24.313 0.912 18.831 1.00 57.84 361 LYS A CA 1
ATOM 2812 C C . LYS A 1 361 ? -25.057 -0.172 19.617 1.00 57.84 361 LYS A C 1
ATOM 2814 O O . LYS A 1 361 ? -26.133 -0.573 19.184 1.00 57.84 361 LYS A O 1
ATOM 2819 N N . SER A 1 362 ? -24.509 -0.671 20.727 1.00 61.94 362 SER A N 1
ATOM 2820 C CA . SER A 1 362 ? -25.203 -1.635 21.588 1.00 61.94 362 SER A CA 1
ATOM 2821 C C . SER A 1 362 ? -26.058 -0.885 22.610 1.00 61.94 362 SER A C 1
ATOM 2823 O O . SER A 1 362 ? -25.521 -0.299 23.547 1.00 61.94 362 SER A O 1
ATOM 2825 N N . GLU A 1 363 ? -27.379 -0.894 22.421 1.00 54.97 363 GLU A N 1
ATOM 2826 C CA . GLU A 1 363 ? -28.347 -0.152 23.250 1.00 54.97 363 GLU A CA 1
ATOM 2827 C C . GLU A 1 363 ? -28.491 -0.689 24.691 1.00 54.97 363 GLU A C 1
ATOM 2829 O O . GLU A 1 363 ? -29.037 0.003 25.548 1.00 54.97 363 GLU A O 1
ATOM 2834 N N . ASP A 1 364 ? -27.944 -1.868 25.004 1.00 56.00 364 ASP A N 1
ATOM 2835 C CA . ASP A 1 364 ? -28.108 -2.501 26.313 1.00 56.00 364 ASP A CA 1
ATOM 2836 C C . ASP A 1 364 ? -26.876 -2.299 27.218 1.00 56.00 364 ASP A C 1
ATOM 2838 O O . ASP A 1 364 ? -25.845 -2.952 27.080 1.00 56.00 364 ASP A O 1
ATOM 2842 N N . ASN A 1 365 ? -27.011 -1.390 28.191 1.00 60.75 365 ASN A N 1
ATOM 2843 C CA . ASN A 1 365 ? -26.162 -1.199 29.385 1.00 60.75 365 ASN A CA 1
ATOM 2844 C C . ASN A 1 365 ? -24.703 -0.729 29.213 1.00 60.75 365 ASN A C 1
ATOM 2846 O O . ASN A 1 365 ? -24.031 -0.473 30.220 1.00 60.75 365 ASN A O 1
ATOM 2850 N N . GLY A 1 366 ? -24.233 -0.509 27.984 1.00 64.75 366 GLY A N 1
ATOM 2851 C CA . GLY A 1 366 ? -22.861 -0.066 27.721 1.00 64.75 366 GLY A CA 1
ATOM 2852 C C . GLY A 1 366 ? -21.807 -1.114 28.117 1.00 64.75 366 GLY A C 1
ATOM 2853 O O . GLY A 1 366 ? -22.145 -2.196 28.593 1.00 64.75 366 GLY A O 1
ATOM 2854 N N . PRO A 1 367 ? -20.511 -0.818 27.919 1.00 73.88 367 PRO A N 1
ATOM 2855 C CA . PRO A 1 367 ? -19.466 -1.806 28.158 1.00 73.88 367 PRO A CA 1
ATOM 2856 C C . PRO A 1 367 ? -19.360 -2.164 29.645 1.00 73.88 367 PRO A C 1
ATOM 2858 O O . PRO A 1 367 ? -19.464 -1.294 30.520 1.00 73.88 367 PRO A O 1
ATOM 2861 N N . ASN A 1 368 ? -19.129 -3.443 29.928 1.00 80.62 368 ASN A N 1
ATOM 2862 C CA . ASN A 1 368 ? -18.724 -3.936 31.243 1.00 80.62 368 ASN A CA 1
ATOM 2863 C C . ASN A 1 368 ? -17.197 -4.201 31.280 1.00 80.62 368 ASN A C 1
ATOM 2865 O O . ASN A 1 368 ? -16.500 -4.077 30.269 1.00 80.62 368 ASN A O 1
ATOM 2869 N N . ASP A 1 369 ? -16.652 -4.548 32.449 1.00 82.06 369 ASP A N 1
ATOM 2870 C CA . ASP A 1 369 ? -15.207 -4.791 32.596 1.00 82.06 369 ASP A CA 1
ATOM 2871 C C . ASP A 1 369 ? -14.718 -6.032 31.822 1.00 82.06 369 ASP A C 1
ATOM 2873 O O . ASP A 1 369 ? -13.583 -6.050 31.339 1.00 82.06 369 ASP A O 1
ATOM 2877 N N . GLN A 1 370 ? -15.580 -7.040 31.643 1.00 82.19 370 GLN A N 1
ATOM 2878 C CA . GLN A 1 370 ? -15.293 -8.233 30.843 1.00 82.19 370 GLN A CA 1
ATOM 2879 C C . GLN A 1 370 ? -15.186 -7.886 29.349 1.00 82.19 370 GLN A C 1
ATOM 2881 O O . GLN A 1 370 ? -14.237 -8.307 28.689 1.00 82.19 370 GLN A O 1
ATOM 2886 N N . ASP A 1 371 ? -16.077 -7.042 28.827 1.00 81.94 371 ASP A N 1
ATOM 2887 C CA . ASP A 1 371 ? -16.043 -6.579 27.435 1.00 81.94 371 ASP A CA 1
ATOM 2888 C C . ASP A 1 371 ? -14.745 -5.814 27.147 1.00 81.94 371 ASP A C 1
ATOM 2890 O O . ASP A 1 371 ? -14.171 -5.921 26.062 1.00 81.94 371 ASP A O 1
ATOM 2894 N N . ILE A 1 372 ? -14.247 -5.054 28.128 1.00 83.06 372 ILE A N 1
ATOM 2895 C CA . ILE A 1 372 ? -12.974 -4.331 28.018 1.00 83.06 372 ILE A CA 1
ATOM 2896 C C . ILE A 1 372 ? -11.791 -5.287 28.030 1.00 83.06 372 ILE A C 1
ATOM 2898 O O . ILE A 1 372 ? -10.847 -5.093 27.257 1.00 83.06 372 ILE A O 1
ATOM 2902 N N . LEU A 1 373 ? -11.816 -6.310 28.881 1.00 83.06 373 LEU A N 1
ATOM 2903 C CA . LEU A 1 373 ? -10.790 -7.345 28.883 1.00 83.06 373 LEU A CA 1
ATOM 2904 C C . LEU A 1 373 ? -10.740 -8.053 27.522 1.00 83.06 373 LEU A C 1
ATOM 2906 O O . LEU A 1 373 ? -9.678 -8.122 26.903 1.00 83.06 373 LEU A O 1
ATOM 2910 N N . GLU A 1 374 ? -11.885 -8.484 26.998 1.00 83.94 374 GLU A N 1
ATOM 2911 C CA . GLU A 1 374 ? -11.995 -9.117 25.678 1.00 83.94 374 GLU A CA 1
ATOM 2912 C C . GLU A 1 374 ? -11.586 -8.170 24.542 1.00 83.94 374 GLU A C 1
ATOM 2914 O O . GLU A 1 374 ? -10.929 -8.568 23.571 1.00 83.94 374 GLU A O 1
ATOM 2919 N N . ALA A 1 375 ? -11.914 -6.883 24.666 1.00 84.94 375 ALA A N 1
ATOM 2920 C CA . ALA A 1 375 ? -11.463 -5.843 23.756 1.00 84.94 375 ALA A CA 1
ATOM 2921 C C . ALA A 1 375 ? -9.939 -5.736 23.722 1.00 84.94 375 ALA A C 1
ATOM 2923 O O . ALA A 1 375 ? -9.357 -5.770 22.633 1.00 84.94 375 ALA A O 1
ATOM 2924 N N . LYS A 1 376 ? -9.301 -5.662 24.893 1.00 86.00 376 LYS A N 1
ATOM 2925 C CA . LYS A 1 376 ? -7.842 -5.635 25.033 1.00 86.00 376 LYS A CA 1
ATOM 2926 C C . LYS A 1 376 ? -7.223 -6.897 24.446 1.00 86.00 376 LYS A C 1
ATOM 2928 O O . LYS A 1 376 ? -6.371 -6.782 23.569 1.00 86.00 376 LYS A O 1
ATOM 2933 N N . LEU A 1 377 ? -7.691 -8.081 24.840 1.00 85.44 377 LEU A N 1
ATOM 2934 C CA . LEU A 1 377 ? -7.179 -9.361 24.335 1.00 85.44 377 LEU A CA 1
ATOM 2935 C C . LEU A 1 377 ? -7.260 -9.446 22.810 1.00 85.44 377 LEU A C 1
ATOM 2937 O O . LEU A 1 377 ? -6.299 -9.838 22.157 1.00 85.44 377 LEU A O 1
ATOM 2941 N N . SER A 1 378 ? -8.372 -9.014 22.220 1.00 85.38 378 SER A N 1
ATOM 2942 C CA . SER A 1 378 ? -8.541 -8.978 20.766 1.00 85.38 378 SER A CA 1
ATOM 2943 C C . SER A 1 378 ? -7.597 -7.984 20.080 1.00 85.38 378 SER A C 1
ATOM 2945 O O . SER A 1 378 ? -7.043 -8.309 19.029 1.00 85.38 378 SER A O 1
ATOM 2947 N N . ILE A 1 379 ? -7.375 -6.802 20.666 1.00 86.81 379 ILE A N 1
ATOM 2948 C CA . ILE A 1 379 ? -6.411 -5.821 20.148 1.00 86.81 379 ILE A CA 1
ATOM 2949 C C . ILE A 1 379 ? -4.991 -6.397 20.200 1.00 86.81 379 ILE A C 1
ATOM 2951 O O . ILE A 1 379 ? -4.282 -6.330 19.196 1.00 86.81 379 ILE A O 1
ATOM 2955 N N . PHE A 1 380 ? -4.586 -6.990 21.323 1.00 86.12 380 PHE A N 1
ATOM 2956 C CA . PHE A 1 380 ? -3.240 -7.540 21.492 1.00 86.12 380 PHE A CA 1
ATOM 2957 C C . PHE A 1 380 ? -3.011 -8.805 20.675 1.00 86.12 380 PHE A C 1
ATOM 2959 O O . PHE A 1 380 ? -1.955 -8.937 20.074 1.00 86.12 380 PHE A O 1
ATOM 2966 N N . LYS A 1 381 ? -4.029 -9.653 20.500 1.00 85.50 381 LYS A N 1
ATOM 2967 C CA . LYS A 1 381 ? -3.976 -10.784 19.564 1.00 85.50 381 LYS A CA 1
ATOM 2968 C C . LYS A 1 381 ? -3.631 -10.339 18.141 1.00 85.50 381 LYS A C 1
ATOM 2970 O O . LYS A 1 381 ? -2.881 -11.027 17.464 1.00 85.50 381 LYS A O 1
ATOM 2975 N N . SER A 1 382 ? -4.187 -9.213 17.684 1.00 84.25 382 SER A N 1
ATOM 2976 C CA . SER A 1 382 ? -3.869 -8.668 16.355 1.00 84.25 382 SER A CA 1
ATOM 2977 C C . SER A 1 382 ? -2.513 -7.960 16.304 1.00 84.25 382 SER A C 1
ATOM 2979 O O . SER A 1 382 ? -1.826 -8.030 15.296 1.00 84.25 382 SER A O 1
ATOM 2981 N N . MET A 1 383 ? -2.131 -7.276 17.386 1.00 84.25 383 MET A N 1
ATOM 2982 C CA . MET A 1 383 ? -0.891 -6.500 17.465 1.00 84.25 383 MET A CA 1
ATOM 2983 C C . MET A 1 383 ? 0.348 -7.389 17.598 1.00 84.25 383 MET A C 1
ATOM 2985 O O . MET A 1 383 ? 1.382 -7.069 17.026 1.00 84.25 383 MET A O 1
ATOM 2989 N N . ASP A 1 384 ? 0.221 -8.491 18.337 1.00 82.81 384 ASP A N 1
ATOM 2990 C CA . ASP A 1 384 ? 1.294 -9.444 18.631 1.00 82.81 384 ASP A CA 1
ATOM 2991 C C . ASP A 1 384 ? 1.234 -10.677 17.718 1.00 82.81 384 ASP A C 1
ATOM 2993 O O . ASP A 1 384 ? 1.882 -11.692 17.985 1.00 82.81 384 ASP A O 1
ATOM 2997 N N . ALA A 1 385 ? 0.421 -10.618 16.658 1.00 84.69 385 ALA A N 1
ATOM 2998 C CA . ALA A 1 385 ? 0.384 -11.661 15.648 1.00 84.69 385 ALA A CA 1
ATOM 2999 C C . ALA A 1 385 ? 1.783 -11.834 15.026 1.00 84.69 385 ALA A C 1
ATOM 3001 O O . ALA A 1 385 ? 2.511 -10.848 14.878 1.00 84.69 385 ALA A O 1
ATOM 3002 N N . PRO A 1 386 ? 2.182 -13.066 14.662 1.00 83.69 386 PRO A N 1
ATOM 3003 C CA . PRO A 1 386 ? 3.439 -13.281 13.963 1.00 83.69 386 PRO A CA 1
ATOM 3004 C C . PRO A 1 386 ? 3.435 -12.485 12.657 1.00 83.69 386 PRO A C 1
ATOM 3006 O O . PRO A 1 386 ? 2.455 -12.496 11.915 1.00 83.69 386 PRO A O 1
ATOM 3009 N N . VAL A 1 387 ? 4.537 -11.785 12.410 1.00 85.31 387 VAL A N 1
ATOM 3010 C CA . VAL A 1 387 ? 4.755 -10.970 11.216 1.00 85.31 387 VAL A CA 1
ATOM 3011 C C . VAL A 1 387 ? 5.864 -11.620 10.402 1.00 85.31 387 VAL A C 1
ATOM 3013 O O . VAL A 1 387 ? 6.844 -12.107 10.973 1.00 85.31 387 VAL A O 1
ATOM 3016 N N . ASP A 1 388 ? 5.708 -11.617 9.082 1.00 87.56 388 ASP A N 1
ATOM 3017 C CA . ASP A 1 388 ? 6.711 -12.141 8.163 1.00 87.56 388 ASP A CA 1
ATOM 3018 C C . ASP A 1 388 ? 8.029 -11.363 8.257 1.00 87.56 388 ASP A C 1
ATOM 3020 O O . ASP A 1 388 ? 8.072 -10.185 8.629 1.00 87.56 388 ASP A O 1
ATOM 3024 N N . ILE A 1 389 ? 9.131 -12.042 7.931 1.00 87.00 389 ILE A N 1
ATOM 3025 C CA . ILE A 1 389 ? 10.490 -11.519 8.117 1.00 87.00 389 ILE A CA 1
ATOM 3026 C C . ILE A 1 389 ? 10.702 -10.180 7.391 1.00 87.00 389 ILE A C 1
ATOM 3028 O O . ILE A 1 389 ? 11.358 -9.286 7.921 1.00 87.00 389 ILE A O 1
ATOM 3032 N N . ASP A 1 390 ? 10.117 -10.021 6.207 1.00 85.81 390 ASP A N 1
ATOM 3033 C CA . ASP A 1 390 ? 10.196 -8.843 5.339 1.00 85.81 390 ASP A CA 1
ATOM 3034 C C . ASP A 1 390 ? 9.357 -7.664 5.850 1.00 85.81 390 ASP A C 1
ATOM 3036 O O . ASP A 1 390 ? 9.715 -6.502 5.660 1.00 85.81 390 ASP A O 1
ATOM 3040 N N . SER A 1 391 ? 8.287 -7.964 6.579 1.00 87.75 391 SER A N 1
ATOM 3041 C CA . SER A 1 391 ? 7.378 -6.993 7.181 1.00 87.75 391 SER A CA 1
ATOM 3042 C C . SER A 1 391 ? 7.876 -6.488 8.541 1.00 87.75 391 SER A C 1
ATOM 3044 O O . SER A 1 391 ? 7.516 -5.389 8.982 1.00 87.75 391 SER A O 1
ATOM 3046 N N . LEU A 1 392 ? 8.751 -7.240 9.217 1.00 86.12 392 LEU A N 1
ATOM 3047 C CA . LEU A 1 392 ? 9.349 -6.817 10.484 1.00 86.12 392 LEU A CA 1
ATOM 3048 C C . LEU A 1 392 ? 10.107 -5.492 10.318 1.00 86.12 392 LEU A C 1
ATOM 3050 O O . LEU A 1 392 ? 11.011 -5.373 9.497 1.00 86.12 392 LEU A O 1
ATOM 3054 N N . GLY A 1 393 ? 9.810 -4.500 11.159 1.00 84.44 393 GLY A N 1
ATOM 3055 C CA . GLY A 1 393 ? 10.500 -3.202 11.161 1.00 84.44 393 GLY A CA 1
ATOM 3056 C C . GLY A 1 393 ? 10.073 -2.235 10.050 1.00 84.44 393 GLY A C 1
ATOM 3057 O O . GLY A 1 393 ? 10.523 -1.086 10.061 1.00 84.44 393 GLY A O 1
ATOM 3058 N N . MET A 1 394 ? 9.166 -2.638 9.151 1.00 90.06 394 MET A N 1
ATOM 3059 C CA . MET A 1 394 ? 8.606 -1.756 8.119 1.00 90.06 394 MET A CA 1
ATOM 3060 C C . MET A 1 394 ? 7.826 -0.579 8.707 1.00 90.06 394 MET A C 1
ATOM 3062 O O . MET A 1 394 ? 7.836 0.500 8.126 1.00 90.06 394 MET A O 1
ATOM 3066 N N . THR A 1 395 ? 7.219 -0.723 9.888 1.00 88.62 395 THR A N 1
ATOM 3067 C CA . THR A 1 395 ? 6.533 0.393 10.563 1.00 88.62 395 THR A CA 1
ATOM 3068 C C . THR A 1 395 ? 7.486 1.545 10.901 1.00 88.62 395 THR A C 1
ATOM 3070 O O . THR A 1 395 ? 7.125 2.709 10.727 1.00 88.62 395 THR A O 1
ATOM 3073 N N . GLU A 1 396 ? 8.716 1.243 11.331 1.00 87.81 396 GLU A N 1
ATOM 3074 C CA . GLU A 1 396 ? 9.737 2.270 11.572 1.00 87.81 396 GLU A CA 1
ATOM 3075 C C . GLU A 1 396 ? 10.241 2.852 10.244 1.00 87.81 396 GLU A C 1
ATOM 3077 O O . GLU A 1 396 ? 10.388 4.062 10.110 1.00 87.81 396 GLU A O 1
ATOM 3082 N N . PHE A 1 397 ? 10.467 2.015 9.232 1.00 90.06 397 PHE A N 1
ATOM 3083 C CA . PHE A 1 397 ? 10.969 2.470 7.934 1.00 90.06 397 PHE A CA 1
ATOM 3084 C C . PHE A 1 397 ? 9.967 3.368 7.175 1.00 90.06 397 PHE A C 1
ATOM 3086 O O . PHE A 1 397 ? 10.325 4.443 6.675 1.00 90.06 397 PHE A O 1
ATOM 3093 N N . ILE A 1 398 ? 8.702 2.947 7.106 1.00 88.75 398 ILE A N 1
ATOM 3094 C CA . ILE A 1 398 ? 7.631 3.627 6.371 1.00 88.75 398 ILE A CA 1
ATOM 3095 C C . ILE A 1 398 ? 7.110 4.801 7.197 1.00 88.75 398 ILE A C 1
ATOM 3097 O O . ILE A 1 398 ? 7.273 5.951 6.789 1.00 88.75 398 ILE A O 1
ATOM 3101 N N . HIS A 1 399 ? 6.550 4.525 8.378 1.00 84.44 399 HIS A N 1
ATOM 3102 C CA . HIS A 1 399 ? 5.827 5.513 9.186 1.00 84.44 399 HIS A CA 1
ATOM 3103 C C . HIS A 1 399 ? 6.710 6.259 10.193 1.00 84.44 399 HIS A C 1
ATOM 3105 O O . HIS A 1 399 ? 6.234 7.191 10.838 1.00 84.44 399 HIS A O 1
ATOM 3111 N N . ARG A 1 400 ? 7.992 5.886 10.338 1.00 85.00 400 ARG A N 1
ATOM 3112 C CA . ARG A 1 400 ? 8.933 6.484 11.308 1.00 85.00 400 ARG A CA 1
ATOM 3113 C C . ARG A 1 400 ? 8.494 6.342 12.767 1.00 85.00 400 ARG A C 1
ATOM 3115 O 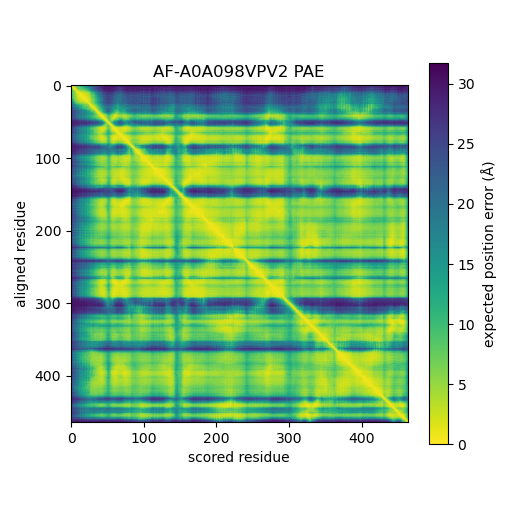O . ARG A 1 400 ? 8.983 7.082 13.616 1.00 85.00 400 ARG A O 1
ATOM 3122 N N . ILE A 1 401 ? 7.621 5.373 13.052 1.00 85.50 401 ILE A N 1
ATOM 3123 C CA . ILE A 1 401 ? 7.175 5.045 14.408 1.00 85.50 401 ILE A CA 1
ATOM 3124 C C . ILE A 1 401 ? 8.198 4.099 15.040 1.00 85.50 401 ILE A C 1
ATOM 3126 O O . ILE A 1 401 ? 8.390 2.979 14.556 1.00 85.50 401 ILE A O 1
ATOM 3130 N N . SER A 1 402 ? 8.851 4.537 16.116 1.00 85.31 402 SER A N 1
ATOM 3131 C CA . SER A 1 402 ? 9.908 3.752 16.768 1.00 85.31 402 SER A CA 1
ATOM 3132 C C . SER A 1 402 ? 9.361 2.611 17.638 1.00 85.31 402 SER A C 1
ATOM 3134 O O . SER A 1 402 ? 8.176 2.578 17.984 1.00 85.31 402 SER A O 1
ATOM 3136 N N . SER A 1 403 ? 10.218 1.657 18.020 1.00 83.00 403 SER A N 1
ATOM 3137 C CA . SER A 1 403 ? 9.884 0.636 19.029 1.00 83.00 403 SER A CA 1
ATOM 3138 C C . SER A 1 403 ? 9.421 1.252 20.343 1.00 83.00 403 SER A C 1
ATOM 3140 O O . SER A 1 403 ? 8.426 0.810 20.903 1.00 83.00 403 SER A O 1
ATOM 3142 N N . GLU A 1 404 ? 10.080 2.316 20.796 1.00 84.44 404 GLU A N 1
ATOM 3143 C CA . GLU A 1 404 ? 9.762 2.979 22.063 1.00 84.44 404 GLU A CA 1
ATOM 3144 C C . GLU A 1 404 ? 8.384 3.649 22.010 1.00 84.44 404 GLU A C 1
ATOM 3146 O O . GLU A 1 404 ? 7.636 3.606 22.988 1.00 84.44 404 GLU A O 1
ATOM 3151 N N . GLU A 1 405 ? 8.024 4.245 20.868 1.00 85.62 405 GLU A N 1
ATOM 3152 C CA . GLU A 1 405 ? 6.698 4.831 20.650 1.00 85.62 405 GLU A CA 1
ATOM 3153 C C . GLU A 1 405 ? 5.608 3.746 20.658 1.00 85.62 405 GLU A C 1
ATOM 3155 O O . GLU A 1 405 ? 4.552 3.936 21.274 1.00 85.62 405 GLU A O 1
ATOM 3160 N N . ARG A 1 406 ? 5.859 2.592 20.023 1.00 86.25 406 ARG A N 1
ATOM 3161 C CA . ARG A 1 406 ? 4.929 1.446 20.020 1.00 86.25 406 ARG A CA 1
ATOM 3162 C C . ARG A 1 406 ? 4.750 0.862 21.420 1.00 86.25 406 ARG A C 1
ATOM 3164 O O . ARG A 1 406 ? 3.610 0.727 21.870 1.00 86.25 406 ARG A O 1
ATOM 3171 N N . ASP A 1 407 ? 5.843 0.678 22.153 1.00 83.56 407 ASP A N 1
ATOM 3172 C CA . ASP A 1 407 ? 5.837 0.244 23.550 1.00 83.56 407 ASP A CA 1
ATOM 3173 C C . ASP A 1 407 ? 5.078 1.218 24.460 1.00 83.56 407 ASP A C 1
ATOM 3175 O O . ASP A 1 407 ? 4.306 0.817 25.342 1.00 83.56 407 ASP A O 1
ATOM 3179 N N . ALA A 1 408 ? 5.271 2.524 24.261 1.00 85.62 408 ALA A N 1
ATOM 3180 C CA . ALA A 1 408 ? 4.540 3.549 24.994 1.00 85.62 408 ALA A CA 1
ATOM 3181 C C . ALA A 1 408 ? 3.034 3.462 24.707 1.00 85.62 408 ALA A C 1
ATOM 3183 O O . ALA A 1 408 ? 2.226 3.482 25.640 1.00 85.62 408 ALA A O 1
ATOM 3184 N N . ARG A 1 409 ? 2.639 3.288 23.440 1.00 86.38 409 ARG A N 1
ATOM 3185 C CA . ARG A 1 409 ? 1.231 3.090 23.066 1.00 86.38 409 ARG A CA 1
ATOM 3186 C C . ARG A 1 409 ? 0.658 1.796 23.635 1.00 86.38 409 ARG A C 1
ATOM 3188 O O . ARG A 1 409 ? -0.482 1.801 24.102 1.00 86.38 409 ARG A O 1
ATOM 3195 N N . ARG A 1 410 ? 1.427 0.708 23.645 1.00 86.44 410 ARG A N 1
ATOM 3196 C CA . ARG A 1 410 ? 1.044 -0.565 24.270 1.00 86.44 410 ARG A CA 1
ATOM 3197 C C . ARG A 1 410 ? 0.697 -0.368 25.744 1.00 86.44 410 ARG A C 1
ATOM 3199 O O . ARG A 1 410 ? -0.367 -0.805 26.179 1.00 86.44 410 ARG A O 1
ATOM 3206 N N . LYS A 1 411 ? 1.536 0.350 26.498 1.00 86.88 411 LYS A N 1
ATOM 3207 C CA . LYS A 1 411 ? 1.270 0.681 27.911 1.00 86.88 411 LYS A CA 1
ATOM 3208 C C . LYS A 1 411 ? -0.016 1.493 28.079 1.00 86.88 411 LYS A C 1
ATOM 3210 O O . LYS A 1 411 ? -0.815 1.154 28.947 1.00 86.88 411 LYS A O 1
ATOM 3215 N N . LYS A 1 412 ? -0.252 2.492 27.217 1.00 87.38 412 LYS A N 1
ATOM 3216 C CA . LYS A 1 412 ? -1.501 3.278 27.225 1.00 87.38 412 LYS A CA 1
ATOM 3217 C C . LYS A 1 412 ? -2.734 2.410 26.948 1.00 87.38 412 LYS A C 1
ATOM 3219 O O . LYS A 1 412 ? -3.738 2.548 27.633 1.00 87.38 412 LYS A O 1
ATOM 3224 N N . LEU A 1 413 ? -2.663 1.485 25.986 1.00 87.81 413 LEU A N 1
ATOM 3225 C CA . LEU A 1 413 ? -3.752 0.542 25.685 1.00 87.81 413 LEU A CA 1
ATOM 3226 C C . LEU A 1 413 ? -4.063 -0.387 26.868 1.00 87.81 413 LEU A C 1
ATOM 3228 O O . LEU A 1 413 ? -5.230 -0.648 27.159 1.00 87.81 413 LEU A O 1
ATOM 3232 N N . LEU A 1 414 ? -3.031 -0.865 27.569 1.00 86.62 414 LEU A N 1
ATOM 3233 C CA . LEU A 1 414 ? -3.202 -1.695 28.764 1.00 86.62 414 LEU A CA 1
ATOM 3234 C C . LEU A 1 414 ? -3.863 -0.914 29.909 1.00 86.62 414 LEU A C 1
ATOM 3236 O O . LEU A 1 414 ? -4.687 -1.488 30.625 1.00 86.62 414 LEU A O 1
ATOM 3240 N N . SER A 1 415 ? -3.558 0.381 30.054 1.00 87.94 415 SER A N 1
ATOM 3241 C CA . SER A 1 415 ? -4.086 1.223 31.134 1.00 87.94 415 SER A CA 1
ATOM 3242 C C . SER A 1 415 ? -5.510 1.742 30.918 1.00 87.94 415 SER A C 1
ATOM 3244 O O . SER A 1 415 ? -6.078 2.262 31.870 1.00 87.94 415 SER A O 1
ATOM 3246 N N . VAL A 1 416 ? -6.103 1.607 29.721 1.00 88.69 416 VAL A N 1
ATOM 3247 C CA . VAL A 1 416 ? -7.474 2.093 29.448 1.00 88.69 416 VAL A CA 1
ATOM 3248 C C . VAL A 1 416 ? -8.485 1.438 30.392 1.00 88.69 416 VAL A C 1
ATOM 3250 O O . VAL A 1 416 ? -8.545 0.207 30.484 1.00 88.69 416 VAL A O 1
ATOM 3253 N N . THR A 1 417 ? -9.303 2.247 31.058 1.00 87.25 417 THR A N 1
ATOM 3254 C CA . THR A 1 417 ? -10.366 1.797 31.965 1.00 87.25 417 THR A CA 1
ATOM 3255 C C . THR A 1 417 ? -11.760 1.997 31.369 1.00 87.25 417 THR A C 1
ATOM 3257 O O . THR A 1 417 ? -11.948 2.715 30.384 1.00 87.25 417 THR A O 1
ATOM 3260 N N . LEU A 1 418 ? -12.769 1.383 31.997 1.00 85.31 418 LEU A N 1
ATOM 3261 C CA . LEU A 1 418 ? -14.173 1.587 31.633 1.00 85.31 418 LEU A CA 1
ATOM 3262 C C . LEU A 1 418 ? -14.607 3.046 31.756 1.00 85.31 418 LEU A C 1
ATOM 3264 O O . LEU A 1 418 ? -15.393 3.534 30.942 1.00 85.31 418 LEU A O 1
ATOM 3268 N N . HIS A 1 419 ? -14.092 3.736 32.772 1.00 86.88 419 HIS A N 1
ATOM 3269 C CA . HIS A 1 419 ? -14.387 5.140 32.999 1.00 86.88 419 HIS A CA 1
ATOM 3270 C C . HIS A 1 419 ? -13.891 6.003 31.836 1.00 86.88 419 HIS A C 1
ATOM 3272 O O . HIS A 1 419 ? -14.678 6.770 31.288 1.00 86.88 419 HIS A O 1
ATOM 3278 N N . ASP A 1 420 ? -12.650 5.785 31.387 1.00 86.81 420 ASP A N 1
ATOM 3279 C CA . ASP A 1 420 ? -12.045 6.543 30.283 1.00 86.81 420 ASP A CA 1
ATOM 3280 C C . ASP A 1 420 ? -12.838 6.401 28.980 1.00 86.81 420 ASP A C 1
ATOM 3282 O O . ASP A 1 420 ? -12.992 7.358 28.221 1.00 86.81 420 ASP A O 1
ATOM 3286 N N . ILE A 1 421 ? -13.351 5.196 28.711 1.00 84.38 421 ILE A N 1
ATOM 3287 C CA . ILE A 1 421 ? -14.178 4.925 27.532 1.00 84.38 421 ILE A CA 1
ATOM 3288 C C . ILE A 1 421 ? -15.517 5.650 27.654 1.00 84.38 421 ILE A C 1
ATOM 3290 O O . ILE A 1 421 ? -15.923 6.323 26.711 1.00 84.38 421 ILE A O 1
ATOM 3294 N N . LYS A 1 422 ? -16.201 5.552 28.800 1.00 81.50 422 LYS A N 1
ATOM 3295 C CA . LYS A 1 422 ? -17.488 6.237 29.016 1.00 81.50 422 LYS A CA 1
ATOM 3296 C C . LYS A 1 422 ? -17.345 7.755 28.925 1.00 81.50 422 LYS A C 1
ATOM 3298 O O . LYS A 1 422 ? -18.191 8.408 28.319 1.00 81.50 422 LYS A O 1
ATOM 3303 N N . GLU A 1 423 ? -16.275 8.311 29.482 1.00 85.12 423 GLU A N 1
ATOM 3304 C CA . GLU A 1 423 ? -15.969 9.738 29.386 1.00 85.12 423 GLU A CA 1
ATOM 3305 C C . GLU A 1 423 ? -15.734 10.161 27.931 1.00 85.12 423 GLU A C 1
ATOM 3307 O O . GLU A 1 423 ? -16.357 11.115 27.459 1.00 85.12 423 GLU A O 1
ATOM 3312 N N . LEU A 1 424 ? -14.910 9.409 27.189 1.00 84.00 424 LEU A N 1
ATOM 3313 C CA . LEU A 1 424 ? -14.682 9.655 25.766 1.00 84.00 424 LEU A CA 1
ATOM 3314 C C . LEU A 1 424 ? -15.997 9.620 24.980 1.00 84.00 424 LEU A C 1
ATOM 3316 O O . LEU A 1 424 ? -16.256 10.520 24.181 1.00 84.00 424 LEU A O 1
ATOM 3320 N N . LEU A 1 425 ? -16.817 8.591 25.199 1.00 78.31 425 LEU A N 1
ATOM 3321 C CA . LEU A 1 425 ? -18.086 8.415 24.501 1.00 78.31 425 LEU A CA 1
ATOM 3322 C C . LEU A 1 425 ? -19.052 9.563 24.786 1.00 78.31 425 LEU A C 1
ATOM 3324 O O . LEU A 1 425 ? -19.642 10.083 23.849 1.00 78.31 425 LEU A O 1
ATOM 3328 N N . ASN A 1 426 ? -19.155 10.026 26.032 1.00 79.19 426 ASN A N 1
ATOM 3329 C CA . ASN A 1 426 ? -19.992 11.179 26.373 1.00 79.19 426 ASN A CA 1
ATOM 3330 C C . ASN A 1 426 ? -19.492 12.481 25.737 1.00 79.19 426 ASN A C 1
ATOM 3332 O O . ASN A 1 426 ? -20.296 13.330 25.354 1.00 79.19 426 ASN A O 1
ATOM 3336 N N . ARG A 1 427 ? -18.170 12.649 25.626 1.00 80.50 427 ARG A N 1
ATOM 3337 C CA . ARG A 1 427 ? -17.556 13.840 25.027 1.00 80.50 427 ARG A CA 1
ATOM 3338 C C . ARG A 1 427 ? -17.731 13.878 23.509 1.00 80.50 427 ARG A C 1
ATOM 3340 O O . ARG A 1 427 ? -17.951 14.946 22.952 1.00 80.50 427 ARG A O 1
ATOM 3347 N N . VAL A 1 428 ? -17.599 12.729 22.848 1.00 74.88 428 VAL A N 1
ATOM 3348 C CA . VAL A 1 428 ? -17.646 12.617 21.382 1.00 74.88 428 VAL A CA 1
ATOM 3349 C C . VAL A 1 428 ? -19.078 12.424 20.886 1.00 74.88 428 VAL A C 1
ATOM 3351 O O . VAL A 1 428 ? -19.455 13.009 19.879 1.00 74.88 428 VAL A O 1
ATOM 3354 N N . TRP A 1 429 ? -19.887 11.631 21.587 1.00 72.69 429 TRP A N 1
ATOM 3355 C CA . TRP A 1 429 ? -21.246 11.254 21.195 1.00 72.69 429 TRP A CA 1
ATOM 3356 C C . TRP A 1 429 ? -22.256 11.497 22.337 1.00 72.69 429 TRP A C 1
ATOM 3358 O O . TRP A 1 429 ? -22.790 10.548 22.917 1.00 72.69 429 TRP A O 1
ATOM 3368 N N . PRO A 1 430 ? -22.532 12.763 22.700 1.00 67.75 430 PRO A N 1
ATOM 3369 C CA . PRO A 1 430 ? -23.460 13.076 23.783 1.00 67.75 430 PRO A CA 1
ATOM 3370 C C . PRO A 1 430 ? -24.883 12.590 23.464 1.00 67.75 430 PRO A C 1
ATOM 3372 O O . PRO A 1 430 ? -25.419 12.837 22.382 1.00 67.75 430 PRO A O 1
ATOM 3375 N N . THR A 1 431 ? -25.526 11.919 24.423 1.00 59.91 431 THR A N 1
ATOM 3376 C CA . THR A 1 431 ? -26.912 11.434 24.307 1.00 59.91 431 THR A CA 1
ATOM 3377 C C . THR A 1 431 ? -27.872 12.584 23.989 1.00 59.91 431 THR A C 1
ATOM 3379 O O . THR A 1 431 ? -28.040 13.491 24.804 1.00 59.91 431 THR A O 1
ATOM 3382 N N . GLY A 1 432 ? -28.506 12.542 22.812 1.00 57.19 432 GLY A N 1
ATOM 3383 C CA . GLY A 1 432 ? -29.430 13.579 22.329 1.00 57.19 432 GLY A CA 1
ATOM 3384 C C . GLY A 1 432 ? -28.780 14.733 21.549 1.00 57.19 432 GLY A C 1
ATOM 3385 O O . GLY A 1 432 ? -29.496 15.637 21.122 1.00 57.19 432 GLY A O 1
ATOM 3386 N N . GLY A 1 433 ? -27.456 14.717 21.349 1.00 57.69 433 GLY A N 1
ATOM 3387 C CA . GLY A 1 433 ? -26.728 15.662 20.493 1.00 57.69 433 GLY A CA 1
ATOM 3388 C C . GLY A 1 433 ? -26.477 15.134 19.073 1.00 57.69 433 GLY A C 1
ATOM 3389 O O . GLY A 1 433 ? -26.688 13.956 18.785 1.00 57.69 433 GLY A O 1
ATOM 3390 N N . GLN A 1 434 ? -25.999 16.006 18.176 1.00 58.31 434 GLN A N 1
ATOM 3391 C CA . GLN A 1 434 ? -25.412 15.570 16.903 1.00 58.31 434 GLN A CA 1
ATOM 3392 C C . GLN A 1 434 ? -24.051 14.919 17.195 1.00 58.31 434 GLN A C 1
ATOM 3394 O O . GLN A 1 434 ? -23.196 15.549 17.816 1.00 58.31 434 GLN A O 1
ATOM 3399 N N . GLY A 1 435 ? -23.862 13.660 16.788 1.00 62.62 435 GLY A N 1
ATOM 3400 C CA . GLY A 1 435 ? -22.559 12.990 16.859 1.00 62.62 435 GLY A CA 1
ATOM 3401 C C . GLY A 1 435 ? -21.515 13.640 15.933 1.00 62.62 435 GLY A C 1
ATOM 3402 O O . GLY A 1 435 ? -21.858 14.542 15.163 1.00 62.62 435 GLY A O 1
ATOM 3403 N N . PRO A 1 436 ? -20.238 13.209 15.976 1.00 67.56 436 PRO A N 1
ATOM 3404 C CA . PRO A 1 436 ? -19.194 13.654 15.065 1.00 67.56 436 PRO A CA 1
ATOM 3405 C C . PRO A 1 436 ? -19.657 13.595 13.616 1.00 67.56 436 PRO A C 1
ATOM 3407 O O . PRO A 1 436 ? -20.301 12.632 13.188 1.00 67.56 436 PRO A O 1
ATOM 3410 N N . LYS A 1 437 ? -19.268 14.623 12.855 1.00 69.94 437 LYS A N 1
ATOM 3411 C CA . LYS A 1 437 ? -19.437 14.649 11.405 1.00 69.94 437 LYS A CA 1
ATOM 3412 C C . LYS A 1 437 ? -18.777 13.391 10.836 1.00 69.94 437 LYS A C 1
ATOM 3414 O O . LYS A 1 437 ? -17.572 13.193 10.983 1.00 69.94 437 LYS A O 1
ATOM 3419 N N . GLY A 1 438 ? -19.595 12.531 10.245 1.00 75.75 438 GLY A N 1
ATOM 3420 C CA . GLY A 1 438 ? -19.162 11.303 9.597 1.00 75.75 438 GLY A CA 1
ATOM 3421 C C . GLY A 1 438 ? -19.616 11.285 8.148 1.00 75.75 438 GLY A C 1
ATOM 3422 O O . GLY A 1 438 ? -20.614 11.916 7.802 1.00 75.75 438 GLY A O 1
ATOM 3423 N N . CYS A 1 439 ? -18.880 10.554 7.321 1.00 84.19 439 CYS A N 1
ATOM 3424 C CA . CYS A 1 439 ? -19.234 10.291 5.933 1.00 84.19 439 CYS A CA 1
ATOM 3425 C C . CYS A 1 439 ? -19.661 8.829 5.816 1.00 84.19 439 CYS A C 1
ATOM 3427 O O . CYS A 1 439 ? -18.940 7.933 6.262 1.00 84.19 439 CYS A O 1
ATOM 3429 N N . SER A 1 440 ? -20.846 8.586 5.262 1.00 89.50 440 SER A N 1
ATOM 3430 C CA . SER A 1 440 ? -21.360 7.241 5.006 1.00 89.50 440 SER A CA 1
ATOM 3431 C C . SER A 1 440 ? -21.412 6.953 3.515 1.00 89.50 440 SER A C 1
ATOM 3433 O O . SER A 1 440 ? -21.908 7.755 2.726 1.00 89.50 440 SER A O 1
ATOM 3435 N N . VAL A 1 441 ? -20.923 5.780 3.137 1.00 91.00 441 VAL A N 1
ATOM 3436 C CA . VAL A 1 441 ? -20.830 5.341 1.749 1.00 91.00 441 VAL A CA 1
ATOM 3437 C C . VAL A 1 441 ? -21.452 3.965 1.616 1.00 91.00 441 VAL A C 1
ATOM 3439 O O . VAL A 1 441 ? -21.190 3.068 2.421 1.00 91.00 441 VAL A O 1
ATOM 3442 N N . ILE A 1 442 ? -22.272 3.790 0.587 1.00 92.94 442 ILE A N 1
ATOM 3443 C CA . ILE A 1 442 ? -22.868 2.505 0.229 1.00 92.94 442 ILE A CA 1
ATOM 3444 C C . ILE A 1 442 ? -22.502 2.204 -1.221 1.00 92.94 442 ILE A C 1
ATOM 3446 O O . ILE A 1 442 ? -22.641 3.068 -2.079 1.00 92.94 442 ILE A O 1
ATOM 3450 N N . ILE A 1 443 ? -22.053 0.982 -1.495 1.00 92.50 443 ILE A N 1
ATOM 3451 C CA . ILE A 1 443 ? -21.742 0.486 -2.838 1.00 92.50 443 ILE A CA 1
ATOM 3452 C C . ILE A 1 443 ? -22.545 -0.790 -3.066 1.00 92.50 443 ILE A C 1
ATOM 3454 O O . ILE A 1 443 ? -2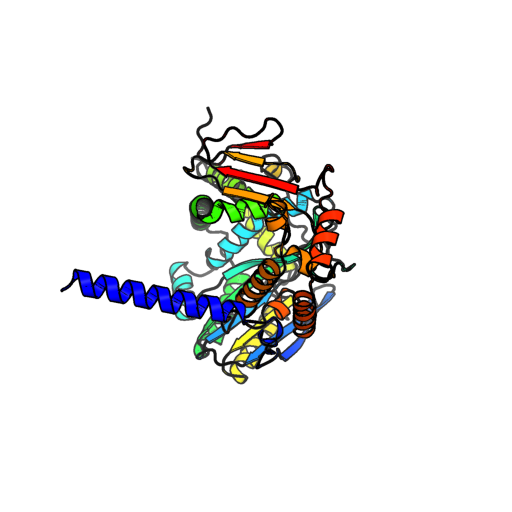2.367 -1.764 -2.335 1.00 92.50 443 ILE A O 1
ATOM 3458 N N . GLY A 1 444 ? -23.423 -0.809 -4.062 1.00 90.50 444 GLY A N 1
ATOM 3459 C CA . GLY A 1 444 ? -24.240 -1.978 -4.398 1.00 90.50 444 GLY A CA 1
ATOM 3460 C C . GLY A 1 444 ? -25.507 -1.584 -5.144 1.00 90.50 444 GLY A C 1
ATOM 3461 O O . GLY A 1 444 ? -25.609 -0.453 -5.604 1.00 90.50 444 GLY A O 1
ATOM 3462 N N . GLY A 1 445 ? -26.457 -2.511 -5.263 1.00 86.94 445 GLY A N 1
ATOM 3463 C CA . GLY A 1 445 ? -27.681 -2.299 -6.037 1.00 86.94 445 GLY A CA 1
ATOM 3464 C C . GLY A 1 445 ? -28.949 -2.622 -5.257 1.00 86.94 445 GLY A C 1
ATOM 3465 O O . GLY A 1 445 ? -28.918 -3.309 -4.238 1.00 86.94 445 GLY A O 1
ATOM 3466 N N . GLY A 1 446 ? -30.088 -2.152 -5.771 1.00 77.69 446 GLY A N 1
ATOM 3467 C CA . GLY A 1 446 ? -31.414 -2.569 -5.300 1.00 77.69 446 GLY A CA 1
ATOM 3468 C C . GLY A 1 446 ? -31.878 -1.938 -3.984 1.00 77.69 446 GLY A C 1
ATOM 3469 O O . GLY A 1 446 ? -32.836 -2.427 -3.386 1.00 77.69 446 GLY A O 1
ATOM 3470 N N . ILE A 1 447 ? -31.235 -0.856 -3.536 1.00 80.88 447 ILE A N 1
ATOM 3471 C CA . ILE A 1 447 ? -31.613 -0.111 -2.329 1.00 80.88 447 ILE A CA 1
ATOM 3472 C C . ILE A 1 447 ? -32.046 1.302 -2.727 1.00 80.88 447 ILE A C 1
ATOM 3474 O O . ILE A 1 447 ? -31.433 1.927 -3.586 1.00 80.88 447 ILE A O 1
ATOM 3478 N N . SER A 1 448 ? -33.099 1.821 -2.088 1.00 81.94 448 SER A N 1
ATOM 3479 C CA . SER A 1 448 ? -33.452 3.242 -2.173 1.00 81.94 448 SER A CA 1
ATOM 3480 C C . SER A 1 448 ? -32.709 3.999 -1.068 1.00 81.94 448 SER A C 1
ATOM 3482 O O . SER A 1 448 ? -33.089 3.852 0.098 1.00 81.94 448 SER A O 1
ATOM 3484 N N . PRO A 1 449 ? -31.660 4.781 -1.379 1.00 82.62 449 PRO A N 1
ATOM 3485 C CA . PRO A 1 449 ? -30.978 5.581 -0.369 1.00 82.62 449 PRO A CA 1
ATOM 3486 C C . PRO A 1 449 ? -31.888 6.716 0.142 1.00 82.62 449 PRO A C 1
ATOM 3488 O O . PRO A 1 449 ? -32.883 7.057 -0.511 1.00 82.62 449 PRO A O 1
ATOM 3491 N N . PRO A 1 450 ? -31.574 7.308 1.308 1.00 83.75 450 PRO A N 1
ATOM 3492 C CA . PRO A 1 450 ? -32.271 8.492 1.803 1.00 83.75 450 PRO A CA 1
ATOM 3493 C C . PRO A 1 450 ? -32.205 9.669 0.811 1.00 83.75 450 PRO A C 1
ATOM 3495 O O . PRO A 1 450 ? -31.259 9.789 0.034 1.00 83.75 450 PRO A O 1
ATOM 3498 N N . ALA A 1 451 ? -33.213 10.548 0.834 1.00 81.12 451 ALA A N 1
ATOM 3499 C CA . ALA A 1 451 ? -33.375 11.618 -0.161 1.00 81.12 451 ALA A CA 1
ATOM 3500 C C . ALA A 1 451 ? -32.260 12.684 -0.140 1.00 81.12 451 ALA A C 1
ATOM 3502 O O . ALA A 1 451 ? -32.088 13.415 -1.111 1.00 81.12 451 ALA A O 1
ATOM 3503 N N . ASP A 1 452 ? -31.525 12.785 0.965 1.00 87.25 452 ASP A N 1
ATOM 3504 C CA . ASP A 1 452 ? -30.413 13.709 1.192 1.00 87.25 452 ASP A CA 1
ATOM 3505 C C . ASP A 1 452 ? -29.051 13.160 0.730 1.00 87.25 452 ASP A C 1
ATOM 3507 O O . ASP A 1 452 ? -28.047 13.866 0.818 1.00 87.25 452 ASP A O 1
ATOM 3511 N N . TRP A 1 453 ? -28.994 11.920 0.233 1.00 90.62 453 TRP A N 1
ATOM 3512 C CA . TRP A 1 453 ? -27.748 11.285 -0.196 1.00 90.62 453 TRP A CA 1
ATOM 3513 C C . TRP A 1 453 ? -27.406 11.588 -1.654 1.00 90.62 453 TRP A C 1
ATOM 3515 O O . TRP A 1 453 ? -28.268 11.616 -2.537 1.00 90.62 453 TRP A O 1
ATOM 3525 N N . ARG A 1 454 ? -26.108 11.735 -1.931 1.00 90.56 454 ARG A N 1
ATOM 3526 C CA . ARG A 1 454 ? -25.576 11.840 -3.291 1.00 90.56 454 ARG A CA 1
ATOM 3527 C C . ARG A 1 454 ? -25.647 10.471 -3.967 1.00 90.56 454 ARG A C 1
ATOM 3529 O O . ARG A 1 454 ? -25.058 9.512 -3.483 1.00 90.56 454 ARG A O 1
ATOM 3536 N N . ILE A 1 455 ? -26.347 10.374 -5.095 1.00 91.38 455 ILE A N 1
ATOM 3537 C CA . ILE A 1 455 ? -26.497 9.122 -5.853 1.00 91.38 455 ILE A CA 1
ATOM 3538 C C . ILE A 1 455 ? -25.611 9.168 -7.094 1.00 91.38 455 ILE A C 1
ATOM 3540 O O . ILE A 1 455 ? -25.700 10.107 -7.887 1.00 91.38 455 ILE A O 1
ATOM 3544 N N . ILE A 1 456 ? -24.778 8.146 -7.279 1.00 90.25 456 ILE A N 1
ATOM 3545 C CA . ILE A 1 456 ? -23.841 8.043 -8.401 1.00 90.25 456 ILE A CA 1
ATOM 3546 C C . ILE A 1 456 ? -24.002 6.669 -9.047 1.00 90.25 456 ILE A C 1
ATOM 3548 O O . ILE A 1 456 ? -23.852 5.648 -8.384 1.00 90.25 456 ILE A O 1
ATOM 3552 N N . LYS A 1 457 ? -24.312 6.632 -10.347 1.00 88.75 457 LYS A N 1
ATOM 3553 C CA . LYS A 1 457 ? -24.424 5.372 -11.097 1.00 88.75 457 LYS A CA 1
ATOM 3554 C C . LYS A 1 457 ? -23.034 4.841 -11.435 1.00 88.75 457 LYS A C 1
ATOM 3556 O O . LYS A 1 457 ? -22.242 5.573 -12.019 1.00 88.75 457 LYS A O 1
ATOM 3561 N N . GLY A 1 458 ? -22.755 3.592 -11.076 1.00 84.19 458 GLY A N 1
ATOM 3562 C CA . GLY A 1 458 ? -21.497 2.918 -11.380 1.00 84.19 458 GLY A CA 1
ATOM 3563 C C . GLY A 1 458 ? -21.358 2.500 -12.853 1.00 84.19 458 GLY A C 1
ATOM 3564 O O . GLY A 1 458 ? -22.360 2.417 -13.574 1.00 84.19 458 GLY A O 1
ATOM 3565 N N . PRO A 1 459 ? -20.126 2.199 -13.304 1.00 78.94 459 PRO A N 1
ATOM 3566 C CA . PRO A 1 459 ? -19.863 1.578 -14.602 1.00 78.94 459 PRO A CA 1
ATOM 3567 C C . PRO A 1 459 ? -20.689 0.305 -14.833 1.00 78.94 459 PRO A C 1
ATOM 3569 O O . PRO A 1 459 ? -20.829 -0.529 -13.938 1.00 78.94 459 PRO A O 1
ATOM 3572 N N . GLY A 1 460 ? -21.234 0.136 -16.041 1.00 67.38 460 GLY A N 1
ATOM 3573 C CA . GLY A 1 460 ? -22.022 -1.047 -16.421 1.00 67.38 460 GLY A CA 1
ATOM 3574 C C . GLY A 1 460 ? -23.506 -1.022 -16.024 1.00 67.38 460 GLY A C 1
ATOM 3575 O O . GLY A 1 460 ? -24.253 -1.909 -16.439 1.00 67.38 460 GLY A O 1
ATOM 3576 N N . CYS A 1 461 ? -23.975 -0.003 -15.295 1.00 59.41 461 CYS A N 1
ATOM 3577 C CA . CYS A 1 461 ? -25.408 0.242 -15.113 1.00 59.41 461 CYS A CA 1
ATOM 3578 C C . CYS A 1 461 ? -26.016 0.809 -16.406 1.00 59.41 461 CYS A C 1
ATOM 3580 O O . CYS A 1 461 ? -25.562 1.830 -16.925 1.00 59.41 461 CYS A O 1
ATOM 3582 N N . SER A 1 462 ? -27.066 0.172 -16.936 1.00 45.69 462 SER A N 1
ATOM 3583 C CA . SER A 1 462 ? -27.802 0.699 -18.090 1.00 45.69 462 SER A CA 1
ATOM 3584 C C . SER A 1 462 ? -28.342 2.097 -17.778 1.00 45.69 462 SER A C 1
ATOM 3586 O O . SER A 1 462 ? -29.003 2.292 -16.754 1.00 45.69 462 SER A O 1
ATOM 3588 N N . GLN A 1 463 ? -28.082 3.066 -18.663 1.00 36.72 463 GLN A N 1
ATOM 3589 C CA . GLN A 1 463 ? -28.765 4.359 -18.634 1.00 36.72 463 GLN A CA 1
ATOM 3590 C C . GLN A 1 463 ? -30.252 4.106 -18.901 1.00 36.72 463 GLN A C 1
ATOM 3592 O O . GLN A 1 463 ? -30.644 3.865 -20.040 1.00 36.72 463 GLN A O 1
ATOM 3597 N N . SER A 1 464 ? -31.052 4.061 -17.837 1.00 28.50 464 SER A N 1
ATOM 3598 C CA . SER A 1 464 ? -32.505 4.161 -17.923 1.00 28.50 464 SER A CA 1
ATOM 3599 C C . SER A 1 464 ? -32.944 5.602 -18.108 1.00 28.50 464 SER A C 1
ATOM 3601 O O . SER A 1 464 ? -32.350 6.481 -17.435 1.00 28.50 464 SER A O 1
#

Mean predicted aligned error: 10.65 Å

Nearest PDB structures (foldseek):
  4l3t-assembly1_A  TM=7.563E-01  e=2.436E-20  Homo sapiens
  4l3t-assembly2_B  TM=7.568E-01  e=3.100E-19  Homo sapiens
  6xot-assembly1_A  TM=7.195E-01  e=1.194E-19  Homo sapiens
  4nge-assembly2_D  TM=7.247E-01  e=1.194E-19  Homo sapiens
  6xou-assembly1_A  TM=7.132E-01  e=7.631E-19  Homo sapiens

pLDDT: mean 78.26, std 15.02, range [28.5, 97.19]